Protein 4UTU (pdb70)

CATH classification: 3.20.20.70

Foldseek 3Di:
DDDDDDPDDLLVQQFVFEEEEQEADPVAPQPDLVSSLVLLVVCVVVGHQAYEYEDDSNLQSNCVNPVHAYAYWHFDDDPPWPFGTNQDVVRLVRCLVHPHQEYEGAQEPIAGPPRDDVLVSCVVCVVSPHAYEYAYAALVSLLVCVVSPHQEYENACHLVDPPHDPDLAFPLVSLLSNQVHDDHAYEGEDNPQDVVVLVVSVVSPHRHYYDYCNRHRVVVVVCVVVVVD/DDDDDDPDDVLVQQFVFEEEEQEADPPADQPDLVSSLVLLVVCVVVGHQEYEYEDQSNLQSNCVNPVHAYAYWYFDDDPPWPFGTNQDVVGLVSCLVHPHQEYEGAQEPTAGPVRDDVLVSCVVCVVSPHAYEYAYAALVSLLVCVVSPHQEYENACHLVDPPHDPDQAFDLVRLLSNQVRDDHAYEGEDHPQDPVSLVVSVVSPHRHYYHYCNRHRVVVVVCVVVVVD

Sequence (458 aa):
GSSHHHHHHMLDVVKGNLIVSCQALSDEPLHSSSFIMGRMMAIAAKQGGAAAIRAQGVNDINEIKEEVTKLPIIGIIARNYDDSEIYITPTMKEVDELLKTDCEMIALLDATKKRKRPNGENNVKDLVDAIHAKGRRLAMADISTLEEGIEAEKLGFDCVVSSTTLSGYTPYSKKQSNNSVDFELLEELVKTVKIPVICEGRINTPEELKKKALLDLGAYSAVVGGAITRPQQITKKRFTDILGSSHHHHHHHMLDVVKGNLIVSCQALSDEPLHSSFIMGRMMAIAAKQGGAAAIRAQGVNDINEIKEVTKLPIIGIIARNYDDDSEIYITPTMKEVDELLKTDCEMMIALLDATKRKRPNGENNVKDLVDAIHAKGRLAMADISTLEEGIEAEKLGFDCVVSSTTLSGYTPYSKQSNSVDFEELLEELVKTVKIPVICEGRINTPEELKKALDLGAYSAVVGGAITRPQQITKRFTDIL

Secondary structure (DSSP, 8-state):
---PPPS--HHHHHTTSEEEE----TTSTT-SHHHHHHHHHHHHHTT-SEEEEESHHHHHHHHHHH---EEEE-B---TT-S--BS-SHHHHHHHHTS--SEEEEE-SSSPPGGG--HHHHHHHHHHTT-EEEEE-SSHHHHHHHHHTT-SEEE-TTTTSSTTSPP-SS--HHHHHHHHHH-SS-EEEES---SHHHHHHHHHTT-SEEEE-HHHH-HHHHHHHHHTT-/---PPPS--HHHHHTTSEEEE----TTSTT--HHHHHHHHHHHHHTT-SEEEEESHHHHHHHHHHH---EEEE-B--BTTBS--BS-SHHHHHHHHTS--SEEEEE--SSPPGGG--HHHHHHHHHHTT-EEEEE-SSHHHHHHHHHTT-SEEE-TTTTSSTTSPP-SS--HHHHHHHHTT-SS-EEEES---SHHHHHHHHHTT-SEEEE-HHHH-HHHHHHHHHHT-

InterPro domains:
  IPR007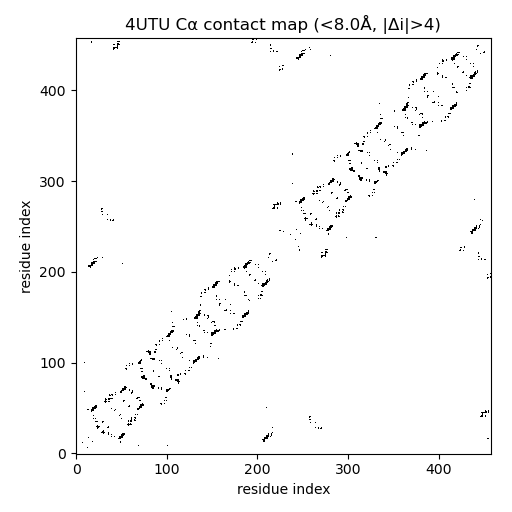260 Putative N-acetylmannosamine-6-phosphate epimerase [MF_01235] (3-221)
  IPR007260 Putative N-acetylmannosamine-6-phosphate epimerase [NF002231] (3-221)
  IPR007260 Putative N-acetylmannosamine-6-phosphate epimerase [PF04131] (27-219)
  IPR007260 Putative N-acetylmannosamine-6-phosphate epimerase [PTHR36204] (4-221)
  IPR007260 Putative N-acetylmannosamine-6-phosphate epimerase [cd04729] (2-216)
  IPR011060 Ribulose-phosphate binding barrel [SSF51366] (3-220)
  IPR013785 Aldolase-type TIM barrel [G3DSA:3.20.20.70] (1-220)

Structure (mmCIF, N/CA/C/O backbone):
data_4UTU
#
_entry.id   4UTU
#
_cell.length_a   36.714
_cell.length_b   82.147
_cell.length_c   75.195
_cell.angle_alpha   90.00
_cell.angle_beta   92.48
_cell.angle_gamma   90.00
#
_symmetry.space_group_name_H-M   'P 1 21 1'
#
loop_
_entity.id
_entity.type
_entity.pdbx_description
1 polymer 'N-ACETYLMANNOSAMINE-6-PHOSPHATE 2-EPIMERASE'
2 non-polymer N-acetylmannosamine-6-phosphate
3 non-polymer 'CHLORIDE ION'
4 water water
#
loop_
_atom_site.group_PDB
_atom_site.id
_atom_site.type_symbol
_atom_site.label_atom_id
_atom_site.label_alt_id
_atom_site.label_comp_id
_atom_site.label_asym_id
_atom_site.label_entity_id
_atom_site.label_seq_id
_atom_site.pdbx_PDB_ins_code
_atom_site.Cartn_x
_atom_site.Cartn_y
_atom_site.Cartn_z
_atom_site.occupancy
_atom_site.B_iso_or_equiv
_atom_site.auth_seq_id
_atom_site.auth_comp_id
_atom_site.auth_asym_id
_atom_site.auth_atom_id
_atom_site.pdbx_PDB_model_num
ATOM 1 N N . GLY A 1 1 ? -7.094 -9.444 19.500 1.00 29.69 -8 GLY A N 1
ATOM 2 C CA . GLY A 1 1 ? -7.267 -10.369 20.662 1.00 28.63 -8 GLY A CA 1
ATOM 3 C C . GLY A 1 1 ? -7.907 -9.668 21.850 1.00 26.54 -8 GLY A C 1
ATOM 4 O O . GLY A 1 1 ? -8.005 -8.432 21.882 1.00 24.65 -8 GLY A O 1
ATOM 5 N N . SER A 1 2 ? -8.355 -10.486 22.801 1.00 25.42 -7 SER A N 1
ATOM 6 C CA . SER A 1 2 ? -8.952 -10.025 24.044 1.00 24.40 -7 SER A CA 1
ATOM 7 C C . SER A 1 2 ? -8.404 -10.829 25.239 1.00 24.53 -7 SER A C 1
ATOM 8 O O . SER A 1 2 ? -7.768 -11.885 25.081 1.00 26.80 -7 SER A O 1
ATOM 11 N N . SER A 1 3 ? -8.648 -10.315 26.432 1.00 22.74 -6 SER A N 1
ATOM 12 C CA . SER A 1 3 ? -8.177 -10.949 27.655 1.00 23.90 -6 SER A CA 1
ATOM 13 C C . SER A 1 3 ? -9.041 -10.516 28.837 1.00 22.60 -6 SER A C 1
ATOM 14 O O . SER A 1 3 ? -9.798 -9.566 28.745 1.00 20.39 -6 SER A O 1
ATOM 17 N N . HIS A 1 4 ? -8.961 -11.276 29.923 1.00 22.63 -5 HIS A N 1
ATOM 18 C CA . HIS A 1 4 ? -9.607 -10.909 31.178 1.00 22.16 -5 HIS A CA 1
ATOM 19 C C . HIS A 1 4 ? -9.110 -9.561 31.657 1.00 19.59 -5 HIS A C 1
ATOM 20 O O . HIS A 1 4 ? -7.936 -9.246 31.571 1.00 20.78 -5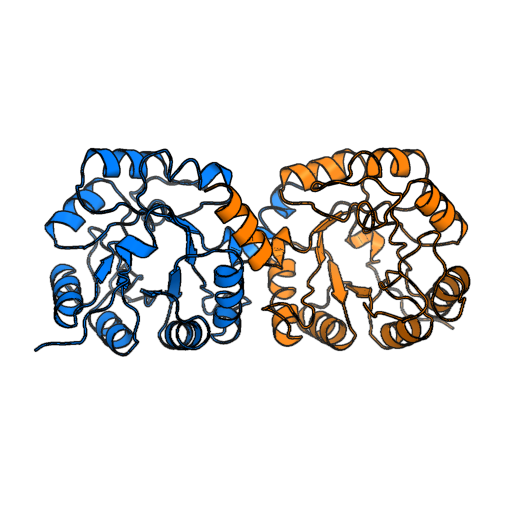 HIS A O 1
ATOM 27 N N . HIS A 1 5 ? -10.030 -8.802 32.228 1.00 15.92 -4 HIS A N 1
ATOM 28 C CA . HIS A 1 5 ? -9.698 -7.517 32.809 1.00 14.68 -4 HIS A CA 1
ATOM 29 C C . HIS A 1 5 ? -9.315 -7.692 34.269 1.00 12.80 -4 HIS A C 1
ATOM 30 O O . HIS A 1 5 ? -9.986 -8.415 35.004 1.00 12.53 -4 HIS A O 1
ATOM 37 N N . HIS A 1 6 ? -8.237 -7.034 34.676 1.00 12.93 -3 HIS A N 1
ATOM 38 C CA . HIS A 1 6 ? -7.809 -7.050 36.078 1.00 13.86 -3 HIS A CA 1
ATOM 39 C C . HIS A 1 6 ? -8.268 -5.785 36.771 1.00 12.60 -3 HIS A C 1
ATOM 40 O O . HIS A 1 6 ? -8.366 -4.715 36.162 1.00 12.99 -3 HIS A O 1
ATOM 47 N N . HIS A 1 7 ? -8.490 -5.898 38.075 1.00 11.85 -2 HIS A N 1
ATOM 48 C CA . HIS A 1 7 ? -8.808 -4.705 38.870 1.00 11.90 -2 HIS A CA 1
ATOM 49 C C . HIS A 1 7 ? -7.615 -3.819 39.153 1.00 12.89 -2 HIS A C 1
ATOM 50 O O . HIS A 1 7 ? -7.760 -2.595 39.201 1.00 13.62 -2 HIS A O 1
ATOM 57 N N . HIS A 1 8 ? -6.472 -4.419 39.380 1.00 12.67 -1 HIS A N 1
ATOM 58 C CA . HIS A 1 8 ? -5.276 -3.669 39.706 1.00 13.88 -1 HIS A CA 1
ATOM 59 C C . HIS A 1 8 ? -4.396 -3.545 38.512 1.00 17.17 -1 HIS A C 1
ATOM 60 O O . HIS A 1 8 ? -4.233 -4.499 37.790 1.00 21.14 -1 HIS A O 1
ATOM 67 N N . HIS A 1 9 ? -3.846 -2.358 38.328 1.00 16.97 0 HIS A N 1
ATOM 68 C CA . HIS A 1 9 ? -2.945 -2.074 37.230 1.00 17.86 0 HIS A CA 1
ATOM 69 C C . HIS A 1 9 ? -1.683 -1.482 37.802 1.00 16.22 0 HIS A C 1
ATOM 70 O O . HIS A 1 9 ? -1.743 -0.739 38.767 1.00 15.44 0 HIS A O 1
ATOM 77 N N . MET A 1 10 ? -0.572 -1.920 37.253 1.00 15.38 1 MET A N 1
ATOM 78 C CA . MET A 1 10 ? 0.711 -1.662 37.856 1.00 16.00 1 MET A CA 1
ATOM 79 C C . MET A 1 10 ? 0.956 -0.203 38.177 1.00 16.24 1 MET A C 1
ATOM 80 O O . MET A 1 10 ? 1.430 0.101 39.271 1.00 14.53 1 MET A O 1
ATOM 85 N N . LEU A 1 11 ? 0.642 0.726 37.264 1.00 16.29 2 LEU A N 1
ATOM 86 C CA . LEU A 1 11 ? 0.985 2.127 37.569 1.00 17.06 2 LEU A CA 1
ATOM 87 C C . LEU A 1 11 ? 0.125 2.644 38.713 1.00 17.18 2 LEU A C 1
ATOM 88 O O . LEU A 1 11 ? 0.642 3.334 39.606 1.00 20.74 2 LEU A O 1
ATOM 93 N N . ASP A 1 12 ? -1.121 2.199 38.808 1.00 16.19 3 ASP A N 1
ATOM 94 C CA . ASP A 1 12 ? -1.958 2.628 39.930 1.00 17.76 3 ASP A CA 1
ATOM 95 C C . ASP A 1 12 ? -1.435 2.056 41.215 1.00 17.05 3 ASP A C 1
ATOM 96 O O . ASP A 1 12 ? -1.400 2.746 42.232 1.00 18.00 3 ASP A O 1
ATOM 101 N N . VAL A 1 13 ? -0.983 0.789 41.165 1.00 15.52 4 VAL A N 1
ATOM 102 C CA . VAL A 1 13 ? -0.512 0.086 42.373 1.00 16.46 4 VAL A CA 1
ATOM 103 C C . VAL A 1 13 ? 0.744 0.726 42.936 1.00 15.19 4 VAL A C 1
ATOM 104 O O . VAL A 1 13 ? 0.906 0.847 44.160 1.00 15.02 4 VAL A O 1
ATOM 108 N N . VAL A 1 14 ? 1.647 1.225 42.081 1.00 12.95 5 VAL A N 1
ATOM 109 C CA . VAL A 1 14 ? 2.911 1.793 42.589 1.00 13.03 5 VAL A CA 1
ATOM 110 C C . VAL A 1 14 ? 2.803 3.272 42.910 1.00 13.40 5 VAL A C 1
ATOM 111 O O . VAL A 1 14 ? 3.704 3.825 43.527 1.00 12.70 5 VAL A O 1
ATOM 115 N N . LYS A 1 15 ? 1.740 3.933 42.533 1.00 14.34 6 LYS A N 1
ATOM 116 C CA . LYS A 1 15 ? 1.620 5.382 42.734 1.00 15.13 6 LYS A CA 1
ATOM 117 C C . LYS A 1 15 ? 1.711 5.713 44.191 1.00 15.24 6 LYS A C 1
ATOM 118 O O . LYS A 1 15 ? 0.930 5.233 45.008 1.00 14.74 6 LYS A O 1
ATOM 124 N N . GLY A 1 16 ? 2.653 6.575 44.538 1.00 14.36 7 GLY A N 1
ATOM 125 C CA . GLY A 1 16 ? 2.899 6.968 45.917 1.00 15.35 7 GLY A CA 1
ATOM 126 C C . GLY A 1 16 ? 3.572 5.958 46.794 1.00 14.97 7 GLY A C 1
ATOM 127 O O . GLY A 1 16 ? 3.756 6.205 47.980 1.00 17.19 7 GLY A O 1
ATOM 128 N N . ASN A 1 17 ? 3.962 4.818 46.208 1.00 13.65 8 ASN A N 1
ATOM 129 C CA . ASN A 1 17 ? 4.487 3.676 46.918 1.00 13.88 8 ASN A CA 1
ATOM 130 C C . ASN A 1 17 ? 5.915 3.360 46.498 1.00 12.97 8 ASN A C 1
ATOM 131 O O . ASN A 1 17 ? 6.469 3.991 45.590 1.00 12.47 8 ASN A O 1
ATOM 136 N N . LEU A 1 18 ? 6.516 2.422 47.211 1.00 12.00 9 LEU A N 1
ATOM 137 C CA . LEU A 1 18 ? 7.884 2.033 46.977 1.00 10.47 9 LEU A CA 1
ATOM 138 C C . LEU A 1 18 ? 7.975 0.771 46.120 1.00 11.38 9 LEU A C 1
ATOM 139 O O . LEU A 1 18 ? 7.294 -0.227 46.355 1.00 11.15 9 LEU A O 1
ATOM 144 N N . ILE A 1 19 ? 8.877 0.810 45.144 1.00 10.09 10 ILE A N 1
ATOM 145 C CA . ILE A 1 19 ? 9.279 -0.351 44.339 1.00 9.51 10 ILE A CA 1
ATOM 146 C C . ILE A 1 19 ? 10.651 -0.744 44.807 1.00 10.55 10 ILE A C 1
ATOM 147 O O . ILE A 1 19 ? 11.501 0.140 44.926 1.00 9.85 10 ILE A O 1
ATOM 152 N N . VAL A 1 20 ? 10.875 -2.018 45.087 1.00 9.19 11 VAL A N 1
ATOM 153 C CA . VAL A 1 20 ? 12.174 -2.464 45.521 1.00 8.11 11 VAL A CA 1
ATOM 154 C C . VAL A 1 20 ? 12.855 -3.276 44.437 1.00 8.67 11 VAL A C 1
ATOM 155 O O . VAL A 1 20 ? 12.313 -4.202 43.900 1.00 9.29 11 VAL A O 1
ATOM 159 N N . SER A 1 21 ? 14.075 -2.869 44.123 1.00 7.86 12 SER A N 1
ATOM 160 C CA . SER A 1 21 ? 14.888 -3.570 43.170 1.00 7.58 12 SER A CA 1
ATOM 161 C C . SER A 1 21 ? 15.704 -4.669 43.839 1.00 8.17 12 SER A C 1
ATOM 162 O O . SER A 1 21 ? 16.446 -4.395 44.795 1.00 8.09 12 SER A O 1
ATOM 165 N N . CYS A 1 22 ? 15.554 -5.889 43.374 1.00 8.16 13 CYS A N 1
ATOM 166 C CA . CYS A 1 22 ? 16.137 -7.104 43.940 1.00 7.82 13 CYS A CA 1
ATOM 167 C C . CYS A 1 22 ? 17.033 -7.696 42.880 1.00 7.89 13 CYS A C 1
ATOM 168 O O . CYS A 1 22 ? 16.629 -8.564 42.148 1.00 9.55 13 CYS A O 1
ATOM 171 N N . GLN A 1 23 ? 18.260 -7.208 42.807 1.00 8.19 14 GLN A N 1
ATOM 172 C CA . GLN A 1 23 ? 19.218 -7.623 41.800 1.00 7.93 14 GLN A CA 1
ATOM 173 C C . GLN A 1 23 ? 20.547 -8.048 42.449 1.00 7.08 14 GLN A C 1
ATOM 174 O O . GLN A 1 23 ? 21.018 -7.461 43.438 1.00 7.77 14 GLN A O 1
ATOM 180 N N . ALA A 1 24 ? 21.183 -9.005 41.802 1.00 7.74 15 ALA A N 1
ATOM 181 C CA . ALA A 1 24 ? 22.506 -9.448 42.204 1.00 8.59 15 ALA A CA 1
ATOM 182 C C . ALA A 1 24 ? 23.164 -10.061 41.002 1.00 9.61 15 ALA A C 1
ATOM 183 O O . ALA A 1 24 ? 22.788 -11.166 40.582 1.00 10.41 15 ALA A O 1
ATOM 185 N N . LEU A 1 25 ? 24.102 -9.332 40.395 1.00 8.40 16 LEU A N 1
ATOM 186 C CA . LEU A 1 25 ? 24.739 -9.790 39.163 1.00 9.27 16 LEU A CA 1
ATOM 187 C C . LEU A 1 25 ? 25.814 -10.809 39.477 1.00 10.17 16 LEU A C 1
ATOM 188 O O . LEU A 1 25 ? 26.062 -11.119 40.631 1.00 10.05 16 LEU A O 1
ATOM 193 N N . SER A 1 26 ? 26.475 -11.363 38.454 1.00 10.97 17 SER A N 1
ATOM 194 C CA . SER A 1 26 ? 27.278 -12.528 38.638 1.00 11.58 17 SER A CA 1
ATOM 195 C C . SER A 1 26 ? 28.523 -12.288 39.471 1.00 12.13 17 SER A C 1
ATOM 196 O O . SER A 1 26 ? 29.133 -13.257 39.921 1.00 13.99 17 SER A O 1
ATOM 199 N N . ASP A 1 27 ? 28.905 -11.038 39.625 1.00 11.35 18 ASP A N 1
ATOM 200 C CA . ASP A 1 27 ? 30.047 -10.683 40.462 1.00 12.06 18 ASP A CA 1
ATOM 201 C C . ASP A 1 27 ? 29.661 -10.290 41.893 1.00 12.48 18 ASP A C 1
ATOM 202 O O . ASP A 1 27 ? 30.517 -9.817 42.668 1.00 15.66 18 ASP A O 1
ATOM 207 N N . GLU A 1 28 ? 28.420 -10.523 42.279 1.00 10.92 19 GLU A N 1
ATOM 208 C CA . GLU A 1 28 ? 27.900 -10.087 43.567 1.00 11.32 19 GLU A CA 1
ATOM 209 C C . GLU A 1 28 ? 27.619 -11.294 44.457 1.00 12.52 19 GLU A C 1
ATOM 210 O O . GLU A 1 28 ? 27.308 -12.364 43.969 1.00 12.54 19 GLU A O 1
ATOM 216 N N . PRO A 1 29 ? 27.723 -11.119 45.769 1.00 12.93 20 PRO A N 1
ATOM 217 C CA . PRO A 1 29 ? 27.606 -12.256 46.676 1.00 14.09 20 PRO A CA 1
ATOM 218 C C . PRO A 1 29 ? 26.236 -12.924 46.709 1.00 13.60 20 PRO A C 1
ATOM 219 O O . PRO A 1 29 ? 26.158 -14.111 47.031 1.00 13.69 20 PRO A O 1
ATOM 223 N N . LEU A 1 30 ? 25.175 -12.197 46.410 1.00 11.74 21 LEU A N 1
ATOM 224 C CA . LEU A 1 30 ? 23.803 -12.760 46.477 1.00 10.64 21 LEU A CA 1
ATOM 225 C C . LEU A 1 30 ? 23.284 -13.272 45.142 1.00 10.89 21 LEU A C 1
ATOM 226 O O . LEU A 1 30 ? 22.075 -13.513 44.973 1.00 11.51 21 LEU A O 1
ATOM 231 N N . HIS A 1 31 ? 24.175 -13.454 44.154 1.00 11.67 22 HIS A N 1
ATOM 232 C CA . HIS A 1 31 ? 23.773 -13.896 42.800 1.00 11.13 22 HIS A CA 1
ATOM 233 C C . HIS A 1 31 ? 23.105 -15.275 42.828 1.00 12.10 22 HIS A C 1
ATOM 234 O O . HIS A 1 31 ? 23.797 -16.306 42.910 1.00 16.93 22 HIS A O 1
ATOM 241 N N . SER A 1 32 ? 21.790 -15.305 42.693 1.00 10.28 23 SER A N 1
ATOM 242 C CA . SER A 1 32 ? 20.983 -16.510 42.847 1.00 12.20 23 SER A CA 1
ATOM 243 C C . SER A 1 32 ? 19.539 -16.134 42.795 1.00 11.99 23 SER A C 1
ATOM 244 O O . SER A 1 32 ? 19.104 -15.250 43.546 1.00 10.66 23 SER A O 1
ATOM 247 N N . SER A 1 33 ? 18.757 -16.767 41.932 1.00 11.03 24 SER A N 1
ATOM 248 C CA A SER A 1 33 ? 17.335 -16.517 41.900 0.60 11.01 24 SER A CA 1
ATOM 249 C CA B SER A 1 33 ? 17.326 -16.486 41.911 0.40 11.06 24 SER A CA 1
ATOM 250 C C . SER A 1 33 ? 16.659 -16.880 43.237 1.00 11.13 24 SER A C 1
ATOM 251 O O . SER A 1 33 ? 15.705 -16.236 43.649 1.00 12.05 24 SER A O 1
ATOM 256 N N . PHE A 1 34 ? 17.147 -17.918 43.892 1.00 11.77 25 PHE A N 1
ATOM 257 C CA . PHE A 1 34 ? 16.652 -18.315 45.213 1.00 11.34 25 PHE A CA 1
ATOM 258 C C . PHE A 1 34 ? 16.743 -17.143 46.184 1.00 10.86 25 PHE A C 1
ATOM 259 O O . PHE A 1 34 ? 15.752 -16.767 46.838 1.00 10.72 25 PHE A O 1
ATOM 267 N N . ILE A 1 35 ? 17.918 -16.513 46.247 1.00 10.18 26 ILE A N 1
ATOM 268 C CA . ILE A 1 35 ? 18.127 -15.411 47.183 1.00 10.38 26 ILE A CA 1
ATOM 269 C C . ILE A 1 35 ? 17.308 -14.198 46.763 1.00 9.38 26 ILE A C 1
ATOM 270 O O . ILE A 1 35 ? 16.689 -13.546 47.594 1.00 9.59 26 ILE A O 1
ATOM 275 N N . MET A 1 36 ? 17.248 -13.856 45.474 1.00 8.51 27 MET A N 1
ATOM 276 C CA . MET A 1 36 ? 16.446 -12.717 45.067 1.00 8.58 27 MET A CA 1
ATOM 277 C C . MET A 1 36 ? 14.960 -12.930 45.348 1.00 8.08 27 MET A C 1
ATOM 278 O O . MET A 1 36 ? 14.242 -11.976 45.667 1.00 8.67 27 MET A O 1
ATOM 283 N N . GLY A 1 37 ? 14.462 -14.141 45.208 1.00 8.75 28 GLY A N 1
ATOM 284 C CA . GLY A 1 37 ? 13.080 -14.412 45.582 1.00 8.39 28 GLY A CA 1
ATOM 285 C C . GLY A 1 37 ? 12.841 -14.120 47.057 1.00 9.32 28 GLY A C 1
ATOM 286 O O . GLY A 1 37 ? 11.833 -13.553 47.455 1.00 9.51 28 GLY A O 1
ATOM 287 N N . ARG A 1 38 ? 13.764 -14.565 47.891 1.00 9.79 29 ARG A N 1
ATOM 288 C CA . ARG A 1 38 ? 13.664 -14.316 49.328 1.00 9.46 29 ARG A CA 1
ATOM 289 C C . ARG A 1 38 ? 13.773 -12.823 49.646 1.00 9.11 29 ARG A C 1
ATOM 290 O O . ARG A 1 38 ? 13.025 -12.315 50.480 1.00 8.16 29 ARG A O 1
ATOM 298 N N . MET A 1 39 ? 14.655 -12.086 48.969 1.00 8.76 30 MET A N 1
ATOM 299 C CA A MET A 1 39 ? 14.732 -10.615 49.108 0.60 7.80 30 MET A CA 1
ATOM 300 C CA B MET A 1 39 ? 14.730 -10.643 49.167 0.40 8.47 30 MET A CA 1
ATOM 301 C C . MET A 1 39 ? 13.393 -9.983 48.766 1.00 8.26 30 MET A C 1
ATOM 302 O O . MET A 1 39 ? 12.930 -9.052 49.434 1.00 9.88 30 MET A O 1
ATOM 311 N N . ALA A 1 40 ? 12.753 -10.473 47.693 1.00 8.61 31 ALA A N 1
ATOM 312 C CA . ALA A 1 40 ? 11.487 -9.916 47.238 1.00 8.93 31 ALA A CA 1
ATOM 313 C C . ALA A 1 40 ? 10.374 -10.218 48.235 1.00 9.30 31 ALA A C 1
ATOM 314 O O . ALA A 1 40 ? 9.464 -9.405 48.443 1.00 9.25 31 ALA A O 1
ATOM 316 N N . ILE A 1 41 ? 10.384 -11.388 48.855 1.00 8.66 32 ILE A N 1
ATOM 317 C CA . ILE A 1 41 ? 9.419 -11.712 49.909 1.00 9.58 32 ILE A CA 1
ATOM 318 C C . ILE A 1 41 ? 9.600 -10.733 51.041 1.00 8.45 32 ILE A C 1
ATOM 319 O O . ILE A 1 41 ? 8.641 -10.194 51.604 1.00 9.51 32 ILE A O 1
ATOM 324 N N . ALA A 1 42 ? 10.845 -10.505 51.422 1.00 9.50 33 ALA A N 1
ATOM 325 C CA . ALA A 1 42 ? 11.137 -9.563 52.518 1.00 9.11 33 ALA A CA 1
ATOM 326 C C . ALA A 1 42 ? 10.613 -8.177 52.160 1.00 8.30 33 ALA A C 1
ATOM 327 O O . ALA A 1 42 ? 9.987 -7.484 52.970 1.00 9.71 33 ALA A O 1
ATOM 329 N N . ALA A 1 43 ? 10.863 -7.743 50.932 1.00 9.01 34 ALA A N 1
ATOM 330 C CA . ALA A 1 43 ? 10.440 -6.430 50.473 1.00 9.41 34 ALA A CA 1
ATOM 331 C C . ALA A 1 43 ? 8.901 -6.357 50.512 1.00 10.31 34 ALA A C 1
ATOM 332 O O . ALA A 1 43 ? 8.329 -5.374 51.022 1.00 10.64 34 ALA A O 1
ATOM 334 N N . LYS A 1 44 ? 8.215 -7.381 50.028 1.00 10.33 35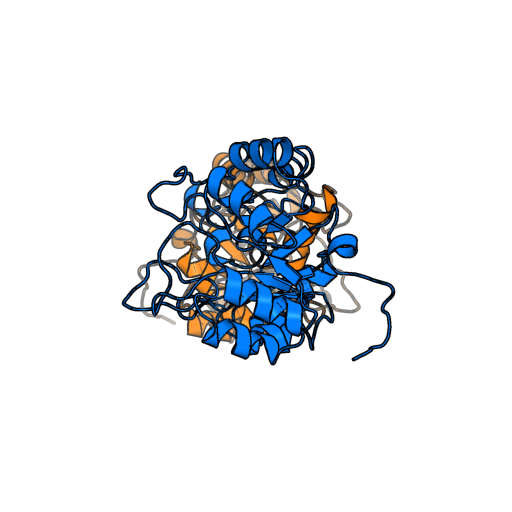 LYS A N 1
ATOM 335 C CA . LYS A 1 44 ? 6.732 -7.475 50.091 1.00 10.70 35 LYS A CA 1
ATOM 336 C C . LYS A 1 44 ? 6.233 -7.319 51.545 1.00 11.08 35 LYS A C 1
ATOM 337 O O . LYS A 1 44 ? 5.323 -6.550 51.862 1.00 12.34 35 LYS A O 1
ATOM 343 N N . GLN A 1 45 ? 6.835 -8.071 52.457 1.00 10.99 36 GLN A N 1
ATOM 344 C CA . GLN A 1 45 ? 6.425 -8.077 53.859 1.00 10.98 36 GLN A CA 1
ATOM 345 C C . GLN A 1 45 ? 6.717 -6.776 54.534 1.00 10.72 36 GLN A C 1
ATOM 346 O O . GLN A 1 45 ? 6.081 -6.436 55.549 1.00 12.21 36 GLN A O 1
ATOM 352 N N . GLY A 1 46 ? 7.664 -6.010 54.001 1.00 9.93 37 GLY A N 1
ATOM 353 C CA . GLY A 1 46 ? 7.982 -4.684 54.464 1.00 10.60 37 GLY A CA 1
ATOM 354 C C . GLY A 1 46 ? 7.183 -3.547 53.796 1.00 10.34 37 GLY A C 1
ATOM 355 O O . GLY A 1 46 ? 7.451 -2.375 54.104 1.00 11.96 37 GLY A O 1
ATOM 356 N N . GLY A 1 47 ? 6.258 -3.891 52.889 1.00 11.42 38 GLY A N 1
ATOM 357 C CA . GLY A 1 47 ? 5.347 -2.907 52.297 1.00 12.00 38 GLY A CA 1
ATOM 358 C C . GLY A 1 47 ? 5.653 -2.506 50.881 1.00 12.87 38 GLY A C 1
ATOM 359 O O . GLY A 1 47 ? 4.987 -1.602 50.354 1.00 13.86 38 GLY A O 1
ATOM 360 N N . ALA A 1 48 ? 6.583 -3.128 50.200 1.00 10.89 39 ALA A N 1
ATOM 361 C CA . ALA A 1 48 ? 6.858 -2.821 48.775 1.00 11.79 39 ALA A CA 1
ATOM 362 C C . ALA A 1 48 ? 5.643 -3.107 47.930 1.00 12.06 39 ALA A C 1
ATOM 363 O O . ALA A 1 48 ? 4.953 -4.129 48.161 1.00 12.29 39 ALA A O 1
ATOM 365 N N . ALA A 1 49 ? 5.361 -2.240 46.947 1.00 11.52 40 ALA A N 1
ATOM 366 C CA . ALA A 1 49 ? 4.245 -2.388 46.034 1.00 12.02 40 ALA A CA 1
ATOM 367 C C . ALA A 1 49 ? 4.557 -3.186 44.783 1.00 11.80 40 ALA A C 1
ATOM 368 O O . ALA A 1 49 ? 3.663 -3.710 44.133 1.00 13.76 40 ALA A O 1
ATOM 370 N N . ALA A 1 50 ? 5.831 -3.252 44.427 1.00 10.23 41 ALA A N 1
ATOM 371 C CA . ALA A 1 50 ? 6.282 -3.942 43.236 1.00 10.87 41 ALA A CA 1
ATOM 372 C C . ALA A 1 50 ? 7.779 -4.182 43.355 1.00 9.92 41 ALA A C 1
ATOM 373 O O . ALA A 1 50 ? 8.435 -3.680 44.275 1.00 9.45 41 ALA A O 1
ATOM 375 N N . ILE A 1 51 ? 8.315 -4.985 42.437 1.00 10.19 42 ILE A N 1
ATOM 376 C CA . ILE A 1 51 ? 9.726 -5.381 42.436 1.00 9.44 42 ILE A CA 1
ATOM 377 C C . ILE A 1 51 ? 10.321 -5.055 41.055 1.00 10.35 42 ILE A C 1
ATOM 378 O O . ILE A 1 51 ? 9.640 -5.213 40.053 1.00 11.58 42 ILE A O 1
ATOM 383 N N . ARG A 1 52 ? 11.565 -4.577 41.032 1.00 9.33 43 ARG A N 1
ATOM 384 C CA . ARG A 1 52 ? 12.371 -4.495 39.820 1.00 8.81 43 ARG A CA 1
ATOM 385 C C . ARG A 1 52 ? 13.415 -5.591 39.879 1.00 8.64 43 ARG A C 1
ATOM 386 O O . ARG A 1 52 ? 14.008 -5.816 40.939 1.00 8.96 43 ARG A O 1
ATOM 394 N N . ALA A 1 53 ? 13.556 -6.374 38.818 1.00 9.16 44 ALA A N 1
ATOM 395 C CA . ALA A 1 53 ? 14.437 -7.538 38.820 1.00 9.56 44 ALA A CA 1
ATOM 396 C C . ALA A 1 53 ? 15.101 -7.713 37.479 1.00 10.50 44 ALA A C 1
ATOM 397 O O . ALA A 1 53 ? 14.620 -7.191 36.456 1.00 10.33 44 ALA A O 1
ATOM 399 N N . GLN A 1 54 ? 16.237 -8.398 37.511 1.00 9.75 45 GLN A N 1
ATOM 400 C CA . GLN A 1 54 ? 17.088 -8.610 36.339 1.00 9.74 45 GLN A CA 1
ATOM 401 C C . GLN A 1 54 ? 17.216 -10.079 36.049 1.00 11.01 45 GLN A C 1
ATOM 402 O O . GLN A 1 54 ? 17.551 -10.861 36.928 1.00 10.54 45 GLN A O 1
ATOM 408 N N . GLY A 1 55 ? 17.012 -10.411 34.790 1.00 10.97 46 GLY A N 1
ATOM 409 C CA . GLY A 1 55 ? 17.153 -11.771 34.273 1.00 11.24 46 GLY A CA 1
ATOM 410 C C . GLY A 1 55 ? 15.905 -12.621 34.432 1.00 11.48 46 GLY A C 1
ATOM 411 O O . GLY A 1 55 ? 15.161 -12.491 35.400 1.00 11.30 46 GLY A O 1
ATOM 412 N N . VAL A 1 56 ? 15.700 -13.461 33.431 1.00 11.78 47 VAL A N 1
ATOM 413 C CA . VAL A 1 56 ? 14.518 -14.305 33.367 1.00 12.57 47 VAL A CA 1
ATOM 414 C C . VAL A 1 56 ? 14.390 -15.162 34.612 1.00 12.90 47 VAL A C 1
ATOM 415 O O . VAL A 1 56 ? 13.289 -15.295 35.147 1.00 13.52 47 VAL A O 1
ATOM 419 N N . ASN A 1 57 ? 15.464 -15.800 35.039 1.00 12.21 48 ASN A N 1
ATOM 420 C CA . ASN A 1 57 ? 15.371 -16.742 36.154 1.00 12.26 48 ASN A CA 1
ATOM 421 C C . ASN A 1 57 ? 14.953 -16.022 37.443 1.00 12.62 48 ASN A C 1
ATOM 422 O O . ASN A 1 57 ? 14.053 -16.509 38.148 1.00 12.37 48 ASN A O 1
ATOM 427 N N . ASP A 1 58 ? 15.500 -14.839 37.716 1.00 11.18 49 ASP A N 1
ATOM 428 C CA . ASP A 1 58 ? 15.124 -14.115 38.928 1.00 11.38 49 ASP A CA 1
ATOM 429 C C . ASP A 1 58 ? 13.696 -13.598 38.830 1.00 11.57 49 ASP A C 1
ATOM 430 O O . ASP A 1 58 ? 12.886 -13.653 39.801 1.00 11.62 49 ASP A O 1
ATOM 435 N N . ILE A 1 59 ? 13.338 -13.095 37.659 1.00 10.92 50 ILE A N 1
ATOM 436 C CA . ILE A 1 59 ? 11.992 -12.597 37.475 1.00 11.75 50 ILE A CA 1
ATOM 437 C C . ILE A 1 59 ? 10.956 -13.712 37.703 1.00 13.61 50 ILE A C 1
ATOM 438 O O . ILE A 1 59 ? 9.971 -13.522 38.417 1.00 13.48 50 ILE A O 1
ATOM 443 N N . ASN A 1 60 ? 11.210 -14.886 37.140 1.00 13.60 51 ASN A N 1
ATOM 444 C CA . ASN A 1 60 ? 10.257 -15.988 37.258 1.00 14.03 51 ASN A CA 1
ATOM 445 C C . ASN A 1 60 ? 10.131 -16.433 38.721 1.00 14.06 51 ASN A C 1
ATOM 446 O O . ASN A 1 60 ? 9.028 -16.695 39.236 1.00 15.53 51 ASN A O 1
ATOM 451 N N . GLU A 1 61 ? 11.259 -16.475 39.408 1.00 13.62 52 GLU A N 1
ATOM 452 C CA . GLU A 1 61 ? 11.252 -16.872 40.824 1.00 13.72 52 GLU A CA 1
ATOM 453 C C . GLU A 1 61 ? 10.507 -15.865 41.678 1.00 13.22 52 GLU A C 1
ATOM 454 O O . GLU A 1 61 ? 9.645 -16.243 42.495 1.00 14.46 52 GLU A O 1
ATOM 460 N N . ILE A 1 62 ? 10.802 -14.588 41.474 1.00 12.07 53 ILE A N 1
ATOM 461 C CA . ILE A 1 62 ? 10.122 -13.535 42.233 1.00 12.77 53 ILE A CA 1
ATOM 462 C C . ILE A 1 62 ? 8.628 -13.529 41.992 1.00 14.09 53 ILE A C 1
ATOM 463 O O . ILE A 1 62 ? 7.833 -13.370 42.914 1.00 14.32 53 ILE A O 1
ATOM 468 N N . LYS A 1 63 ? 8.218 -13.685 40.738 1.00 14.57 54 LYS A N 1
ATOM 469 C CA . LYS A 1 63 ? 6.806 -13.748 40.438 1.00 16.28 54 LYS A CA 1
ATOM 470 C C . LYS A 1 63 ? 6.130 -14.913 41.176 1.00 17.49 54 LYS A C 1
ATOM 471 O O . LYS A 1 63 ? 5.032 -14.744 41.743 1.00 18.47 54 LYS A O 1
ATOM 477 N N A GLU A 1 64 ? 6.776 -16.092 41.162 0.60 17.68 55 GLU A N 1
ATOM 478 N N B GLU A 1 64 ? 6.762 -16.074 41.193 0.40 17.18 55 GLU A N 1
ATOM 479 C CA A GLU A 1 64 ? 6.276 -17.327 41.818 0.60 18.01 55 GLU A CA 1
ATOM 480 C CA B GLU A 1 64 ? 6.145 -17.205 41.853 0.40 17.39 55 GLU A CA 1
ATOM 481 C C A GLU A 1 64 ? 6.121 -17.185 43.337 0.60 16.81 55 GLU A C 1
ATOM 482 C C B GLU A 1 64 ? 6.005 -16.988 43.342 0.40 16.37 55 GLU A C 1
ATOM 483 O O A GLU A 1 64 ? 5.183 -17.736 43.927 0.60 17.81 55 GLU A O 1
ATOM 484 O O B GLU A 1 64 ? 4.922 -17.207 43.888 0.40 16.96 55 GLU A O 1
ATOM 495 N N . VAL A 1 65 ? 7.069 -16.528 43.995 1.00 15.26 56 VAL A N 1
ATOM 496 C CA . VAL A 1 65 ? 7.073 -16.498 45.439 1.00 14.98 56 VAL A CA 1
ATOM 497 C C . VAL A 1 65 ? 6.461 -15.220 46.061 1.00 14.43 56 VAL A C 1
ATOM 498 O O . VAL A 1 65 ? 6.205 -15.197 47.263 1.00 16.25 56 VAL A O 1
ATOM 502 N N . THR A 1 66 ? 6.207 -14.184 45.262 1.00 13.02 57 THR A N 1
ATOM 503 C CA . THR A 1 66 ? 5.594 -12.938 45.783 1.00 14.03 57 THR A CA 1
ATOM 504 C C . THR A 1 66 ? 4.271 -12.538 45.133 1.00 14.23 57 THR A C 1
ATOM 505 O O . THR A 1 66 ? 3.479 -11.825 45.731 1.00 15.89 57 THR A O 1
ATOM 509 N N . LYS A 1 67 ? 4.100 -12.872 43.862 1.00 15.23 58 LYS A N 1
ATOM 510 C CA . LYS A 1 67 ? 2.932 -12.413 43.086 1.00 16.31 58 LYS A CA 1
ATOM 511 C C . LYS A 1 67 ? 2.817 -10.913 42.985 1.00 15.94 58 LYS A C 1
ATOM 512 O O . LYS A 1 67 ? 1.760 -10.380 42.629 1.00 17.85 58 LYS A O 1
ATOM 518 N N . LEU A 1 68 ? 3.907 -10.182 43.175 1.00 14.00 59 LEU A N 1
ATOM 519 C CA . LEU A 1 68 ? 3.906 -8.743 42.989 1.00 14.63 59 LEU A CA 1
ATOM 520 C C . LEU A 1 68 ? 4.124 -8.382 41.545 1.00 13.76 59 LEU A C 1
ATOM 521 O O . LEU A 1 68 ? 4.680 -9.157 40.766 1.00 14.13 59 LEU A O 1
ATOM 526 N N . PRO A 1 69 ? 3.695 -7.197 41.155 1.00 12.19 60 PRO A N 1
ATOM 527 C CA . PRO A 1 69 ? 4.066 -6.659 39.844 1.00 13.98 60 PRO A CA 1
ATOM 528 C C . PRO A 1 69 ? 5.572 -6.511 39.721 1.00 12.60 60 PRO A C 1
ATOM 529 O O . PRO A 1 69 ? 6.241 -6.184 40.715 1.00 11.68 60 PRO A O 1
ATOM 533 N N . ILE A 1 70 ? 6.091 -6.737 38.526 1.00 12.16 61 ILE A N 1
ATOM 534 C CA . ILE A 1 70 ? 7.530 -6.734 38.281 1.00 12.50 61 ILE A CA 1
ATOM 535 C C . ILE A 1 70 ? 7.914 -5.846 37.119 1.00 12.00 61 ILE A C 1
ATOM 536 O O . ILE A 1 70 ? 7.302 -5.909 36.045 1.00 12.45 61 ILE A O 1
ATOM 541 N N . ILE A 1 71 ? 8.884 -5.002 37.342 1.00 10.44 62 ILE A N 1
ATOM 542 C CA . ILE A 1 71 ? 9.620 -4.295 36.284 1.00 11.03 62 ILE A CA 1
ATOM 543 C C . ILE A 1 71 ? 10.825 -5.181 35.957 1.00 10.76 62 ILE A C 1
ATOM 544 O O . ILE A 1 71 ? 11.721 -5.368 36.790 1.00 11.33 62 ILE A O 1
ATOM 549 N N . GLY A 1 72 ? 10.810 -5.771 34.779 1.00 10.89 63 GLY A N 1
ATOM 550 C CA . GLY A 1 72 ? 11.915 -6.655 34.392 1.00 10.56 63 GLY A CA 1
ATOM 551 C C . GLY A 1 72 ? 12.867 -5.974 33.453 1.00 9.45 63 GLY A C 1
ATOM 552 O O . GLY A 1 72 ? 12.490 -5.193 32.556 1.00 10.28 63 GLY A O 1
ATOM 553 N N . ILE A 1 73 ? 14.130 -6.330 33.608 1.00 10.03 64 ILE A N 1
ATOM 554 C CA . ILE A 1 73 ? 15.218 -5.978 32.694 1.00 10.93 64 ILE A CA 1
ATOM 555 C C . ILE A 1 73 ? 16.114 -7.180 32.459 1.00 10.83 64 ILE A C 1
ATOM 556 O O . ILE A 1 73 ? 16.099 -8.140 33.228 1.00 10.68 64 ILE A O 1
ATOM 561 N N . ILE A 1 74 ? 16.892 -7.113 31.388 1.00 10.43 65 ILE A N 1
ATOM 562 C CA . ILE A 1 74 ? 18.056 -7.965 31.221 1.00 11.33 65 ILE A CA 1
ATOM 563 C C . ILE A 1 74 ? 19.237 -7.044 31.037 1.00 11.21 65 ILE A C 1
ATOM 564 O O . ILE A 1 74 ? 19.264 -6.209 30.110 1.00 12.35 65 ILE A O 1
ATOM 569 N N . ALA A 1 75 ? 20.232 -7.200 31.883 1.00 11.30 66 ALA A N 1
ATOM 570 C CA . ALA A 1 75 ? 21.494 -6.452 31.802 1.00 11.41 66 ALA A CA 1
ATOM 571 C C . ALA A 1 75 ? 22.462 -7.294 30.987 1.00 13.27 66 ALA A C 1
ATOM 572 O O . ALA A 1 75 ? 22.778 -8.419 31.387 1.00 15.56 66 ALA A O 1
ATOM 574 N N . ARG A 1 76 ? 22.935 -6.790 29.853 1.00 12.91 67 ARG A N 1
ATOM 575 C CA . ARG A 1 76 ? 23.785 -7.567 28.961 1.00 13.23 67 ARG A CA 1
ATOM 576 C C . ARG A 1 76 ? 24.700 -6.627 28.200 1.00 13.51 67 ARG A C 1
ATOM 577 O O . ARG A 1 76 ? 24.213 -5.639 27.659 1.00 14.11 67 ARG A O 1
ATOM 585 N N . ASN A 1 77 ? 26.013 -6.909 28.207 1.00 14.83 68 ASN A N 1
ATOM 586 C CA . ASN A 1 77 ? 26.989 -6.100 27.485 1.00 15.76 68 ASN A CA 1
ATOM 587 C C . ASN A 1 77 ? 27.029 -6.582 26.063 1.00 15.34 68 ASN A C 1
ATOM 588 O O . ASN A 1 77 ? 26.921 -7.770 25.780 1.00 16.88 68 ASN A O 1
ATOM 593 N N . TYR A 1 78 ? 27.176 -5.633 25.157 1.00 1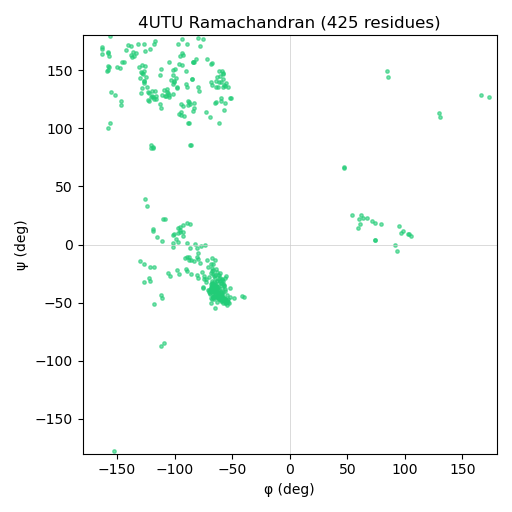5.52 69 TYR A N 1
ATOM 594 C CA . TYR A 1 78 ? 27.441 -5.884 23.760 1.00 16.94 69 TYR A CA 1
ATOM 595 C C . TYR A 1 78 ? 28.695 -5.142 23.372 1.00 18.16 69 TYR A C 1
ATOM 596 O O . TYR A 1 78 ? 28.919 -4.012 23.778 1.00 19.08 69 TYR A O 1
ATOM 605 N N . ASP A 1 79 ? 29.480 -5.752 22.493 1.00 20.26 70 ASP A N 1
ATOM 606 C CA . ASP A 1 79 ? 30.741 -5.143 22.064 1.00 20.98 70 ASP A CA 1
ATOM 607 C C . ASP A 1 79 ? 30.616 -3.825 21.319 1.00 22.63 70 ASP A C 1
ATOM 608 O O . ASP A 1 79 ? 31.554 -3.027 21.334 1.00 26.51 70 ASP A O 1
ATOM 613 N N . ASP A 1 80 ? 29.467 -3.583 20.701 1.00 21.74 71 ASP A N 1
ATOM 614 C CA . ASP A 1 80 ? 29.251 -2.420 19.845 1.00 22.66 71 ASP A CA 1
ATOM 615 C C . ASP A 1 80 ? 28.336 -1.343 20.430 1.00 22.02 71 ASP A C 1
ATOM 616 O O . ASP A 1 80 ? 27.779 -0.514 19.704 1.00 23.33 71 ASP A O 1
ATOM 621 N N . SER A 1 81 ? 28.203 -1.315 21.748 1.00 19.22 72 SER A N 1
ATOM 622 C CA . SER A 1 81 ? 27.296 -0.360 22.381 1.00 18.75 72 SER A CA 1
ATOM 623 C C . SER A 1 81 ? 27.691 -0.163 23.836 1.00 16.93 72 SER A C 1
ATOM 624 O O . SER A 1 81 ? 28.225 -1.092 24.460 1.00 17.68 72 SER A O 1
ATOM 627 N N . GLU A 1 82 ? 27.427 1.047 24.347 1.00 16.66 73 GLU A N 1
ATOM 628 C CA . GLU A 1 82 ? 27.619 1.361 25.762 1.00 16.41 73 GLU A CA 1
ATOM 629 C C . GLU A 1 82 ? 26.374 0.966 26.555 1.00 14.88 73 GLU A C 1
ATOM 630 O O . GLU A 1 82 ? 26.400 0.903 27.777 1.00 16.02 73 GLU A O 1
ATOM 636 N N . ILE A 1 83 ? 25.273 0.688 25.858 1.00 14.36 74 ILE A N 1
ATOM 637 C CA . ILE A 1 83 ? 23.992 0.372 26.493 1.00 13.97 74 ILE A CA 1
ATOM 638 C C . ILE A 1 83 ? 23.981 -1.088 26.988 1.00 13.68 74 ILE A C 1
ATOM 639 O O . ILE A 1 83 ? 24.386 -2.015 26.252 1.00 14.08 74 ILE A O 1
ATOM 644 N N . TYR A 1 84 ? 23.553 -1.289 28.236 1.00 12.96 75 TYR A N 1
ATOM 645 C CA . TYR A 1 84 ? 23.449 -2.637 28.814 1.00 12.97 75 TYR A CA 1
ATOM 646 C C . TYR A 1 84 ? 22.072 -2.974 29.394 1.00 12.19 75 TYR A C 1
ATOM 647 O O . TYR A 1 84 ? 21.788 -4.134 29.602 1.00 11.08 75 TYR A O 1
ATOM 656 N N . ILE A 1 85 ? 21.209 -1.981 29.651 1.00 11.62 76 ILE A N 1
ATOM 657 C CA . ILE A 1 85 ? 19.876 -2.275 30.208 1.00 11.30 76 ILE A CA 1
ATOM 658 C C . ILE A 1 85 ? 18.923 -2.535 29.058 1.00 11.43 76 ILE A C 1
ATOM 659 O O . ILE A 1 85 ? 18.519 -1.583 28.372 1.00 11.52 76 ILE A O 1
ATOM 664 N N . THR A 1 86 ? 18.599 -3.826 28.850 1.00 11.43 77 THR A N 1
ATOM 665 C CA . THR A 1 86 ? 17.700 -4.345 27.825 1.00 11.81 77 THR A CA 1
ATOM 666 C C . THR A 1 86 ? 18.036 -3.711 26.447 1.00 12.59 77 THR A C 1
ATOM 667 O O . THR A 1 86 ? 17.286 -2.900 25.885 1.00 12.32 77 THR A O 1
ATOM 671 N N . PRO A 1 87 ? 19.226 -4.043 25.929 1.00 12.19 78 PRO A N 1
ATOM 672 C CA . PRO A 1 87 ? 19.721 -3.280 24.794 1.00 13.04 78 PRO A CA 1
ATOM 673 C C . PRO A 1 87 ? 19.048 -3.562 23.454 1.00 14.13 78 PRO A C 1
ATOM 674 O O . PRO A 1 87 ? 19.052 -2.698 22.599 1.00 14.23 78 PRO A O 1
ATOM 678 N N . THR A 1 88 ? 18.554 -4.779 23.239 1.00 14.41 79 THR A N 1
ATOM 679 C CA . THR A 1 88 ? 18.093 -5.198 21.922 1.00 15.64 79 THR A CA 1
ATOM 680 C C . THR A 1 88 ? 16.801 -5.976 22.002 1.00 15.51 79 THR A C 1
ATOM 681 O O . THR A 1 88 ? 16.369 -6.386 23.088 1.00 15.00 79 THR A O 1
ATOM 685 N N . MET A 1 89 ? 16.223 -6.226 20.833 1.00 16.89 80 MET A N 1
ATOM 686 C CA . MET A 1 89 ? 15.018 -7.021 20.721 1.00 17.01 80 MET A CA 1
ATOM 687 C C . MET A 1 89 ? 15.224 -8.427 21.298 1.00 17.13 80 MET A C 1
ATOM 688 O O . MET A 1 89 ? 14.266 -9.036 21.795 1.00 17.27 80 MET A O 1
ATOM 693 N N . LYS A 1 90 ? 16.444 -8.958 21.251 1.00 17.24 81 LYS A N 1
ATOM 694 C CA . LYS A 1 90 ? 16.701 -10.273 21.824 1.00 17.15 81 LYS A CA 1
ATOM 695 C C . LYS A 1 90 ? 16.373 -10.296 23.324 1.00 16.17 81 LYS A C 1
ATOM 696 O O . LYS A 1 90 ? 15.742 -11.235 23.802 1.00 15.91 81 LYS A O 1
ATOM 702 N N . GLU A 1 91 ? 16.785 -9.274 24.070 1.00 15.43 82 GLU A N 1
ATOM 703 C CA . GLU A 1 91 ? 16.417 -9.201 25.488 1.00 14.25 82 GLU A CA 1
ATOM 704 C C . GLU A 1 91 ? 14.929 -8.929 25.688 1.00 14.47 82 GLU A C 1
ATOM 705 O O . GLU A 1 91 ? 14.300 -9.500 26.584 1.00 14.83 82 GLU A O 1
ATOM 711 N N . VAL A 1 92 ? 14.341 -8.037 24.898 1.00 15.15 83 VAL A N 1
ATOM 712 C CA . VAL A 1 92 ? 12.895 -7.844 24.991 1.00 15.34 83 VAL A CA 1
ATOM 713 C C . VAL A 1 92 ? 12.132 -9.177 24.833 1.00 15.91 83 VAL A C 1
ATOM 714 O O . VAL A 1 92 ? 11.271 -9.499 25.628 1.00 16.23 83 VAL A O 1
ATOM 718 N N . ASP A 1 93 ? 12.486 -9.981 23.837 1.00 16.73 84 ASP A N 1
ATOM 719 C CA . ASP A 1 93 ? 11.826 -11.249 23.583 1.00 18.51 84 ASP A CA 1
ATOM 720 C C . ASP A 1 93 ? 12.030 -12.232 24.723 1.00 18.52 84 ASP A C 1
ATOM 721 O O . ASP A 1 93 ? 11.103 -12.965 25.116 1.00 20.29 84 ASP A O 1
ATOM 726 N N . GLU A 1 94 ? 13.231 -12.264 25.273 1.00 17.44 85 GLU A N 1
ATOM 727 C CA . GLU A 1 94 ? 13.479 -13.101 26.460 1.00 17.36 85 GLU A CA 1
ATOM 728 C C . GLU A 1 94 ? 12.575 -12.665 27.619 1.00 16.42 85 GLU A C 1
ATOM 729 O O . GLU A 1 94 ? 12.012 -13.516 28.294 1.00 16.18 85 GLU A O 1
ATOM 735 N N . LEU A 1 95 ? 12.437 -11.363 27.856 1.00 16.19 86 LEU A N 1
ATOM 736 C CA . LEU A 1 95 ? 11.556 -10.865 28.927 1.00 15.28 86 LEU A CA 1
ATOM 737 C C . LEU A 1 95 ? 10.071 -11.103 28.689 1.00 16.55 86 LEU A C 1
ATOM 738 O O . LEU A 1 95 ? 9.306 -11.290 29.636 1.00 15.70 86 LEU A O 1
ATOM 743 N N . LEU A 1 96 ? 9.683 -11.104 27.438 1.00 16.50 87 LEU A N 1
ATOM 744 C CA . LEU A 1 96 ? 8.282 -11.348 27.105 1.00 17.51 87 LEU A CA 1
ATOM 745 C C . LEU A 1 96 ? 7.882 -12.791 27.325 1.00 18.66 87 LEU A C 1
ATOM 746 O O . LEU A 1 96 ? 6.703 -13.101 27.300 1.00 22.77 87 LEU A O 1
ATOM 751 N N . LYS A 1 97 ? 8.845 -13.681 27.516 1.00 19.44 88 LYS A N 1
ATOM 752 C CA . LYS A 1 97 ? 8.547 -15.057 27.901 1.00 20.93 88 LYS A CA 1
ATOM 753 C C . LYS A 1 97 ? 8.272 -15.182 29.414 1.00 20.52 88 LYS A C 1
ATOM 754 O O . LYS A 1 97 ? 7.911 -16.251 29.915 1.00 22.24 88 LYS A O 1
ATOM 760 N N . THR A 1 98 ? 8.554 -14.124 30.180 1.00 17.64 89 THR A N 1
ATOM 761 C CA . THR A 1 98 ? 8.124 -14.044 31.564 1.00 18.14 89 THR A CA 1
ATOM 762 C C . THR A 1 98 ? 6.782 -13.324 31.724 1.00 17.61 89 THR A C 1
ATOM 763 O O . THR A 1 98 ? 6.261 -12.789 30.792 1.00 17.99 89 THR A O 1
ATOM 767 N N . ASP A 1 99 ? 6.270 -13.260 32.944 1.00 18.81 90 ASP A N 1
ATOM 768 C CA . ASP A 1 99 ? 5.007 -12.558 33.154 1.00 20.25 90 ASP A CA 1
ATOM 769 C C . ASP A 1 99 ? 5.194 -11.138 33.641 1.00 19.44 90 ASP A C 1
ATOM 770 O O . ASP A 1 99 ? 4.252 -10.505 34.086 1.00 21.73 90 ASP A O 1
ATOM 775 N N . CYS A 1 100 ? 6.401 -10.594 33.547 1.00 16.05 91 CYS A N 1
ATOM 776 C CA . CYS A 1 100 ? 6.586 -9.246 34.084 1.00 16.28 91 CYS A CA 1
ATOM 777 C C . CYS A 1 100 ? 5.716 -8.255 33.344 1.00 16.94 91 CYS A C 1
ATOM 778 O O . CYS A 1 100 ? 5.623 -8.267 32.125 1.00 17.72 91 CYS A O 1
ATOM 781 N N . GLU A 1 101 ? 5.070 -7.395 34.103 1.00 15.42 92 GLU A N 1
ATOM 782 C CA . GLU A 1 101 ? 4.062 -6.478 33.578 1.00 15.83 92 GLU A CA 1
ATOM 783 C C . GLU A 1 101 ? 4.686 -5.245 32.907 1.00 15.59 92 GLU A C 1
ATOM 784 O O . GLU A 1 101 ? 4.075 -4.621 32.043 1.00 16.80 92 GLU A O 1
ATOM 790 N N . MET A 1 102 ? 5.896 -4.880 33.317 1.00 13.60 93 MET A N 1
ATOM 791 C CA . MET A 1 102 ? 6.619 -3.731 32.793 1.00 14.24 93 MET A CA 1
ATOM 792 C C . MET A 1 102 ? 8.017 -4.214 32.429 1.00 13.64 93 MET A C 1
ATOM 793 O O . MET A 1 102 ? 8.619 -5.054 33.128 1.00 13.53 93 MET A O 1
ATOM 798 N N . ILE A 1 103 ? 8.543 -3.671 31.337 1.00 13.78 94 ILE A N 1
ATOM 799 C CA . ILE A 1 103 ? 9.915 -3.875 30.893 1.00 13.61 94 ILE A CA 1
ATOM 800 C C . ILE A 1 103 ? 10.573 -2.522 30.855 1.00 13.16 94 ILE A C 1
ATOM 801 O O . ILE A 1 103 ? 10.094 -1.588 30.243 1.00 13.10 94 ILE A O 1
ATOM 806 N N . ALA A 1 104 ? 11.703 -2.412 31.524 1.00 11.66 95 ALA A N 1
ATOM 807 C CA . ALA A 1 104 ? 12.526 -1.182 31.475 1.00 11.36 95 ALA A CA 1
ATOM 808 C C . ALA A 1 104 ? 13.666 -1.358 30.498 1.00 12.11 95 ALA A C 1
ATOM 809 O O . ALA A 1 104 ? 14.263 -2.446 30.386 1.00 11.56 95 ALA A O 1
ATOM 811 N N . LEU A 1 105 ? 13.977 -0.276 29.791 1.00 12.21 96 LEU A N 1
ATOM 812 C CA A LEU A 1 105 ? 15.117 -0.316 28.881 0.50 12.01 96 LEU A CA 1
ATOM 813 C CA B LEU A 1 105 ? 14.972 -0.201 28.679 0.50 12.03 96 LEU A CA 1
ATOM 814 C C . LEU A 1 105 ? 15.829 1.033 28.904 1.00 12.15 96 LEU A C 1
ATOM 815 O O . LEU A 1 105 ? 15.251 2.101 29.162 1.00 12.26 96 LEU A O 1
ATOM 824 N N . ASP A 1 106 ? 17.142 0.962 28.723 1.00 11.30 97 ASP A N 1
ATOM 825 C CA . ASP A 1 106 ? 17.934 2.162 28.498 1.00 11.08 97 ASP A CA 1
ATOM 826 C C . ASP A 1 106 ? 17.269 2.946 27.367 1.00 11.67 97 ASP A C 1
ATOM 827 O O . ASP A 1 106 ? 17.019 2.376 26.301 1.00 13.12 97 ASP A O 1
ATOM 832 N N . ALA A 1 107 ? 16.967 4.220 27.594 1.00 12.35 98 ALA A N 1
ATOM 833 C CA . ALA A 1 107 ? 16.412 5.102 26.586 1.00 13.62 98 ALA A CA 1
ATOM 834 C C . ALA A 1 107 ? 17.275 6.344 26.402 1.00 14.26 98 ALA A C 1
ATOM 835 O O . ALA A 1 107 ? 16.812 7.438 26.146 1.00 16.01 98 ALA A O 1
ATOM 837 N N . THR A 1 108 ? 18.570 6.137 26.571 1.00 14.46 99 THR A N 1
ATOM 838 C CA . THR A 1 108 ? 19.553 7.156 26.336 1.00 16.14 99 THR A CA 1
ATOM 839 C C . THR A 1 108 ? 19.705 7.425 24.854 1.00 17.50 99 THR A C 1
ATOM 840 O O . THR A 1 108 ? 19.261 6.638 23.999 1.00 17.05 99 THR A O 1
ATOM 844 N N A LYS A 1 109 ? 20.390 8.519 24.517 0.50 18.91 100 LYS A N 1
ATOM 845 N N B LYS A 1 109 ? 20.324 8.571 24.598 0.50 18.03 100 LYS A N 1
ATOM 846 C CA A LYS A 1 109 ? 20.528 8.938 23.127 0.50 19.87 100 LYS A CA 1
ATOM 847 C CA B LYS A 1 109 ? 20.671 9.023 23.286 0.50 19.29 100 LYS A CA 1
ATOM 848 C C A LYS A 1 109 ? 21.526 8.117 22.285 0.50 20.35 100 LYS A C 1
ATOM 849 C C B LYS A 1 109 ? 21.980 8.395 22.834 0.50 19.26 100 LYS A C 1
ATOM 850 O O A LYS A 1 109 ? 21.732 8.367 21.094 0.50 21.54 100 LYS A O 1
ATOM 851 O O B LYS A 1 109 ? 22.955 9.118 22.541 0.50 19.29 100 LYS A O 1
ATOM 862 N N . ARG A 1 110 ? 22.049 7.061 22.871 1.00 19.05 101 ARG A N 1
ATOM 863 C CA . ARG A 1 110 ? 23.225 6.377 22.415 1.00 18.78 101 ARG A CA 1
ATOM 864 C C . ARG A 1 110 ? 22.858 5.256 21.451 1.00 19.34 101 ARG A C 1
ATOM 865 O O . ARG A 1 110 ? 21.745 4.708 21.503 1.00 19.38 101 ARG A O 1
ATOM 873 N N . LYS A 1 111 ? 23.806 4.878 20.604 1.00 19.52 102 LYS A N 1
ATOM 874 C CA . LYS A 1 111 ? 23.577 3.800 19.660 1.00 20.88 102 LYS A CA 1
ATOM 875 C C . LYS A 1 111 ? 23.429 2.455 20.362 1.00 18.71 102 LYS A C 1
ATOM 876 O O . LYS A 1 111 ? 24.147 2.130 21.293 1.00 17.94 102 LYS A O 1
ATOM 882 N N . ARG A 1 112 ? 22.462 1.689 19.898 1.00 17.99 103 ARG A N 1
ATOM 883 C CA . ARG A 1 112 ? 22.216 0.364 20.417 1.00 16.58 103 ARG A CA 1
ATOM 884 C C . ARG A 1 112 ? 22.975 -0.682 19.605 1.00 17.83 103 ARG A C 1
ATOM 885 O O . ARG A 1 112 ? 23.396 -0.392 18.472 1.00 19.08 103 ARG A O 1
ATOM 893 N N . PRO A 1 113 ? 23.118 -1.900 20.177 1.00 17.67 104 PRO A N 1
ATOM 894 C CA . PRO A 1 113 ? 23.727 -2.963 19.384 1.00 18.26 104 PRO A CA 1
ATOM 895 C C . PRO A 1 113 ? 22.951 -3.224 18.103 1.00 20.04 104 PRO A C 1
ATOM 896 O O . PRO A 1 113 ? 21.725 -2.982 18.025 1.00 19.21 104 PRO A O 1
ATOM 900 N N . ASN A 1 114 ? 23.698 -3.609 17.068 1.00 21.72 105 ASN A N 1
ATOM 901 C CA . ASN A 1 114 ? 23.150 -3.931 15.767 1.00 23.40 105 ASN A CA 1
ATOM 902 C C . ASN A 1 114 ? 22.427 -2.729 15.135 1.00 23.35 105 ASN A C 1
ATOM 903 O O . ASN A 1 114 ? 21.619 -2.901 14.208 1.00 27.68 105 ASN A O 1
ATOM 908 N N . GLY A 1 115 ? 22.682 -1.507 15.619 1.00 22.40 106 GLY A N 1
ATOM 909 C CA . GLY A 1 115 ? 21.981 -0.324 15.109 1.00 22.89 106 GLY A CA 1
ATOM 910 C C . GLY A 1 115 ? 20.474 -0.365 15.328 1.00 21.90 106 GLY A C 1
ATOM 911 O O . GLY A 1 115 ? 19.721 0.302 14.623 1.00 23.64 106 GLY A O 1
ATOM 912 N N . GLU A 1 116 ? 20.033 -1.114 16.334 1.00 20.81 107 GLU A N 1
ATOM 913 C CA . GLU A 1 116 ? 18.609 -1.191 16.644 1.00 21.07 107 GLU A CA 1
ATOM 914 C C . GLU A 1 116 ? 18.055 0.111 17.178 1.00 21.24 107 GLU A C 1
ATOM 915 O O . GLU A 1 116 ? 18.795 0.944 17.685 1.00 21.05 107 GLU A O 1
ATOM 921 N N . ASN A 1 117 ? 16.757 0.278 17.001 1.00 21.97 108 ASN A N 1
ATOM 922 C CA A ASN A 1 117 ? 16.061 1.501 17.367 0.60 23.31 108 ASN A CA 1
ATOM 923 C CA B ASN A 1 117 ? 16.095 1.502 17.402 0.40 22.75 108 ASN A CA 1
ATOM 924 C C . ASN A 1 117 ? 15.136 1.246 18.555 1.00 22.85 108 ASN A C 1
ATOM 925 O O . ASN A 1 117 ? 14.271 0.348 18.498 1.00 22.13 108 ASN A O 1
ATOM 934 N N . VAL A 1 118 ? 15.283 2.059 19.585 1.00 21.87 109 VAL A N 1
ATOM 935 C CA . VAL A 1 118 ? 14.504 1.875 20.790 1.00 21.53 109 VAL A CA 1
ATOM 936 C C . VAL A 1 118 ? 12.998 1.925 20.524 1.00 22.31 109 VAL A C 1
ATOM 937 O O . VAL A 1 118 ? 12.240 1.226 21.177 1.00 20.58 109 VAL A O 1
ATOM 941 N N . LYS A 1 119 ? 12.555 2.696 19.545 1.00 22.82 110 LYS A N 1
ATOM 942 C CA . LYS A 1 119 ? 11.119 2.702 19.209 1.00 23.60 110 LYS A CA 1
ATOM 943 C C . LYS A 1 119 ? 10.587 1.312 18.866 1.00 22.58 110 LYS A C 1
ATOM 944 O O . LYS A 1 119 ? 9.467 0.952 19.223 1.00 22.14 110 LYS A O 1
ATOM 950 N N . ASP A 1 120 ? 11.393 0.522 18.173 1.00 22.64 111 ASP A N 1
ATOM 951 C CA . ASP A 1 120 ? 10.970 -0.819 17.809 1.00 22.30 111 ASP A CA 1
ATOM 952 C C . ASP A 1 120 ? 10.814 -1.711 19.020 1.00 21.59 111 ASP A C 1
ATOM 953 O O . ASP A 1 120 ? 9.926 -2.554 19.054 1.00 22.00 111 ASP A O 1
ATOM 958 N N . LEU A 1 121 ? 11.670 -1.500 20.010 1.00 19.83 112 LEU A N 1
ATOM 959 C CA . LEU A 1 121 ? 11.596 -2.250 21.251 1.00 18.68 112 LEU A CA 1
ATOM 960 C C . LEU A 1 121 ? 10.331 -1.869 22.029 1.00 18.34 112 LEU A C 1
ATOM 961 O O . LEU A 1 121 ? 9.622 -2.742 22.491 1.00 18.11 112 LEU A O 1
ATOM 966 N N . VAL A 1 122 ? 10.051 -0.573 22.137 1.00 17.56 113 VAL A N 1
ATOM 967 C CA . VAL A 1 122 ? 8.827 -0.075 22.783 1.00 18.70 113 VAL A CA 1
ATOM 968 C C . VAL A 1 122 ? 7.595 -0.658 22.100 1.00 19.59 113 VAL A C 1
ATOM 969 O O . VAL A 1 122 ? 6.698 -1.188 22.765 1.00 20.06 113 VAL A O 1
ATOM 973 N N . ASP A 1 123 ? 7.591 -0.635 20.774 1.00 20.93 114 ASP A N 1
ATOM 974 C CA . ASP A 1 123 ? 6.436 -1.164 20.045 1.00 22.33 114 ASP A CA 1
ATOM 975 C C . ASP A 1 123 ? 6.237 -2.673 20.297 1.00 22.27 114 ASP A C 1
ATOM 976 O O . ASP A 1 123 ? 5.103 -3.153 20.410 1.00 23.90 114 ASP A O 1
ATOM 981 N N . ALA A 1 124 ? 7.319 -3.427 20.362 1.00 21.63 115 ALA A N 1
ATOM 982 C CA . ALA A 1 124 ? 7.227 -4.865 20.585 1.00 21.78 115 ALA A CA 1
ATOM 983 C C . ALA A 1 124 ? 6.707 -5.187 21.990 1.00 21.30 115 ALA A C 1
ATOM 984 O O . ALA A 1 124 ? 5.983 -6.153 22.193 1.00 23.04 115 ALA A O 1
ATOM 986 N N . ILE A 1 125 ? 7.110 -4.383 22.969 1.00 20.36 116 ILE A N 1
ATOM 987 C CA . ILE A 1 125 ? 6.607 -4.496 24.328 1.00 20.17 116 ILE A CA 1
ATOM 988 C C . ILE A 1 125 ? 5.098 -4.229 24.353 1.00 20.57 116 ILE A C 1
ATOM 989 O O . ILE A 1 125 ? 4.336 -4.975 24.975 1.00 21.39 116 ILE A O 1
ATOM 994 N N . HIS A 1 126 ? 4.656 -3.168 23.672 1.00 21.31 117 HIS A N 1
ATOM 995 C CA . HIS A 1 126 ? 3.252 -2.779 23.630 1.00 22.09 117 HIS A CA 1
ATOM 996 C C . HIS A 1 126 ? 2.418 -3.808 22.902 1.00 23.63 117 HIS A C 1
ATOM 997 O O . HIS A 1 126 ? 1.280 -4.046 23.289 1.00 25.61 117 HIS A O 1
ATOM 1004 N N . ALA A 1 127 ? 3.001 -4.434 21.881 1.00 24.47 118 ALA A N 1
ATOM 1005 C CA . ALA A 1 127 ? 2.289 -5.448 21.095 1.00 25.20 118 ALA A CA 1
ATOM 1006 C C . ALA A 1 127 ? 1.851 -6.661 21.899 1.00 26.02 118 ALA A C 1
ATOM 1007 O O . ALA A 1 127 ? 0.877 -7.315 21.520 1.00 26.98 118 ALA A O 1
ATOM 1009 N N . LYS A 1 128 ? 2.557 -6.961 22.989 1.00 26.00 119 LYS A N 1
ATOM 1010 C CA . LYS A 1 128 ? 2.223 -8.060 23.885 1.00 26.35 119 LYS A CA 1
ATOM 1011 C C . LYS A 1 128 ? 1.500 -7.558 25.127 1.00 26.25 119 LYS A C 1
ATOM 1012 O O . LYS A 1 128 ? 1.307 -8.295 26.081 1.00 27.68 119 LYS A O 1
ATOM 1018 N N . GLY A 1 129 ? 1.130 -6.288 25.131 1.00 26.74 120 GLY A N 1
ATOM 1019 C CA . GLY A 1 129 ? 0.292 -5.730 26.195 1.00 26.89 120 GLY A CA 1
ATOM 1020 C C . GLY A 1 129 ? 1.018 -5.394 27.473 1.00 26.84 120 GLY A C 1
ATOM 1021 O O . GLY A 1 129 ? 0.372 -5.229 28.521 1.00 28.40 120 GLY A O 1
ATOM 1022 N N . ARG A 1 130 ? 2.352 -5.283 27.380 1.00 24.47 121 ARG A N 1
ATOM 1023 C CA A ARG A 1 130 ? 3.193 -4.916 28.512 0.50 22.37 121 ARG A CA 1
ATOM 1024 C CA B ARG A 1 130 ? 3.194 -4.909 28.529 0.50 22.32 121 ARG A CA 1
ATOM 1025 C C . ARG A 1 130 ? 3.422 -3.397 28.524 1.00 21.00 121 ARG A C 1
ATOM 1026 O O . ARG A 1 130 ? 3.166 -2.693 27.523 1.00 21.61 121 ARG A O 1
ATOM 1041 N N . LEU A 1 131 ? 3.894 -2.890 29.655 1.00 18.68 122 LEU A N 1
ATOM 1042 C CA . LEU A 1 131 ? 4.234 -1.478 29.793 1.00 17.53 122 LEU A CA 1
ATOM 1043 C C . LEU A 1 131 ? 5.728 -1.320 29.563 1.00 16.15 122 LEU A C 1
ATOM 1044 O O . LEU A 1 131 ? 6.492 -2.252 29.797 1.00 14.90 122 LEU A O 1
ATOM 1049 N N . ALA A 1 132 ? 6.145 -0.130 29.148 1.00 14.74 123 ALA A N 1
ATOM 1050 C CA . ALA A 1 132 ? 7.557 0.148 28.875 1.00 15.15 123 ALA A CA 1
ATOM 1051 C C . ALA A 1 132 ? 7.984 1.317 29.756 1.00 15.34 123 ALA A C 1
ATOM 1052 O O . ALA A 1 132 ? 7.354 2.366 29.737 1.00 14.60 123 ALA A O 1
ATOM 1054 N N . MET A 1 133 ? 9.086 1.135 30.447 1.00 13.32 124 MET A N 1
ATOM 1055 C CA . MET A 1 133 ? 9.741 2.167 31.245 1.00 13.13 124 MET A CA 1
ATOM 1056 C C . MET A 1 133 ? 11.046 2.584 30.562 1.00 11.78 124 MET A C 1
ATOM 1057 O O . MET A 1 133 ? 11.900 1.741 30.255 1.00 12.75 124 MET A O 1
ATOM 1062 N N . ALA A 1 134 ? 11.261 3.881 30.460 1.00 12.42 125 ALA A N 1
ATOM 1063 C CA . ALA A 1 134 ? 12.476 4.459 29.896 1.00 12.40 125 ALA A CA 1
ATOM 1064 C C . ALA A 1 134 ? 13.434 4.813 31.005 1.00 11.74 125 ALA A C 1
ATOM 1065 O O . ALA A 1 134 ? 13.150 5.685 31.830 1.00 11.99 125 ALA A O 1
ATOM 1067 N N . ASP A 1 135 ? 14.554 4.107 31.085 1.00 10.49 126 ASP A N 1
ATOM 1068 C CA . ASP A 1 135 ? 15.654 4.451 31.994 1.00 10.49 126 ASP A CA 1
ATOM 1069 C C . ASP A 1 135 ? 16.499 5.518 31.305 1.00 11.20 126 ASP A C 1
ATOM 1070 O O . ASP A 1 135 ? 17.099 5.271 30.251 1.00 11.80 126 ASP A O 1
ATOM 1075 N N . ILE A 1 136 ? 16.566 6.703 31.896 1.00 10.59 127 ILE A N 1
ATOM 1076 C CA . ILE A 1 136 ? 17.237 7.839 31.260 1.00 10.91 127 ILE A CA 1
ATOM 1077 C C . ILE A 1 136 ? 18.289 8.435 32.168 1.00 11.41 127 ILE A C 1
ATOM 1078 O O . ILE A 1 136 ? 18.387 8.101 33.343 1.00 11.55 127 ILE A O 1
ATOM 1083 N N . SER A 1 137 ? 19.128 9.267 31.587 1.00 11.51 128 SER A N 1
ATOM 1084 C CA . SER A 1 137 ? 20.194 9.960 32.339 1.00 11.93 128 SER A CA 1
ATOM 1085 C C . SER A 1 137 ? 20.102 11.487 32.347 1.00 13.61 128 SER A C 1
ATOM 1086 O O . SER A 1 137 ? 20.693 12.092 33.196 1.00 15.13 128 SER A O 1
ATOM 1089 N N . THR A 1 138 ? 19.369 12.088 31.413 1.00 13.07 129 THR A N 1
ATOM 1090 C CA . THR A 1 138 ? 19.306 13.551 31.303 1.00 14.72 129 THR A CA 1
ATOM 1091 C C . THR A 1 138 ? 17.867 13.965 31.035 1.00 16.30 129 THR A C 1
ATOM 1092 O O . THR A 1 138 ? 17.018 13.174 30.640 1.00 16.16 129 THR A O 1
ATOM 1096 N N . LEU A 1 139 ? 17.593 15.252 31.254 1.00 19.00 130 LEU A N 1
ATOM 1097 C CA . LEU A 1 139 ? 16.265 15.808 31.012 1.00 19.88 130 LEU A CA 1
ATOM 1098 C C . LEU A 1 139 ? 15.811 15.625 29.590 1.00 19.79 130 LEU A C 1
ATOM 1099 O O . LEU A 1 139 ? 14.697 15.153 29.319 1.00 19.68 130 LEU A O 1
ATOM 1104 N N . GLU A 1 140 ? 16.695 15.935 28.641 1.00 19.35 131 GLU A N 1
ATOM 1105 C CA . GLU A 1 140 ? 16.295 15.806 27.274 1.00 20.00 131 GLU A CA 1
ATOM 1106 C C . GLU A 1 140 ? 15.949 14.388 26.906 1.00 18.68 131 GLU A C 1
ATOM 1107 O O . GLU A 1 140 ? 15.039 14.164 26.143 1.00 18.69 131 GLU A O 1
ATOM 1113 N N . GLU A 1 141 ? 16.682 13.409 27.452 1.00 17.58 132 GLU A N 1
ATOM 1114 C CA . GLU A 1 141 ? 16.363 11.996 27.223 1.00 16.99 132 GLU A CA 1
ATOM 1115 C C . GLU A 1 141 ? 14.968 11.666 27.768 1.00 17.17 132 GLU A C 1
ATOM 1116 O O . GLU A 1 141 ? 14.195 10.914 27.169 1.00 17.41 132 GLU A O 1
ATOM 1122 N N . GLY A 1 142 ? 14.647 12.254 28.921 1.00 18.39 133 GLY A N 1
ATOM 1123 C CA . GLY A 1 142 ? 13.318 12.009 29.512 1.00 18.90 133 GLY A CA 1
ATOM 1124 C C . GLY A 1 142 ? 12.190 12.581 28.658 1.00 21.07 133 GLY A C 1
ATOM 1125 O O . GLY A 1 142 ? 11.170 11.956 28.371 1.00 23.02 133 GLY A O 1
ATOM 1126 N N . ILE A 1 143 ? 12.431 13.781 28.138 1.00 22.65 134 ILE A N 1
ATOM 1127 C CA . ILE A 1 143 ? 11.462 14.432 27.254 1.00 24.09 134 ILE A CA 1
ATOM 1128 C C . ILE A 1 143 ? 11.250 13.595 25.966 1.00 24.70 134 ILE A C 1
ATOM 1129 O O . ILE A 1 143 ? 10.119 13.349 25.501 1.00 25.73 134 ILE A O 1
ATOM 1134 N N . GLU A 1 144 ? 12.337 13.104 25.375 1.00 23.62 135 GLU A N 1
ATOM 1135 C CA . GLU A 1 144 ? 12.221 12.267 24.188 1.00 23.78 135 GLU A CA 1
ATOM 1136 C C . GLU A 1 144 ? 11.538 10.924 24.422 1.00 23.59 135 GLU A C 1
ATOM 1137 O O . GLU A 1 144 ? 10.883 10.383 23.551 1.00 24.03 135 GLU A O 1
ATOM 1143 N N . ALA A 1 145 ? 11.743 10.331 25.606 1.00 22.14 136 ALA A N 1
ATOM 1144 C CA . ALA A 1 145 ? 11.109 9.064 25.915 1.00 21.05 136 ALA A CA 1
ATOM 1145 C C . ALA A 1 145 ? 9.587 9.109 25.829 1.00 20.87 136 ALA A C 1
ATOM 1146 O O . ALA A 1 145 ? 8.929 8.203 25.334 1.00 19.98 136 ALA A O 1
ATOM 1148 N N . GLU A 1 146 ? 9.015 10.186 26.307 1.00 21.76 137 GLU A N 1
ATOM 1149 C CA . GLU A 1 146 ? 7.602 10.376 26.178 1.00 22.59 137 GLU A CA 1
ATOM 1150 C C . GLU A 1 146 ? 7.166 10.387 24.709 1.00 24.11 137 GLU A C 1
ATOM 1151 O O . GLU A 1 146 ? 6.231 9.714 24.332 1.00 23.03 137 GLU A O 1
ATOM 1157 N N . LYS A 1 147 ? 7.901 11.116 23.880 1.00 25.16 138 LYS A N 1
ATOM 1158 C CA . LYS A 1 147 ? 7.600 11.192 22.447 1.00 26.40 138 LYS A CA 1
ATOM 1159 C C . LYS A 1 147 ? 7.646 9.820 21.777 1.00 26.98 138 LYS A C 1
ATOM 1160 O O . LYS A 1 147 ? 6.903 9.553 20.841 1.00 28.41 138 LYS A O 1
ATOM 1166 N N . LEU A 1 148 ? 8.528 8.947 22.266 1.00 25.30 139 LEU A N 1
ATOM 1167 C CA . LEU A 1 148 ? 8.707 7.610 21.708 1.00 25.49 139 LEU A CA 1
ATOM 1168 C C . LEU A 1 148 ? 7.651 6.598 22.187 1.00 25.73 139 LEU A C 1
ATOM 1169 O O . LEU A 1 148 ? 7.702 5.416 21.797 1.00 28.95 139 LEU A O 1
ATOM 1174 N N . GLY A 1 149 ? 6.753 7.016 23.076 1.00 23.57 140 GLY A N 1
ATOM 1175 C CA . GLY A 1 149 ? 5.647 6.167 23.494 1.00 22.76 140 GLY A CA 1
ATOM 1176 C C . GLY A 1 149 ? 5.828 5.384 24.787 1.00 21.77 140 GLY A C 1
ATOM 1177 O O . GLY A 1 149 ? 5.006 4.535 25.115 1.00 20.45 140 GLY A O 1
ATOM 1178 N N . PHE A 1 150 ? 6.885 5.672 25.537 1.00 18.84 141 PHE A N 1
ATOM 1179 C CA . PHE A 1 150 ? 7.077 5.029 26.840 1.00 17.29 141 PHE A CA 1
ATOM 1180 C C . PHE A 1 150 ? 5.924 5.366 27.779 1.00 17.61 141 PHE A C 1
ATOM 1181 O O . PHE A 1 150 ? 5.324 6.434 27.708 1.00 18.58 141 PHE A O 1
ATOM 1189 N N . ASP A 1 151 ? 5.631 4.436 28.677 1.00 15.96 142 ASP A N 1
ATOM 1190 C CA . ASP A 1 151 ? 4.542 4.609 29.629 1.00 16.26 142 ASP A CA 1
ATOM 1191 C C . ASP A 1 151 ? 4.991 5.377 30.871 1.00 15.45 142 ASP A C 1
ATOM 1192 O O . ASP A 1 151 ? 4.156 6.025 31.544 1.00 16.90 142 ASP A O 1
ATOM 1197 N N . CYS A 1 152 ? 6.278 5.318 31.168 1.00 14.60 143 CYS A N 1
ATOM 1198 C CA . CYS A 1 152 ? 6.819 6.049 32.285 1.00 14.14 143 CYS A CA 1
ATOM 1199 C C . CYS A 1 152 ? 8.294 6.206 32.022 1.00 13.47 143 CYS A C 1
ATOM 1200 O O . CYS A 1 152 ? 8.848 5.550 31.175 1.00 14.14 143 CYS A O 1
ATOM 1203 N N . VAL A 1 153 ? 8.922 7.097 32.784 1.00 12.85 144 VAL A N 1
ATOM 1204 C CA A VAL A 1 153 ? 10.344 7.366 32.660 0.60 12.45 144 VAL A CA 1
ATOM 1205 C CA B VAL A 1 153 ? 10.357 7.370 32.667 0.40 12.66 144 VAL A CA 1
ATOM 1206 C C . VAL A 1 153 ? 10.943 7.264 34.054 1.00 13.29 144 VAL A C 1
ATOM 1207 O O . VAL A 1 153 ? 10.294 7.600 35.062 1.00 15.42 144 VAL A O 1
ATOM 1214 N N . SER A 1 154 ? 12.166 6.776 34.126 1.00 11.79 145 SER A N 1
ATOM 1215 C CA A SER A 1 154 ? 12.861 6.646 35.404 0.50 11.02 145 SER A CA 1
ATOM 1216 C CA B SER A 1 154 ? 12.870 6.658 35.422 0.50 11.42 145 SER A CA 1
ATOM 1217 C C . SER A 1 154 ? 14.229 7.306 35.330 1.00 11.15 145 SER A C 1
ATOM 1218 O O . SER A 1 154 ? 14.848 7.326 34.269 1.00 11.95 145 SER A O 1
ATOM 1223 N N . THR A 1 155 ? 14.716 7.810 36.470 1.00 10.97 146 THR A N 1
ATOM 1224 C CA . THR A 1 155 ? 15.995 8.504 36.472 1.00 10.18 146 THR A CA 1
ATOM 1225 C C . THR A 1 155 ? 17.213 7.583 36.718 1.00 9.54 146 THR A C 1
ATOM 1226 O O . THR A 1 155 ? 18.355 8.051 37.012 1.00 10.43 146 THR A O 1
ATOM 1230 N N . THR A 1 156 ? 16.988 6.295 36.512 1.00 9.18 147 THR A N 1
ATOM 1231 C CA . THR A 1 156 ? 17.923 5.217 36.702 1.00 9.45 147 THR A CA 1
ATOM 1232 C C . THR A 1 156 ? 19.358 5.449 36.277 1.00 10.10 147 THR A C 1
ATOM 1233 O O . THR A 1 156 ? 20.305 5.046 36.991 1.00 9.54 147 THR A O 1
ATOM 1237 N N . LEU A 1 157 ? 19.526 6.017 35.097 1.00 10.32 148 LEU A N 1
ATOM 1238 C CA . LEU A 1 157 ? 20.870 6.098 34.489 1.00 10.41 148 LEU A CA 1
ATOM 1239 C C . LEU A 1 157 ? 21.580 7.439 34.711 1.00 10.43 148 LEU A C 1
ATOM 1240 O O . LEU A 1 157 ? 22.692 7.649 34.280 1.00 11.48 148 LEU A O 1
ATOM 1245 N N . SER A 1 158 ? 20.956 8.356 35.452 1.00 10.55 149 SER A N 1
ATOM 1246 C CA . SER A 1 158 ? 21.619 9.625 35.798 1.00 11.40 149 SER A CA 1
ATOM 1247 C C . SER A 1 158 ? 22.818 9.378 36.694 1.00 11.53 149 SER A C 1
ATOM 1248 O O . SER A 1 158 ? 22.704 8.729 37.752 1.00 12.22 149 SER A O 1
ATOM 1251 N N . GLY A 1 159 ? 23.979 9.818 36.210 1.00 12.81 150 GLY A N 1
ATOM 1252 C CA . GLY A 1 159 ? 25.229 9.490 36.876 1.00 12.41 150 GLY A CA 1
ATOM 1253 C C . GLY A 1 159 ? 25.924 8.264 36.364 1.00 13.36 150 GLY A C 1
ATOM 1254 O O . GLY A 1 159 ? 27.037 7.991 36.822 1.00 15.71 150 GLY A O 1
ATOM 1255 N N . TYR A 1 160 ? 25.281 7.541 35.450 1.00 12.10 151 TYR A N 1
ATOM 1256 C CA . TYR A 1 160 ? 25.784 6.273 34.897 1.00 12.12 151 TYR A CA 1
ATOM 1257 C C . TYR A 1 160 ? 26.003 6.395 33.380 1.00 13.85 151 TYR A C 1
ATOM 1258 O O . TYR A 1 160 ? 26.163 5.386 32.674 1.00 16.12 151 TYR A O 1
ATOM 1267 N N . THR A 1 161 ? 25.982 7.622 32.866 1.00 13.74 152 THR A N 1
ATOM 1268 C CA . THR A 1 161 ? 26.482 7.942 31.528 1.00 14.51 152 THR A CA 1
ATOM 1269 C C . THR A 1 161 ? 27.498 9.067 31.675 1.00 15.58 152 THR A C 1
ATOM 1270 O O . THR A 1 161 ? 27.396 9.862 32.598 1.00 16.24 152 THR A O 1
ATOM 1274 N N . PRO A 1 162 ? 28.463 9.175 30.743 1.00 16.82 153 PRO A N 1
ATOM 1275 C CA . PRO A 1 162 ? 29.564 10.121 30.929 1.00 18.20 153 PRO A CA 1
ATOM 1276 C C . PRO A 1 162 ? 29.145 11.567 30.935 1.00 18.52 153 PRO A C 1
ATOM 1277 O O . PRO A 1 162 ? 29.827 12.406 31.546 1.00 20.17 153 PRO A O 1
ATOM 1281 N N . TYR A 1 163 ? 28.040 11.848 30.267 1.00 17.97 154 TYR A N 1
ATOM 1282 C CA . TYR A 1 163 ? 27.589 13.210 29.978 1.00 18.17 154 TYR A CA 1
ATOM 1283 C C . TYR A 1 163 ? 26.458 13.678 30.929 1.00 17.87 154 TYR A C 1
ATOM 1284 O O . TYR A 1 163 ? 25.964 14.811 30.800 1.00 19.00 154 TYR A O 1
ATOM 1293 N N . SER A 1 164 ? 26.014 12.807 31.840 1.00 16.31 155 SER A N 1
ATOM 1294 C CA . SER A 1 164 ? 24.968 13.153 32.792 1.00 16.64 155 SER A CA 1
ATOM 1295 C C . SER A 1 164 ? 25.651 13.629 34.061 1.00 18.34 155 SER A C 1
ATOM 1296 O O . SER A 1 164 ? 26.888 13.535 34.189 1.00 20.30 155 SER A O 1
ATOM 1299 N N A LYS A 1 165 ? 24.869 14.173 34.981 0.60 18.57 156 LYS A N 1
ATOM 1300 N N B LYS A 1 165 ? 24.854 14.164 34.977 0.40 18.02 156 LYS A N 1
ATOM 1301 C CA A LYS A 1 165 ? 25.456 14.713 36.178 0.60 19.46 156 LYS A CA 1
ATOM 1302 C CA B LYS A 1 165 ? 25.331 14.659 36.261 0.40 18.50 156 LYS A CA 1
ATOM 1303 C C A LYS A 1 165 ? 26.147 13.612 36.952 0.60 17.98 156 LYS A C 1
ATOM 1304 C C B LYS A 1 165 ? 26.128 13.586 36.995 0.40 17.61 156 LYS A C 1
ATOM 1305 O O A LYS A 1 165 ? 25.565 12.586 37.261 0.60 16.60 156 LYS A O 1
ATOM 1306 O O B LYS A 1 165 ? 25.597 12.530 37.303 0.40 16.30 156 LYS A O 1
ATOM 1317 N N . GLN A 1 166 ? 27.395 13.837 37.312 1.00 18.27 157 GLN A N 1
ATOM 1318 C CA . GLN A 1 166 ? 28.143 12.867 38.118 1.00 18.25 157 GLN A CA 1
ATOM 1319 C C . GLN A 1 166 ? 27.929 13.159 39.598 1.00 18.96 157 GLN A C 1
ATOM 1320 O O . GLN A 1 166 ? 28.188 14.258 40.074 1.00 22.01 157 GLN A O 1
ATOM 1326 N N . SER A 1 167 ? 27.406 12.192 40.323 1.00 17.77 158 SER A N 1
ATOM 1327 C CA . SER A 1 167 ? 27.059 12.375 41.720 1.00 17.56 158 SER A CA 1
ATOM 1328 C C . SER A 1 167 ? 26.991 11.052 42.462 1.00 16.55 158 SER A C 1
ATOM 1329 O O . SER A 1 167 ? 26.708 10.022 41.869 1.00 17.61 158 SER A O 1
ATOM 1332 N N . ASN A 1 168 ? 27.225 11.087 43.766 1.00 17.60 159 ASN A N 1
ATOM 1333 C CA A ASN A 1 168 ? 27.064 9.913 44.613 0.60 17.06 159 ASN A CA 1
ATOM 1334 C CA B ASN A 1 168 ? 27.062 9.895 44.598 0.40 16.95 159 ASN A CA 1
ATOM 1335 C C . ASN A 1 168 ? 25.759 9.958 45.382 1.00 16.76 159 ASN A C 1
ATOM 1336 O O . ASN A 1 168 ? 25.491 9.100 46.233 1.00 17.02 159 ASN A O 1
ATOM 1345 N N . SER A 1 169 ? 24.922 10.946 45.070 1.00 15.32 160 SER A N 1
ATOM 1346 C CA . SER A 1 169 ? 23.619 11.085 45.757 1.00 15.15 160 SER A CA 1
ATOM 1347 C C . SER A 1 169 ? 22.453 11.161 44.762 1.00 14.21 160 SER A C 1
ATOM 1348 O O . SER A 1 169 ? 22.671 11.248 43.572 1.00 13.88 160 SER A O 1
ATOM 1351 N N . VAL A 1 170 ? 21.227 11.133 45.260 1.00 13.82 161 VAL A N 1
ATOM 1352 C CA . VAL A 1 170 ? 20.066 11.109 44.382 1.00 12.60 161 VAL A CA 1
ATOM 1353 C C . VAL A 1 170 ? 20.087 12.351 43.516 1.00 12.96 161 VAL A C 1
ATOM 1354 O O . VAL A 1 170 ? 20.401 13.453 43.972 1.00 13.95 161 VAL A O 1
ATOM 1358 N N . ASP A 1 171 ? 19.736 12.201 42.257 1.00 12.05 162 ASP A N 1
ATOM 1359 C CA . ASP A 1 171 ? 19.586 13.334 41.363 1.00 11.59 162 ASP A CA 1
ATOM 1360 C C . ASP A 1 171 ? 18.177 13.897 41.481 1.00 13.20 162 ASP A C 1
ATOM 1361 O O . ASP A 1 171 ? 17.260 13.549 40.726 1.00 13.91 162 ASP A O 1
ATOM 1366 N N . PHE A 1 172 ? 17.973 14.778 42.454 1.00 12.65 163 PHE A N 1
ATOM 1367 C CA . PHE A 1 172 ? 16.683 15.420 42.659 1.00 12.84 163 PHE A CA 1
ATOM 1368 C C . PHE A 1 172 ? 16.380 16.458 41.610 1.00 15.21 163 PHE A C 1
ATOM 1369 O O . PHE A 1 172 ? 15.213 16.716 41.331 1.00 16.11 163 PHE A O 1
ATOM 1377 N N . GLU A 1 173 ? 17.400 17.126 41.094 1.00 14.85 164 GLU A N 1
ATOM 1378 C CA . GLU A 1 173 ? 17.179 18.177 40.104 1.00 16.72 164 GLU A CA 1
ATOM 1379 C C . GLU A 1 173 ? 16.576 17.566 38.855 1.00 15.51 164 GLU A C 1
ATOM 1380 O O . GLU A 1 173 ? 15.635 18.120 38.335 1.00 15.79 164 GLU A O 1
ATOM 1386 N N . LEU A 1 174 ? 17.080 16.451 38.378 1.00 14.43 165 LEU A N 1
ATOM 1387 C CA . LEU A 1 174 ? 16.518 15.810 37.195 1.00 14.07 165 LEU A CA 1
ATOM 1388 C C . LEU A 1 174 ? 15.066 15.430 37.459 1.00 14.96 165 LEU A C 1
ATOM 1389 O O . LEU A 1 174 ? 14.193 15.624 36.602 1.00 13.90 165 LEU A O 1
ATOM 1394 N N . LEU A 1 175 ? 14.793 14.859 38.618 1.00 14.83 166 LEU A N 1
ATOM 1395 C CA . LEU A 1 175 ? 13.437 14.538 38.983 1.00 15.31 166 LEU A CA 1
ATOM 1396 C C . LEU A 1 175 ? 12.535 15.753 38.888 1.00 15.99 166 LEU A C 1
ATOM 1397 O O . LEU A 1 175 ? 11.482 15.720 38.256 1.00 15.51 166 LEU A O 1
ATOM 1402 N N . GLU A 1 176 ? 12.932 16.859 39.522 1.00 15.73 167 GLU A N 1
ATOM 1403 C CA . GLU A 1 176 ? 12.103 18.067 39.512 1.00 18.08 167 GLU A CA 1
ATOM 1404 C C . GLU A 1 176 ? 11.890 18.587 38.112 1.00 18.15 167 GLU A C 1
ATOM 1405 O O . GLU A 1 176 ? 10.808 19.031 37.757 1.00 19.36 167 GLU A O 1
ATOM 1411 N N . GLU A 1 177 ? 12.947 18.580 37.316 1.00 16.67 168 GLU A N 1
ATOM 1412 C CA . GLU A 1 177 ? 12.875 19.073 35.962 1.00 17.56 168 GLU A CA 1
ATOM 1413 C C . GLU A 1 177 ? 12.005 18.215 35.056 1.00 16.57 168 GLU A C 1
ATOM 1414 O O . GLU A 1 177 ? 11.261 18.756 34.202 1.00 19.08 168 GLU A O 1
ATOM 1420 N N . LEU A 1 178 ? 12.036 16.895 35.242 1.00 16.56 169 LEU A N 1
ATOM 1421 C CA . LEU A 1 178 ? 11.128 15.998 34.491 1.00 16.30 169 LEU A CA 1
ATOM 1422 C C . LEU A 1 178 ? 9.685 16.251 34.882 1.00 17.73 169 LEU A C 1
ATOM 1423 O O . LEU A 1 178 ? 8.798 16.329 34.015 1.00 18.75 169 LEU A O 1
ATOM 1428 N N . VAL A 1 179 ? 9.437 16.386 36.174 1.00 18.90 170 VAL A N 1
ATOM 1429 C CA . VAL A 1 179 ? 8.091 16.684 36.664 1.00 21.37 170 VAL A CA 1
ATOM 1430 C C . VAL A 1 179 ? 7.589 18.000 36.083 1.00 23.17 170 VAL A C 1
ATOM 1431 O O . VAL A 1 179 ? 6.390 18.137 35.843 1.00 27.54 170 VAL A O 1
ATOM 1435 N N . LYS A 1 180 ? 8.465 18.981 35.836 1.00 23.55 171 LYS A N 1
ATOM 1436 C CA . LYS A 1 180 ? 8.042 20.227 35.177 1.00 23.89 171 LYS A CA 1
ATOM 1437 C C . LYS A 1 180 ? 7.608 20.043 33.719 1.00 24.33 171 LYS A C 1
ATOM 1438 O O . LYS A 1 180 ? 6.949 20.949 33.150 1.00 26.48 171 LYS A O 1
ATOM 1444 N N . THR A 1 181 ? 8.054 18.968 33.063 1.00 22.04 172 THR A N 1
ATOM 1445 C CA . THR A 1 181 ? 8.088 18.941 31.601 1.00 23.60 172 THR A CA 1
ATOM 1446 C C . THR A 1 181 ? 7.388 17.764 30.924 1.00 23.94 172 THR A C 1
ATOM 1447 O O . THR A 1 181 ? 6.820 17.940 29.851 1.00 26.57 172 THR A O 1
ATOM 1451 N N . VAL A 1 182 ? 7.365 16.600 31.533 1.00 22.35 173 VAL A N 1
ATOM 1452 C CA . VAL A 1 182 ? 6.694 15.462 30.898 1.00 22.62 173 VAL A CA 1
ATOM 1453 C C . VAL A 1 182 ? 5.354 15.180 31.582 1.00 24.01 173 VAL A C 1
ATOM 1454 O O . VAL A 1 182 ? 5.163 15.538 32.729 1.00 24.92 173 VAL A O 1
ATOM 1458 N N . LYS A 1 183 ? 4.447 14.533 30.864 1.00 23.70 174 LYS A N 1
ATOM 1459 C CA . LYS A 1 183 ? 3.112 14.252 31.358 1.00 24.73 174 LYS A CA 1
ATOM 1460 C C . LYS A 1 183 ? 3.007 12.823 31.918 1.00 24.49 174 LYS A C 1
ATOM 1461 O O . LYS A 1 183 ? 2.182 12.549 32.833 1.00 27.64 174 LYS A O 1
ATOM 1467 N N . ILE A 1 184 ? 3.917 11.940 31.483 1.00 20.79 175 ILE A N 1
ATOM 1468 C CA . ILE A 1 184 ? 3.873 10.559 31.893 1.00 19.44 175 ILE A CA 1
ATOM 1469 C C . ILE A 1 184 ? 4.510 10.441 33.275 1.00 17.59 175 ILE A C 1
ATOM 1470 O O . ILE A 1 184 ? 5.236 11.318 33.710 1.00 17.98 175 ILE A O 1
ATOM 1475 N N . PRO A 1 185 ? 4.222 9.375 34.021 1.00 16.82 176 PRO A N 1
ATOM 1476 C CA . PRO A 1 185 ? 4.810 9.210 35.318 1.00 16.16 176 PRO A CA 1
ATOM 1477 C C . PRO A 1 185 ? 6.338 9.251 35.320 1.00 15.24 176 PRO A C 1
ATOM 1478 O O . PRO A 1 185 ? 6.973 8.623 34.478 1.00 15.73 176 PRO A O 1
ATOM 1482 N N . VAL A 1 186 ? 6.888 9.925 36.326 1.00 13.90 177 VAL A N 1
ATOM 1483 C CA . VAL A 1 186 ? 8.342 10.051 36.532 1.00 13.77 177 VAL A CA 1
ATOM 1484 C C . VAL A 1 186 ? 8.680 9.295 37.806 1.00 13.21 177 VAL A C 1
ATOM 1485 O O . VAL A 1 186 ? 8.173 9.626 38.894 1.00 13.48 177 VAL A O 1
ATOM 1489 N N . ILE A 1 187 ? 9.554 8.293 37.657 1.00 13.09 178 ILE A N 1
ATOM 1490 C CA . ILE A 1 187 ? 9.956 7.443 38.764 1.00 11.99 178 ILE A CA 1
ATOM 1491 C C . ILE A 1 187 ? 11.380 7.807 39.155 1.00 12.88 178 ILE A C 1
ATOM 1492 O O . ILE A 1 187 ? 12.246 7.869 38.304 1.00 13.70 178 ILE A O 1
ATOM 1497 N N . CYS A 1 188 ? 11.582 8.081 40.433 1.00 10.69 179 CYS A N 1
ATOM 1498 C CA . CYS A 1 188 ? 12.915 8.364 40.947 1.00 9.93 179 CYS A CA 1
ATOM 1499 C C . CYS A 1 188 ? 13.617 7.078 41.226 1.00 10.08 179 CYS A C 1
ATOM 1500 O O . CYS A 1 188 ? 13.163 6.275 42.017 1.00 9.85 179 CYS A O 1
ATOM 1503 N N . GLU A 1 189 ? 14.753 6.893 40.591 1.00 8.81 180 GLU A N 1
ATOM 1504 C CA . GLU A 1 189 ? 15.517 5.657 40.735 1.00 9.00 180 GLU A CA 1
ATOM 1505 C C . GLU A 1 189 ? 17.028 5.943 40.648 1.00 10.42 180 GLU A C 1
ATOM 1506 O O . GLU A 1 189 ? 17.500 6.496 39.651 1.00 10.93 180 GLU A O 1
ATOM 1512 N N . GLY A 1 190 ? 17.760 5.613 41.693 1.00 9.96 181 GLY A N 1
ATOM 1513 C CA . GLY A 1 190 ? 19.193 5.769 41.732 1.00 9.31 181 GLY A CA 1
ATOM 1514 C C . GLY A 1 190 ? 19.700 6.470 42.977 1.00 10.08 181 GLY A C 1
ATOM 1515 O O . GLY A 1 190 ? 19.464 7.639 43.183 1.00 10.68 181 GLY A O 1
ATOM 1516 N N . ARG A 1 191 ? 20.366 5.698 43.828 1.00 9.57 182 ARG A N 1
ATOM 1517 C CA . ARG A 1 191 ? 21.125 6.207 44.962 1.00 10.34 182 ARG A CA 1
ATOM 1518 C C . ARG A 1 191 ? 20.272 6.733 46.079 1.00 10.15 182 ARG A C 1
ATOM 1519 O O . ARG A 1 191 ? 20.763 7.425 46.933 1.00 11.79 182 ARG A O 1
ATOM 1527 N N . ILE A 1 192 ? 18.990 6.325 46.138 1.00 10.76 183 ILE A N 1
ATOM 1528 C CA . ILE A 1 192 ? 18.140 6.591 47.321 1.00 11.10 183 ILE A CA 1
ATOM 1529 C C . ILE A 1 192 ? 18.647 5.749 48.476 1.00 11.16 183 ILE A C 1
ATOM 1530 O O . ILE A 1 192 ? 18.503 4.515 48.432 1.00 11.69 183 ILE A O 1
ATOM 1535 N N . ASN A 1 193 ? 19.255 6.375 49.484 1.00 11.19 184 ASN A N 1
ATOM 1536 C CA . ASN A 1 193 ? 19.859 5.669 50.623 1.00 11.40 184 ASN A CA 1
ATOM 1537 C C . ASN A 1 193 ? 19.042 5.727 51.883 1.00 11.75 184 ASN A C 1
ATOM 1538 O O . ASN A 1 193 ? 19.212 4.866 52.767 1.00 13.75 184 ASN A O 1
ATOM 1543 N N . THR A 1 194 ? 18.217 6.779 52.052 1.00 11.50 185 THR A N 1
ATOM 1544 C CA . THR A 1 194 ? 17.546 6.994 53.341 1.00 12.58 185 THR A CA 1
ATOM 1545 C C . THR A 1 194 ? 16.062 7.181 53.157 1.00 12.15 185 THR A C 1
ATOM 1546 O O . THR A 1 194 ? 15.620 7.635 52.110 1.00 11.95 185 THR A O 1
ATOM 1550 N N . PRO A 1 195 ? 15.275 6.869 54.203 1.00 12.29 186 PRO A N 1
ATOM 1551 C CA . PRO A 1 195 ? 13.855 7.174 54.100 1.00 12.46 186 PRO A CA 1
ATOM 1552 C C . PRO A 1 195 ? 13.579 8.659 53.819 1.00 13.58 186 PRO A C 1
ATOM 1553 O O . PRO A 1 195 ? 12.645 8.999 53.084 1.00 13.20 186 PRO A O 1
ATOM 1557 N N . GLU A 1 196 ? 14.402 9.545 54.365 1.00 14.24 187 GLU A N 1
ATOM 1558 C CA . GLU A 1 196 ? 14.217 10.971 54.142 1.00 14.85 187 GLU A CA 1
ATOM 1559 C C . GLU A 1 196 ? 14.399 11.373 52.683 1.00 13.14 187 GLU A C 1
ATOM 1560 O O . GLU A 1 196 ? 13.630 12.171 52.149 1.00 14.13 187 GLU A O 1
ATOM 1566 N N . GLU A 1 197 ? 15.314 10.709 51.984 1.00 12.81 188 GLU A N 1
ATOM 1567 C CA . GLU A 1 197 ? 15.481 10.955 50.561 1.00 12.46 188 GLU A CA 1
ATOM 1568 C C . GLU A 1 197 ? 14.312 10.408 49.775 1.00 12.26 188 GLU A C 1
ATOM 1569 O O . GLU A 1 197 ? 13.840 11.025 48.813 1.00 12.32 188 GLU A O 1
ATOM 1575 N N . LEU A 1 198 ? 13.809 9.237 50.169 1.00 11.42 189 LEU A N 1
ATOM 1576 C CA . LEU A 1 198 ? 12.616 8.687 49.530 1.00 11.68 189 LEU A CA 1
ATOM 1577 C C . LEU A 1 198 ? 11.424 9.640 49.665 1.00 13.06 189 LEU A C 1
ATOM 1578 O O . LEU A 1 198 ? 10.739 9.914 48.689 1.00 13.12 189 LEU A O 1
ATOM 1583 N N . LYS A 1 199 ? 11.172 10.124 50.874 1.00 13.60 190 LYS A N 1
ATOM 1584 C CA A LYS A 1 199 ? 10.086 11.067 51.116 0.60 14.12 190 LYS A CA 1
ATOM 1585 C CA B LYS A 1 199 ? 10.045 11.030 51.048 0.40 13.90 190 LYS A CA 1
ATOM 1586 C C . LYS A 1 199 ? 10.258 12.305 50.240 1.00 13.99 190 LYS A C 1
ATOM 1587 O O . LYS A 1 199 ? 9.304 12.820 49.634 1.00 15.36 190 LYS A O 1
ATOM 1598 N N . LYS A 1 200 ? 11.480 12.838 50.235 1.00 14.38 191 LYS A N 1
ATOM 1599 C CA . LYS A 1 200 ? 11.803 13.986 49.405 1.00 15.02 191 LYS A CA 1
ATOM 1600 C C . LYS A 1 200 ? 11.465 13.757 47.934 1.00 14.04 191 LYS A C 1
ATOM 1601 O O . LYS A 1 200 ? 10.877 14.620 47.282 1.00 14.89 191 LYS A O 1
ATOM 1607 N N . ALA A 1 201 ? 11.786 12.590 47.400 1.00 13.25 192 ALA A N 1
ATOM 1608 C CA . ALA A 1 201 ? 11.474 12.327 45.998 1.00 13.01 192 ALA A CA 1
ATOM 1609 C C . ALA A 1 201 ? 9.985 12.410 45.730 1.00 14.19 192 ALA A C 1
ATOM 1610 O O . ALA A 1 201 ? 9.542 12.999 44.754 1.00 14.55 192 ALA A O 1
ATOM 1612 N N . LEU A 1 202 ? 9.192 11.776 46.585 1.00 14.68 193 LEU A N 1
ATOM 1613 C CA A LEU A 1 202 ? 7.731 11.837 46.456 0.60 15.13 193 LEU A CA 1
ATOM 1614 C CA B LEU A 1 202 ? 7.746 11.851 46.402 0.40 15.23 193 LEU A CA 1
ATOM 1615 C C . LEU A 1 202 ? 7.236 13.266 46.620 1.00 16.69 193 LEU A C 1
ATOM 1616 O O . LEU A 1 202 ? 6.352 13.714 45.914 1.00 17.03 193 LEU A O 1
ATOM 1625 N N . ASP A 1 203 ? 7.795 13.977 47.580 1.00 16.69 194 ASP A N 1
ATOM 1626 C CA . ASP A 1 203 ? 7.356 15.365 47.815 1.00 18.47 194 ASP A CA 1
ATOM 1627 C C . ASP A 1 203 ? 7.633 16.284 46.620 1.00 19.48 194 ASP A C 1
ATOM 1628 O O . ASP A 1 203 ? 6.891 17.246 46.344 1.00 21.39 194 ASP A O 1
ATOM 1633 N N . LEU A 1 204 ? 8.704 15.978 45.896 1.00 17.95 195 LEU A N 1
ATOM 1634 C CA . LEU A 1 204 ? 9.054 16.673 44.658 1.00 18.50 195 LEU A CA 1
ATOM 1635 C C . LEU A 1 204 ? 8.213 16.262 43.451 1.00 18.36 195 LEU A C 1
ATOM 1636 O O . LEU A 1 204 ? 8.410 16.799 42.377 1.00 20.31 195 LEU A O 1
ATOM 1641 N N . GLY A 1 205 ? 7.286 15.328 43.617 1.00 16.84 196 GLY A N 1
ATOM 1642 C CA . GLY A 1 205 ? 6.373 14.909 42.567 1.00 17.39 196 GLY A CA 1
ATOM 1643 C C . GLY A 1 205 ? 6.715 13.652 41.810 1.00 16.94 196 GLY A C 1
ATOM 1644 O O . GLY A 1 205 ? 6.099 13.352 40.799 1.00 18.00 196 GLY A O 1
ATOM 1645 N N . ALA A 1 206 ? 7.672 12.893 42.297 1.00 15.49 197 ALA A N 1
ATOM 1646 C CA . ALA A 1 206 ? 7.877 11.572 41.756 1.00 14.86 197 ALA A CA 1
ATOM 1647 C C . ALA A 1 206 ? 6.584 10.769 41.859 1.00 14.77 197 ALA A C 1
ATOM 1648 O O . ALA A 1 206 ? 5.926 10.763 42.883 1.00 15.83 197 ALA A O 1
ATOM 1650 N N . TYR A 1 207 ? 6.234 10.049 40.808 1.00 14.75 198 TYR A N 1
ATOM 1651 C CA . TYR A 1 207 ? 5.024 9.232 40.826 1.00 14.66 198 TYR A CA 1
ATOM 1652 C C . TYR A 1 207 ? 5.193 8.037 41.755 1.00 13.78 198 TYR A C 1
ATOM 1653 O O . TYR A 1 207 ? 4.275 7.646 42.466 1.00 13.53 198 TYR A O 1
ATOM 1662 N N . SER A 1 208 ? 6.385 7.480 41.710 1.00 12.66 199 SER A N 1
ATOM 1663 C CA . SER A 1 208 ? 6.820 6.390 42.555 1.00 12.41 199 SER A CA 1
ATOM 1664 C C . SER A 1 208 ? 8.333 6.477 42.601 1.00 11.14 199 SER A C 1
ATOM 1665 O O . SER A 1 208 ? 8.943 7.357 42.014 1.00 11.14 199 SER A O 1
ATOM 1668 N N . ALA A 1 209 ? 8.946 5.562 43.336 1.00 10.64 200 ALA A N 1
ATOM 1669 C CA . ALA A 1 209 ? 10.405 5.486 43.446 1.00 10.79 200 ALA A CA 1
ATOM 1670 C C . ALA A 1 209 ? 10.894 4.079 43.611 1.00 10.74 200 ALA A C 1
ATOM 1671 O O . ALA A 1 209 ? 10.163 3.221 44.109 1.00 10.45 200 ALA A O 1
ATOM 1673 N N . VAL A 1 210 ? 12.117 3.845 43.159 1.00 9.20 201 VAL A N 1
ATOM 1674 C CA . VAL A 1 210 ? 12.765 2.546 43.242 1.00 8.75 201 VAL A CA 1
ATOM 1675 C C . VAL A 1 210 ? 13.976 2.637 44.129 1.00 9.18 201 VAL A C 1
ATOM 1676 O O . VAL A 1 210 ? 14.803 3.515 43.926 1.00 9.78 201 VAL A O 1
ATOM 1680 N N . VAL A 1 211 ? 14.053 1.740 45.109 1.00 8.46 202 VAL A N 1
ATOM 1681 C CA . VAL A 1 211 ? 15.213 1.570 45.976 1.00 8.13 202 VAL A CA 1
ATOM 1682 C C . VAL A 1 211 ? 15.737 0.170 45.765 1.00 8.57 202 VAL A C 1
ATOM 1683 O O . VAL A 1 211 ? 14.988 -0.778 45.967 1.00 8.38 202 VAL A O 1
ATOM 1687 N N . GLY A 1 212 ? 17.030 0.077 45.430 1.00 8.38 203 GLY A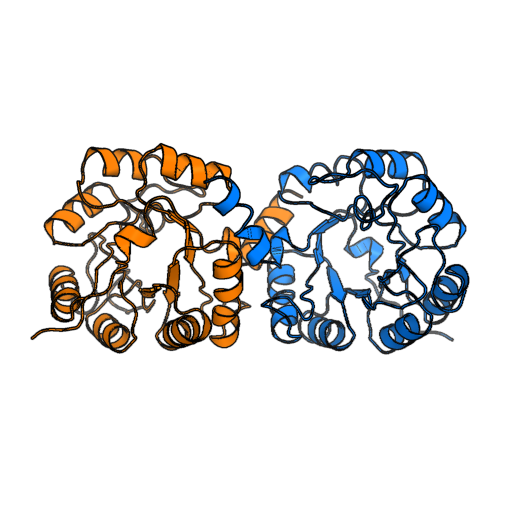 N 1
ATOM 1688 C CA . GLY A 1 212 ? 17.684 -1.183 45.267 1.00 7.94 203 GLY A CA 1
ATOM 1689 C C . GLY A 1 212 ? 18.708 -1.467 46.306 1.00 8.47 203 GLY A C 1
ATOM 1690 O O . GLY A 1 212 ? 18.397 -2.093 47.364 1.00 8.95 203 GLY A O 1
ATOM 1691 N N . GLY A 1 213 ? 19.935 -1.013 46.086 1.00 7.85 204 GLY A N 1
ATOM 1692 C CA . GLY A 1 213 ? 21.028 -1.425 46.932 1.00 8.38 204 GLY A CA 1
ATOM 1693 C C . GLY A 1 213 ? 20.898 -1.138 48.415 1.00 8.72 204 GLY A C 1
ATOM 1694 O O . GLY A 1 213 ? 21.431 -1.891 49.214 1.00 9.58 204 GLY A O 1
ATOM 1695 N N . ALA A 1 214 ? 20.258 -0.026 48.776 1.00 8.64 205 ALA A N 1
ATOM 1696 C CA . ALA A 1 214 ? 20.079 0.342 50.163 1.00 9.00 205 ALA A CA 1
ATOM 1697 C C . ALA A 1 214 ? 19.198 -0.650 50.897 1.00 9.52 205 ALA A C 1
ATOM 1698 O O . ALA A 1 214 ? 19.163 -0.598 52.133 1.00 10.56 205 ALA A O 1
ATOM 1700 N N . ILE A 1 215 ? 18.500 -1.532 50.173 1.00 8.39 206 ILE A N 1
ATOM 1701 C CA . ILE A 1 215 ? 17.708 -2.628 50.802 1.00 8.65 206 ILE A CA 1
ATOM 1702 C C . ILE A 1 215 ? 18.322 -3.990 50.523 1.00 8.69 206 ILE A C 1
ATOM 1703 O O . ILE A 1 215 ? 18.450 -4.832 51.429 1.00 8.86 206 ILE A O 1
ATOM 1708 N N . THR A 1 216 ? 18.716 -4.265 49.266 1.00 8.32 207 THR A N 1
ATOM 1709 C CA . THR A 1 216 ? 19.029 -5.591 48.819 1.00 7.95 207 THR A CA 1
ATOM 1710 C C . THR A 1 216 ? 20.515 -5.887 48.491 1.00 7.57 207 THR A C 1
ATOM 1711 O O . THR A 1 216 ? 20.828 -6.956 48.038 1.00 8.30 207 THR A O 1
ATOM 1715 N N . ARG A 1 217 ? 21.398 -4.914 48.713 1.00 7.96 208 ARG A N 1
ATOM 1716 C CA . ARG A 1 217 ? 22.828 -5.136 48.546 1.00 8.04 208 ARG A CA 1
ATOM 1717 C C . ARG A 1 217 ? 23.556 -4.917 49.875 1.00 8.15 208 ARG A C 1
ATOM 1718 O O . ARG A 1 217 ? 24.107 -3.828 50.135 1.00 8.31 208 ARG A O 1
ATOM 1726 N N . PRO A 1 218 ? 23.557 -5.965 50.727 1.00 8.21 209 PRO A N 1
ATOM 1727 C CA . PRO A 1 218 ? 24.206 -5.797 52.010 1.00 8.21 209 PRO A CA 1
ATOM 1728 C C . PRO A 1 218 ? 25.664 -5.358 51.948 1.00 9.03 209 PRO A C 1
ATOM 1729 O O . PRO A 1 218 ? 26.156 -4.729 52.880 1.00 9.81 209 PRO A O 1
ATOM 1733 N N . GLN A 1 219 ? 26.376 -5.721 50.876 1.00 8.86 210 GLN A N 1
ATOM 1734 C CA . GLN A 1 219 ? 27.732 -5.228 50.779 1.00 9.08 210 GLN A CA 1
ATOM 1735 C C . GLN A 1 219 ? 27.787 -3.708 50.722 1.00 8.42 210 GLN A C 1
ATOM 1736 O O . GLN A 1 219 ? 28.632 -3.061 51.352 1.00 10.38 210 GLN A O 1
ATOM 1742 N N . GLN A 1 220 ? 26.914 -3.122 49.923 1.00 9.14 211 GLN A N 1
ATOM 1743 C CA . GLN A 1 220 ? 26.835 -1.681 49.789 1.00 9.52 211 GLN A CA 1
ATOM 1744 C C . GLN A 1 220 ? 26.385 -1.006 51.083 1.00 9.79 211 GLN A C 1
ATOM 1745 O O . GLN A 1 220 ? 26.925 0.011 51.486 1.00 10.92 211 GLN A O 1
ATOM 1751 N N . ILE A 1 221 ? 25.431 -1.626 51.769 1.00 8.97 212 ILE A N 1
ATOM 1752 C CA . ILE A 1 221 ? 24.900 -1.052 53.010 1.00 9.42 212 ILE A CA 1
ATOM 1753 C C . ILE A 1 221 ? 25.998 -1.082 54.035 1.00 10.40 212 ILE A C 1
ATOM 1754 O O . ILE A 1 221 ? 26.243 -0.104 54.754 1.00 10.41 212 ILE A O 1
ATOM 1759 N N . THR A 1 222 ? 26.692 -2.230 54.119 1.00 9.98 213 THR A N 1
ATOM 1760 C CA . THR A 1 222 ? 27.811 -2.377 55.055 1.00 9.90 213 THR A CA 1
ATOM 1761 C C . THR A 1 222 ? 28.888 -1.333 54.758 1.00 10.79 213 THR A C 1
ATOM 1762 O O . THR A 1 222 ? 29.444 -0.725 55.677 1.00 11.39 213 THR A O 1
ATOM 1766 N N . LYS A 1 223 ? 29.228 -1.128 53.489 1.00 11.86 214 LYS A N 1
ATOM 1767 C CA A LYS A 1 223 ? 30.279 -0.156 53.139 0.60 12.45 214 LYS A CA 1
ATOM 1768 C CA B LYS A 1 223 ? 30.289 -0.152 53.138 0.40 12.63 214 LYS A CA 1
ATOM 1769 C C . LYS A 1 223 ? 29.902 1.273 53.543 1.00 13.03 214 LYS A C 1
ATOM 1770 O O . LYS A 1 223 ? 30.731 2.054 53.924 1.00 13.92 214 LYS A O 1
ATOM 1781 N N . ARG A 1 224 ? 28.634 1.599 53.459 1.00 12.98 215 ARG A N 1
ATOM 1782 C CA . ARG A 1 224 ? 28.213 2.919 53.843 1.00 14.65 215 ARG A CA 1
ATOM 1783 C C . ARG A 1 224 ? 28.397 3.106 55.350 1.00 13.94 215 ARG A C 1
ATOM 1784 O O . ARG A 1 224 ? 28.764 4.191 55.802 1.00 15.63 215 ARG A O 1
ATOM 1792 N N . PHE A 1 225 ? 28.158 2.038 56.148 1.00 13.05 216 PHE A N 1
ATOM 1793 C CA . PHE A 1 225 ? 28.510 2.039 57.557 1.00 13.03 216 PHE A CA 1
ATOM 1794 C C . PHE A 1 225 ? 30.003 2.127 57.792 1.00 15.25 216 PHE A C 1
ATOM 1795 O O . PHE A 1 225 ? 30.425 3.010 58.523 1.00 16.25 216 PHE A O 1
ATOM 1803 N N . THR A 1 226 ? 30.804 1.230 57.207 1.00 13.15 217 THR A N 1
ATOM 1804 C CA . THR A 1 226 ? 32.233 1.205 57.504 1.00 14.59 217 THR A CA 1
ATOM 1805 C C . THR A 1 226 ? 32.957 2.420 56.959 1.00 15.57 217 THR A C 1
ATOM 1806 O O . THR A 1 226 ? 33.954 2.839 57.550 1.00 17.66 217 THR A O 1
ATOM 1810 N N . ASP A 1 227 ? 32.426 3.063 55.915 1.00 15.50 218 ASP A N 1
ATOM 1811 C CA . ASP A 1 227 ? 33.047 4.294 55.357 1.00 17.32 218 ASP A CA 1
ATOM 1812 C C . ASP A 1 227 ? 33.083 5.443 56.383 1.00 18.43 218 ASP A C 1
ATOM 1813 O O . ASP A 1 227 ? 33.950 6.302 56.286 1.00 20.15 218 ASP A O 1
ATOM 1818 N N . ILE A 1 228 ? 32.171 5.463 57.358 1.00 18.95 219 ILE A N 1
ATOM 1819 C CA . ILE A 1 228 ? 32.126 6.580 58.299 1.00 20.69 219 ILE A CA 1
ATOM 1820 C C . ILE A 1 228 ? 33.137 6.398 59.415 1.00 22.00 219 ILE A C 1
ATOM 1821 O O . ILE A 1 228 ? 33.412 7.350 60.151 1.00 22.80 219 ILE A O 1
ATOM 1826 N N . LEU A 1 229 ? 33.683 5.203 59.574 1.00 22.37 220 LEU A N 1
ATOM 1827 C CA . LEU A 1 229 ? 34.639 4.909 60.652 1.00 24.31 220 LEU A CA 1
ATOM 1828 C C . LEU A 1 229 ? 36.051 5.419 60.330 1.00 26.74 220 LEU A C 1
ATOM 1829 O O . LEU A 1 229 ? 36.432 5.422 59.173 1.00 28.77 220 LEU A O 1
ATOM 1834 N N . GLY B 1 1 ? 46.871 -27.906 78.804 1.00 36.80 -8 GLY B N 1
ATOM 1835 C CA . GLY B 1 1 ? 47.226 -28.056 77.354 1.00 34.60 -8 GLY B CA 1
ATOM 1836 C C . GLY B 1 1 ? 47.805 -26.809 76.713 1.00 32.32 -8 GLY B C 1
ATOM 1837 O O . GLY B 1 1 ? 47.897 -25.764 77.348 1.00 32.24 -8 GLY B O 1
ATOM 1838 N N . SER B 1 2 ? 48.195 -26.955 75.446 1.00 30.58 -7 SER B N 1
ATOM 1839 C CA . SER B 1 2 ? 48.795 -25.858 74.676 1.00 28.99 -7 SER B CA 1
ATOM 1840 C C . SER B 1 2 ? 48.347 -25.871 73.223 1.00 28.53 -7 SER B C 1
ATOM 1841 O O . SER B 1 2 ? 47.728 -26.837 72.761 1.00 30.46 -7 SER B O 1
ATOM 1844 N N . SER B 1 3 ? 48.633 -24.772 72.517 1.00 26.63 -6 SER B N 1
ATOM 1845 C CA . SER B 1 3 ? 48.201 -24.600 71.135 1.00 27.25 -6 SER B CA 1
ATOM 1846 C C . SER B 1 3 ? 49.070 -23.577 70.416 1.00 25.57 -6 SER B C 1
ATOM 1847 O O . SER B 1 3 ? 49.826 -22.832 71.052 1.00 23.01 -6 SER B O 1
ATOM 1850 N N . HIS B 1 4 ? 48.997 -23.556 69.079 1.00 24.87 -5 HIS B N 1
ATOM 1851 C CA A HIS B 1 4 ? 49.745 -22.549 68.338 0.50 23.76 -5 HIS B CA 1
ATOM 1852 C CA B HIS B 1 4 ? 49.680 -22.553 68.268 0.50 23.21 -5 HIS B CA 1
ATOM 1853 C C . HIS B 1 4 ? 49.162 -21.172 68.625 1.00 21.94 -5 HIS B C 1
ATOM 1854 O O . HIS B 1 4 ? 47.982 -21.014 68.919 1.00 23.56 -5 HIS B O 1
ATOM 1867 N N . HIS B 1 5 ? 50.044 -20.184 68.598 1.00 19.39 -4 HIS B N 1
ATOM 1868 C CA . HIS B 1 5 ? 49.658 -18.832 68.842 1.00 17.53 -4 HIS B CA 1
ATOM 1869 C C . HIS B 1 5 ? 49.293 -18.185 67.529 1.00 16.31 -4 HIS B C 1
ATOM 1870 O O . HIS B 1 5 ? 49.948 -18.392 66.522 1.00 17.68 -4 HIS B O 1
ATOM 1877 N N . HIS B 1 6 ? 48.226 -17.414 67.573 1.00 15.06 -3 HIS B N 1
ATOM 1878 C CA . HIS B 1 6 ? 47.756 -16.659 66.421 1.00 15.51 -3 HIS B CA 1
ATOM 1879 C C . HIS B 1 6 ? 48.161 -15.221 66.555 1.00 14.60 -3 HIS B C 1
ATOM 1880 O O . HIS B 1 6 ? 48.220 -14.659 67.655 1.00 14.42 -3 HIS B O 1
ATOM 1887 N N . HIS B 1 7 ? 48.370 -14.561 65.421 1.00 13.04 -2 HIS B N 1
ATOM 1888 C CA . HIS B 1 7 ? 48.721 -13.168 65.475 1.00 12.92 -2 HIS B CA 1
ATOM 1889 C C . HIS B 1 7 ? 47.521 -12.277 65.797 1.00 13.63 -2 HIS B C 1
ATOM 1890 O O . HIS B 1 7 ? 47.668 -11.246 66.507 1.00 15.28 -2 HIS B O 1
ATOM 1897 N N . HIS B 1 8 ? 46.358 -12.646 65.274 1.00 14.09 -1 HIS B N 1
ATOM 1898 C CA . HIS B 1 8 ? 45.153 -11.837 65.405 1.00 15.92 -1 HIS B CA 1
ATOM 1899 C C . HIS B 1 8 ? 44.293 -12.414 66.496 1.00 18.69 -1 HIS B C 1
ATOM 1900 O O . HIS B 1 8 ? 44.103 -13.641 66.578 1.00 22.41 -1 HIS B O 1
ATOM 1907 N N . HIS B 1 9 ? 43.719 -11.516 67.279 1.00 18.65 0 HIS B N 1
ATOM 1908 C CA . HIS B 1 9 ? 42.887 -11.901 68.379 1.00 19.80 0 HIS B CA 1
ATOM 1909 C C . HIS B 1 9 ? 41.611 -11.137 68.229 1.00 18.68 0 HIS B C 1
ATOM 1910 O O . HIS B 1 9 ? 41.669 -9.954 67.943 1.00 18.83 0 HIS B O 1
ATOM 1917 N N . MET B 1 10 ? 40.488 -11.825 68.396 1.00 18.57 1 MET B N 1
ATOM 1918 C CA . MET B 1 10 ? 39.209 -11.226 68.077 1.00 19.05 1 MET B CA 1
ATOM 1919 C C . MET B 1 10 ? 38.946 -9.819 68.641 1.00 17.75 1 MET B C 1
ATOM 1920 O O . MET B 1 10 ? 38.464 -8.955 67.930 1.00 15.85 1 MET B O 1
ATOM 1925 N N . LEU B 1 11 ? 39.243 -9.579 69.924 1.00 18.17 2 LEU B N 1
ATOM 1926 C CA . LEU B 1 11 ? 38.925 -8.261 70.462 1.00 19.62 2 LEU B CA 1
ATOM 1927 C C . LEU B 1 11 ? 39.813 -7.194 69.817 1.00 20.04 2 LEU B C 1
ATOM 1928 O O . LEU B 1 11 ? 39.347 -6.104 69.482 1.00 23.04 2 LEU B O 1
ATOM 1933 N N . ASP B 1 12 ? 41.034 -7.541 69.483 1.00 19.81 3 ASP B N 1
ATOM 1934 C CA . ASP B 1 12 ? 41.848 -6.582 68.750 1.00 20.44 3 ASP B CA 1
ATOM 1935 C C . ASP B 1 12 ? 41.340 -6.317 67.357 1.00 19.39 3 ASP B C 1
ATOM 1936 O O . ASP B 1 12 ? 41.346 -5.168 66.914 1.00 19.74 3 ASP B O 1
ATOM 1941 N N . VAL B 1 13 ? 40.881 -7.369 66.675 1.00 18.63 4 VAL B N 1
ATOM 1942 C CA . VAL B 1 13 ? 40.363 -7.253 65.315 1.00 18.54 4 VAL B CA 1
ATOM 1943 C C . VAL B 1 13 ? 39.130 -6.353 65.234 1.00 17.83 4 VAL B C 1
ATOM 1944 O O . VAL B 1 13 ? 38.954 -5.608 64.243 1.00 18.39 4 VAL B O 1
ATOM 1948 N N . VAL B 1 14 ? 38.250 -6.448 66.220 1.00 16.11 5 VAL B N 1
ATOM 1949 C CA . VAL B 1 14 ? 37.000 -5.704 66.146 1.00 16.02 5 VAL B CA 1
ATOM 1950 C C . VAL B 1 14 ? 37.136 -4.291 66.708 1.00 15.09 5 VAL B C 1
ATOM 1951 O O . VAL B 1 14 ? 36.256 -3.475 66.450 1.00 14.92 5 VAL B O 1
ATOM 1955 N N . LYS B 1 15 ? 38.215 -3.972 67.415 1.00 16.07 6 LYS B N 1
ATOM 1956 C CA . LYS B 1 15 ? 38.366 -2.645 68.033 1.00 17.51 6 LYS B CA 1
ATOM 1957 C C . LYS B 1 15 ? 38.246 -1.542 67.009 1.00 17.50 6 LYS B C 1
ATOM 1958 O O . LYS B 1 15 ? 38.996 -1.519 66.047 1.00 18.35 6 LYS B O 1
ATOM 1964 N N . GLY B 1 16 ? 37.287 -0.635 67.210 1.00 16.26 7 GLY B N 1
ATOM 1965 C CA . GLY B 1 16 ? 37.050 0.479 66.304 1.00 17.27 7 GLY B CA 1
ATOM 1966 C C . GLY B 1 16 ? 36.392 0.143 64.994 1.00 17.03 7 GLY B C 1
ATOM 1967 O O . GLY B 1 16 ? 36.260 0.991 64.119 1.00 18.55 7 GLY B O 1
ATOM 1968 N N . ASN B 1 17 ? 36.022 -1.119 64.838 1.00 16.09 8 ASN B N 1
ATOM 1969 C CA . ASN B 1 17 ? 35.470 -1.627 63.585 1.00 15.05 8 ASN B CA 1
ATOM 1970 C C . ASN B 1 17 ? 34.048 -2.117 63.778 1.00 14.46 8 ASN B C 1
ATOM 1971 O O . ASN B 1 17 ? 33.537 -2.172 64.894 1.00 14.80 8 ASN B O 1
ATOM 1976 N N . LEU B 1 18 ? 33.427 -2.495 62.675 1.00 14.02 9 LEU B N 1
ATOM 1977 C CA . LEU B 1 18 ? 32.042 -2.948 62.665 1.00 13.36 9 LEU B CA 1
ATOM 1978 C C . LEU B 1 18 ? 31.964 -4.482 62.675 1.00 13.29 9 LEU B C 1
ATOM 1979 O O . LEU B 1 18 ? 32.642 -5.173 61.896 1.00 12.95 9 LEU B O 1
ATOM 1984 N N . ILE B 1 19 ? 31.089 -5.010 63.520 1.00 12.25 10 ILE B N 1
ATOM 1985 C CA . ILE B 1 19 ? 30.673 -6.397 63.532 1.00 11.77 10 ILE B CA 1
ATOM 1986 C C . ILE B 1 19 ? 29.282 -6.448 62.933 1.00 10.31 10 ILE B C 1
ATOM 1987 O O . ILE B 1 19 ? 28.415 -5.657 63.321 1.00 10.19 10 ILE B O 1
ATOM 1992 N N . VAL B 1 20 ? 29.088 -7.328 61.946 1.00 10.04 11 VAL B N 1
ATOM 1993 C CA . VAL B 1 20 ? 27.754 -7.444 61.321 1.00 10.13 11 VAL B CA 1
ATOM 19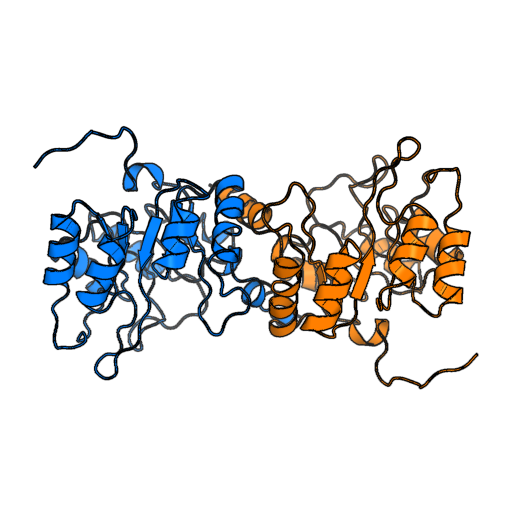94 C C . VAL B 1 20 ? 27.064 -8.716 61.801 1.00 10.40 11 VAL B C 1
ATOM 1995 O O . VAL B 1 20 ? 27.615 -9.801 61.707 1.00 10.59 11 VAL B O 1
ATOM 1999 N N . SER B 1 21 ? 25.851 -8.587 62.306 1.00 9.49 12 SER B N 1
ATOM 2000 C CA . SER B 1 21 ? 25.012 -9.713 62.690 1.00 10.31 12 SER B CA 1
ATOM 2001 C C . SER B 1 21 ? 24.185 -10.196 61.483 1.00 9.70 12 SER B C 1
ATOM 2002 O O . SER B 1 21 ? 23.432 -9.409 60.883 1.00 9.46 12 SER B O 1
ATOM 2005 N N . CYS B 1 22 ? 24.336 -11.482 61.142 1.00 9.99 13 CYS B N 1
ATOM 2006 C CA . CYS B 1 22 ? 23.756 -12.130 59.997 1.00 9.44 13 CYS B CA 1
ATOM 2007 C C . CYS B 1 22 ? 22.900 -13.251 60.558 1.00 9.61 13 CYS B C 1
ATOM 2008 O O . CYS B 1 22 ? 23.305 -14.385 60.684 1.00 10.49 13 CYS B O 1
ATOM 2011 N N . GLN B 1 23 ? 21.663 -12.908 60.901 1.00 8.97 14 GLN B N 1
ATOM 2012 C CA . GLN B 1 23 ? 20.692 -13.843 61.436 1.00 10.22 14 GLN B CA 1
ATOM 2013 C C . GLN B 1 23 ? 19.380 -13.793 60.702 1.00 9.31 14 GLN B C 1
ATOM 2014 O O . GLN B 1 23 ? 18.911 -12.760 60.230 1.00 9.42 14 GLN B O 1
ATOM 2020 N N . ALA B 1 24 ? 18.733 -14.957 60.661 1.00 10.05 15 ALA B N 1
ATOM 2021 C CA . ALA B 1 24 ? 17.415 -15.080 60.046 1.00 10.05 15 ALA B CA 1
ATOM 2022 C C . ALA B 1 24 ? 16.758 -16.302 60.638 1.00 11.47 15 ALA B C 1
ATOM 2023 O O . ALA B 1 24 ? 17.070 -17.428 60.306 1.00 11.73 15 ALA B O 1
ATOM 2025 N N . LEU B 1 25 ? 15.890 -16.073 61.583 1.00 10.18 16 LEU B N 1
ATOM 2026 C CA . LEU B 1 25 ? 15.228 -17.136 62.303 1.00 10.68 16 LEU B CA 1
ATOM 2027 C C . LEU B 1 25 ? 14.146 -17.764 61.439 1.00 10.64 16 LEU B C 1
ATOM 2028 O O . LEU B 1 25 ? 13.878 -17.344 60.316 1.00 10.42 16 LEU B O 1
ATOM 2033 N N . SER B 1 26 ? 13.499 -18.799 61.941 1.00 12.00 17 SER B N 1
ATOM 2034 C CA . SER B 1 26 ? 12.642 -19.626 61.115 1.00 13.10 17 SER B CA 1
ATOM 2035 C C . SER B 1 26 ? 11.422 -18.945 60.519 1.00 13.27 17 SER B C 1
ATOM 2036 O O . SER B 1 26 ? 10.873 -19.388 59.492 1.00 14.74 17 SER B O 1
ATOM 2039 N N . ASP B 1 27 ? 11.014 -17.832 61.123 1.00 12.09 18 ASP B N 1
ATOM 2040 C CA . ASP B 1 27 ? 9.915 -17.030 60.633 1.00 12.86 18 ASP B CA 1
ATOM 2041 C C . ASP B 1 27 ? 10.346 -15.864 59.751 1.00 13.65 18 ASP B C 1
ATOM 2042 O O . ASP B 1 27 ? 9.515 -14.974 59.463 1.00 15.50 18 ASP B O 1
ATOM 2047 N N . GLU B 1 28 ? 11.602 -15.832 59.317 1.00 11.36 19 GLU B N 1
ATOM 2048 C CA . GLU B 1 28 ? 12.132 -14.710 58.539 1.00 11.38 19 GLU B CA 1
ATOM 2049 C C . GLU B 1 28 ? 12.465 -15.101 57.111 1.00 11.25 19 GLU B C 1
ATOM 2050 O O . GLU B 1 28 ? 12.814 -16.267 56.861 1.00 12.17 19 GLU B O 1
ATOM 2056 N N . PRO B 1 29 ? 12.277 -14.163 56.153 1.00 12.19 20 PRO B N 1
ATOM 2057 C CA . PRO B 1 29 ? 12.416 -14.536 54.772 1.00 12.07 20 PRO B CA 1
ATOM 2058 C C . PRO B 1 29 ? 13.732 -15.100 54.325 1.00 13.53 20 PRO B C 1
ATOM 2059 O O . PRO B 1 29 ? 13.746 -15.941 53.423 1.00 12.69 20 PRO B O 1
ATOM 2063 N N . LEU B 1 30 ? 14.809 -14.695 54.953 1.00 12.12 21 LEU B N 1
ATOM 2064 C CA . LEU B 1 30 ? 16.163 -15.145 54.533 1.00 10.94 21 LEU B CA 1
ATOM 2065 C C . LEU B 1 30 ? 16.651 -16.368 55.269 1.00 11.28 21 LEU B C 1
ATOM 2066 O O . LEU B 1 30 ? 17.821 -16.712 55.157 1.00 12.34 21 LEU B O 1
ATOM 2071 N N . HIS B 1 31 ? 15.780 -17.024 56.024 1.00 11.08 22 HIS B N 1
ATOM 2072 C CA . HIS B 1 31 ? 16.158 -18.198 56.804 1.00 11.11 22 HIS B CA 1
ATOM 2073 C C . HIS B 1 31 ? 16.754 -19.284 55.915 1.00 11.98 22 HIS B C 1
ATOM 2074 O O . HIS B 1 31 ? 16.060 -19.824 55.065 1.00 14.65 22 HIS B O 1
ATOM 2081 N N . SER B 1 32 ? 18.036 -19.576 56.146 1.00 11.05 23 SER B N 1
ATOM 2082 C CA . SER B 1 32 ? 18.848 -20.475 55.292 1.00 10.75 23 SER B CA 1
ATOM 2083 C C . SER B 1 32 ? 20.286 -20.267 55.678 1.00 10.64 23 SER B C 1
ATOM 2084 O O . SER B 1 32 ? 20.767 -19.153 55.669 1.00 11.32 23 SER B O 1
ATOM 2087 N N . SER B 1 33 ? 20.992 -21.339 55.967 1.00 11.38 24 SER B N 1
ATOM 2088 C CA . SER B 1 33 ? 22.409 -21.183 56.247 1.00 11.47 24 SER B CA 1
ATOM 2089 C C . SER B 1 33 ? 23.154 -20.709 55.017 1.00 12.43 24 SER B C 1
ATOM 2090 O O . SER B 1 33 ? 24.077 -19.905 55.141 1.00 11.76 24 SER B O 1
ATOM 2093 N N . PHE B 1 34 ? 22.794 -21.248 53.864 1.00 12.21 25 PHE B N 1
ATOM 2094 C CA . PHE B 1 34 ? 23.375 -20.775 52.608 1.00 11.67 25 PHE B CA 1
ATOM 2095 C C . PHE B 1 34 ? 23.233 -19.278 52.478 1.00 11.38 25 PHE B C 1
ATOM 2096 O O . PHE B 1 34 ? 24.200 -18.545 52.181 1.00 10.99 25 PHE B O 1
ATOM 2104 N N . ILE B 1 35 ? 22.020 -18.765 52.681 1.00 10.20 26 ILE B N 1
ATOM 2105 C CA . ILE B 1 35 ? 21.824 -17.331 52.511 1.00 10.28 26 ILE B CA 1
ATOM 2106 C C . ILE B 1 35 ? 22.610 -16.547 53.540 1.00 10.56 26 ILE B C 1
ATOM 2107 O O . ILE B 1 35 ? 23.271 -15.536 53.212 1.00 10.83 26 ILE B O 1
ATOM 2112 N N . MET B 1 36 ? 22.622 -16.977 54.804 1.00 10.80 27 MET B N 1
ATOM 2113 C CA . MET B 1 36 ? 23.395 -16.252 55.805 1.00 9.76 27 MET B CA 1
ATOM 2114 C C . MET B 1 36 ? 24.874 -16.236 55.469 1.00 9.38 27 MET B C 1
ATOM 2115 O O . MET B 1 36 ? 25.543 -15.219 55.677 1.00 10.81 27 MET B O 1
ATOM 2120 N N . GLY B 1 37 ? 25.382 -17.310 54.909 1.00 10.22 28 GLY B N 1
ATOM 2121 C CA . GLY B 1 37 ? 26.731 -17.328 54.428 1.00 10.56 28 GLY B CA 1
ATOM 2122 C C . GLY B 1 37 ? 27.021 -16.252 53.406 1.00 10.76 28 GLY B C 1
ATOM 2123 O O . GLY B 1 37 ? 28.058 -15.567 53.474 1.00 11.77 28 GLY B O 1
ATOM 2124 N N . ARG B 1 38 ? 26.137 -16.132 52.419 1.00 10.43 29 ARG B N 1
ATOM 2125 C CA . ARG B 1 38 ? 26.283 -15.144 51.356 1.00 10.03 29 ARG B CA 1
ATOM 2126 C C . ARG B 1 38 ? 26.152 -13.743 51.938 1.00 9.66 29 ARG B C 1
ATOM 2127 O O . ARG B 1 38 ? 26.876 -12.816 51.520 1.00 10.20 29 ARG B O 1
ATOM 2135 N N . MET B 1 39 ? 25.244 -13.542 52.898 1.00 9.79 30 MET B N 1
ATOM 2136 C CA A MET B 1 39 ? 25.135 -12.231 53.547 0.70 10.35 30 MET B CA 1
ATOM 2137 C CA B MET B 1 39 ? 25.119 -12.256 53.619 0.30 10.22 30 MET B CA 1
ATOM 2138 C C . MET B 1 39 ? 26.427 -11.887 54.277 1.00 10.32 30 MET B C 1
ATOM 2139 O O . MET B 1 39 ? 26.883 -10.732 54.261 1.00 10.93 30 MET B O 1
ATOM 2148 N N . ALA B 1 40 ? 27.070 -12.869 54.911 1.00 9.63 31 ALA B N 1
ATOM 2149 C CA . ALA B 1 40 ? 28.334 -12.658 55.630 1.00 10.28 31 ALA B CA 1
ATOM 2150 C C . ALA B 1 40 ? 29.470 -12.341 54.660 1.00 10.32 31 ALA B C 1
ATOM 2151 O O . ALA B 1 40 ? 30.336 -11.520 54.955 1.00 11.14 31 ALA B O 1
ATOM 2153 N N . ILE B 1 41 ? 29.486 -12.984 53.491 1.00 10.22 32 ILE B N 1
ATOM 2154 C CA . ILE B 1 41 ? 30.446 -12.634 52.449 1.00 10.27 32 ILE B CA 1
ATOM 2155 C C . ILE B 1 41 ? 30.297 -11.157 52.065 1.00 10.68 32 ILE B C 1
ATOM 2156 O O . ILE B 1 41 ? 31.298 -10.414 51.923 1.00 10.35 32 ILE B O 1
ATOM 2161 N N . ALA B 1 42 ? 29.061 -10.751 51.787 1.00 11.04 33 ALA B N 1
ATOM 2162 C CA . ALA B 1 42 ? 28.741 -9.354 51.434 1.00 9.79 33 ALA B CA 1
ATOM 2163 C C . ALA B 1 42 ? 29.260 -8.416 52.527 1.00 9.55 33 ALA B C 1
ATOM 2164 O O . ALA B 1 42 ? 29.948 -7.430 52.245 1.00 10.80 33 ALA B O 1
ATOM 2166 N N . ALA B 1 43 ? 28.970 -8.731 53.769 1.00 10.50 34 ALA B N 1
ATOM 2167 C CA . ALA B 1 43 ? 29.452 -7.961 54.903 1.00 10.44 34 ALA B CA 1
ATOM 2168 C C . ALA B 1 43 ? 30.985 -7.882 54.947 1.00 11.19 34 ALA B C 1
ATOM 2169 O O . ALA B 1 43 ? 31.559 -6.796 55.100 1.00 11.92 34 ALA B O 1
ATOM 2171 N N . LYS B 1 44 ? 31.660 -9.017 54.782 1.00 11.83 35 LYS B N 1
ATOM 2172 C CA . LYS B 1 44 ? 33.113 -9.025 54.721 1.00 12.29 35 LYS B CA 1
ATOM 2173 C C . LYS B 1 44 ? 33.621 -8.087 53.616 1.00 13.22 35 LYS B C 1
ATOM 2174 O O . LYS B 1 44 ? 34.532 -7.308 53.795 1.00 14.02 35 LYS B O 1
ATOM 2180 N N . GLN B 1 45 ? 33.024 -8.174 52.438 1.00 11.73 36 GLN B N 1
ATOM 2181 C CA . GLN B 1 45 ? 33.472 -7.393 51.304 1.00 12.16 36 GLN B CA 1
ATOM 2182 C C . GLN B 1 45 ? 33.153 -5.928 51.440 1.00 12.87 36 GLN B C 1
ATOM 2183 O O . GLN B 1 45 ? 33.828 -5.100 50.821 1.00 14.48 36 GLN B O 1
ATOM 2189 N N . GLY B 1 46 ? 32.208 -5.569 52.305 1.00 11.98 37 GLY B N 1
ATOM 2190 C CA . GLY B 1 46 ? 31.939 -4.187 52.666 1.00 12.25 37 GLY B CA 1
ATOM 2191 C C . GLY B 1 46 ? 32.685 -3.691 53.892 1.00 12.28 37 GLY B C 1
ATOM 2192 O O . GLY B 1 46 ? 32.453 -2.565 54.317 1.00 12.28 37 GLY B O 1
ATOM 2193 N N . GLY B 1 47 ? 33.599 -4.498 54.411 1.00 12.67 38 GLY B N 1
ATOM 2194 C CA . GLY B 1 47 ? 34.504 -4.071 55.462 1.00 13.80 38 GLY B CA 1
ATOM 2195 C C . GLY B 1 47 ? 34.220 -4.533 56.868 1.00 12.97 38 GLY B C 1
ATOM 2196 O O . GLY B 1 47 ? 34.904 -4.089 57.809 1.00 14.77 38 GLY B O 1
ATOM 2197 N N . ALA B 1 48 ? 33.289 -5.447 57.069 1.00 12.96 39 ALA B N 1
ATOM 2198 C CA . ALA B 1 48 ? 32.978 -5.964 58.407 1.00 12.18 39 ALA B CA 1
ATOM 2199 C C . ALA B 1 48 ? 34.213 -6.690 58.932 1.00 13.45 39 ALA B C 1
ATOM 2200 O O . ALA B 1 48 ? 34.892 -7.424 58.209 1.00 15.08 39 ALA B O 1
ATOM 2202 N N . ALA B 1 49 ? 34.492 -6.523 60.212 1.00 13.15 40 ALA B N 1
ATOM 2203 C CA . ALA B 1 49 ? 35.623 -7.167 60.863 1.00 13.35 40 ALA B CA 1
ATOM 2204 C C . ALA B 1 49 ? 35.299 -8.525 61.465 1.00 12.92 40 ALA B C 1
ATOM 2205 O O . ALA B 1 49 ? 36.211 -9.350 61.730 1.00 14.91 40 ALA B O 1
ATOM 2207 N N . ALA B 1 50 ? 34.023 -8.754 61.716 1.00 12.52 41 ALA B N 1
ATOM 2208 C CA . ALA B 1 50 ? 33.570 -10.001 62.351 1.00 12.87 41 ALA B CA 1
ATOM 2209 C C . ALA B 1 50 ? 32.067 -10.111 62.113 1.00 11.98 41 ALA B C 1
ATOM 2210 O O . ALA B 1 50 ? 31.445 -9.172 61.657 1.00 12.33 41 ALA B O 1
ATOM 2212 N N . ILE B 1 51 ? 31.552 -11.295 62.403 1.00 11.43 42 ILE B N 1
ATOM 2213 C CA . ILE B 1 51 ? 30.152 -11.624 62.183 1.00 11.60 42 ILE B CA 1
ATOM 2214 C C . ILE B 1 51 ? 29.564 -12.145 63.480 1.00 12.11 42 ILE B C 1
ATOM 2215 O O . ILE B 1 51 ? 30.213 -12.898 64.181 1.00 13.74 42 ILE B O 1
ATOM 2220 N N . ARG B 1 52 ? 28.332 -11.760 63.774 1.00 11.20 43 ARG B N 1
ATOM 2221 C CA . ARG B 1 52 ? 27.548 -12.395 64.834 1.00 10.87 43 ARG B CA 1
ATOM 2222 C C . ARG B 1 52 ? 26.488 -13.247 64.147 1.00 10.20 43 ARG B C 1
ATOM 2223 O O . ARG B 1 52 ? 25.810 -12.825 63.197 1.00 10.99 43 ARG B O 1
ATOM 2231 N N . ALA B 1 53 ? 26.338 -14.476 64.624 1.00 10.29 44 ALA B N 1
ATOM 2232 C CA . ALA B 1 53 ? 25.510 -15.447 63.955 1.00 10.97 44 ALA B CA 1
ATOM 2233 C C . ALA B 1 53 ? 24.832 -16.364 64.954 1.00 12.04 44 ALA B C 1
ATOM 2234 O O . ALA B 1 53 ? 25.270 -16.500 66.075 1.00 12.34 44 ALA B O 1
ATOM 2236 N N . GLN B 1 54 ? 23.725 -16.961 64.539 1.00 10.49 45 GLN B N 1
ATOM 2237 C CA . GLN B 1 54 ? 22.829 -17.749 65.405 1.00 10.99 45 GLN B CA 1
ATOM 2238 C C . GLN B 1 54 ? 22.690 -19.138 64.848 1.00 11.63 45 GLN B C 1
ATOM 2239 O O . GLN B 1 54 ? 22.337 -19.320 63.646 1.00 11.57 45 GLN B O 1
ATOM 2245 N N . GLY B 1 55 ? 22.872 -20.106 65.735 1.00 12.21 46 GLY B N 1
ATOM 2246 C CA . GLY B 1 55 ? 22.689 -21.510 65.416 1.00 12.61 46 GLY B CA 1
ATOM 2247 C C . GLY B 1 55 ? 23.945 -22.108 64.785 1.00 14.09 46 GLY B C 1
ATOM 2248 O O . GLY B 1 55 ? 24.687 -21.476 64.033 1.00 13.65 46 GLY B O 1
ATOM 2249 N N . VAL B 1 56 ? 24.121 -23.387 65.036 1.00 15.30 47 VAL B N 1
ATOM 2250 C CA . VAL B 1 56 ? 25.342 -24.134 64.646 1.00 15.50 47 VAL B CA 1
ATOM 2251 C C . VAL B 1 56 ? 25.441 -24.202 63.138 1.00 15.07 47 VAL B C 1
ATOM 2252 O O . VAL B 1 56 ? 26.497 -24.026 62.587 1.00 15.89 47 VAL B O 1
ATOM 2256 N N . ASN B 1 57 ? 24.337 -24.385 62.460 1.00 14.71 48 ASN B N 1
ATOM 2257 C CA . ASN B 1 57 ? 24.418 -24.507 61.005 1.00 15.21 48 ASN B CA 1
ATOM 2258 C C . ASN B 1 57 ? 24.856 -23.213 60.311 1.00 14.27 48 ASN B C 1
ATOM 2259 O O . ASN B 1 57 ? 25.719 -23.235 59.440 1.00 16.05 48 ASN B O 1
ATOM 2264 N N . ASP B 1 58 ? 24.279 -22.088 60.719 1.00 13.04 49 ASP B N 1
ATOM 2265 C CA . ASP B 1 58 ? 24.694 -20.823 60.163 1.00 13.28 49 ASP B CA 1
ATOM 2266 C C . ASP B 1 58 ? 26.115 -20.487 60.545 1.00 13.36 49 ASP B C 1
ATOM 2267 O O . ASP B 1 58 ? 26.864 -19.969 59.729 1.00 12.30 49 ASP B O 1
ATOM 2272 N N . ILE B 1 59 ? 26.469 -20.684 61.818 1.00 13.89 50 ILE B N 1
ATOM 2273 C CA . ILE B 1 59 ? 27.848 -20.422 62.248 1.00 14.01 50 ILE B CA 1
ATOM 2274 C C . ILE B 1 59 ? 28.834 -21.224 61.407 1.00 14.89 50 ILE B C 1
ATOM 2275 O O . ILE B 1 59 ? 29.825 -20.669 60.882 1.00 14.27 50 ILE B O 1
ATOM 2280 N N . ASN B 1 60 ? 28.603 -22.518 61.267 1.00 14.24 51 ASN B N 1
ATOM 2281 C CA . ASN B 1 60 ? 29.541 -23.352 60.514 1.00 15.40 51 ASN B CA 1
ATOM 2282 C C . ASN B 1 60 ? 29.633 -22.897 59.048 1.00 16.45 51 ASN B C 1
ATOM 2283 O O . ASN B 1 60 ? 30.719 -22.853 58.482 1.00 17.23 51 ASN B O 1
ATOM 2288 N N . GLU B 1 61 ? 28.507 -22.561 58.416 1.00 14.60 52 GLU B N 1
ATOM 2289 C CA . GLU B 1 61 ? 28.529 -22.089 57.040 1.00 15.24 52 GLU B CA 1
ATOM 2290 C C . GLU B 1 61 ? 29.305 -20.790 56.931 1.00 14.97 52 GLU B C 1
ATOM 2291 O O . GLU B 1 61 ? 30.160 -20.659 56.072 1.00 15.33 52 GLU B O 1
ATOM 2297 N N . ILE B 1 62 ? 29.005 -19.825 57.780 1.00 13.52 53 ILE B N 1
ATOM 2298 C CA . ILE B 1 62 ? 29.718 -18.538 57.739 1.00 13.89 53 ILE B CA 1
ATOM 2299 C C . ILE B 1 62 ? 31.216 -18.650 57.955 1.00 15.85 53 ILE B C 1
ATOM 2300 O O . ILE B 1 62 ? 32.011 -17.989 57.273 1.00 15.43 53 ILE B O 1
ATOM 2305 N N . LYS B 1 63 ? 31.592 -19.503 58.884 1.00 17.60 54 LYS B N 1
ATOM 2306 C CA . LYS B 1 63 ? 33.003 -19.712 59.157 1.00 18.64 54 LYS B CA 1
ATOM 2307 C C . LYS B 1 63 ? 33.660 -20.240 57.889 1.00 19.92 54 LYS B C 1
ATOM 2308 O O . LYS B 1 63 ? 34.727 -19.721 57.451 1.00 19.27 54 LYS B O 1
ATOM 2314 N N . GLU B 1 64 ? 33.035 -21.237 57.253 1.00 20.12 55 GLU B N 1
ATOM 2315 C CA . GLU B 1 64 ? 33.611 -21.854 56.060 1.00 20.73 55 GLU B CA 1
ATOM 2316 C C . GLU B 1 64 ? 33.783 -20.859 54.912 1.00 19.14 55 GLU B C 1
ATOM 2317 O O . GLU B 1 64 ? 34.816 -20.831 54.246 1.00 21.15 55 GLU B O 1
ATOM 2323 N N . VAL B 1 65 ? 32.766 -20.053 54.654 1.00 17.28 56 VAL B N 1
ATOM 2324 C CA . VAL B 1 65 ? 32.745 -19.225 53.455 1.00 16.68 56 VAL B CA 1
ATOM 2325 C C . VAL B 1 65 ? 33.347 -17.840 53.639 1.00 16.10 56 VAL B C 1
ATOM 2326 O O . VAL B 1 65 ? 33.591 -17.150 52.661 1.00 16.99 56 VAL B O 1
ATOM 2330 N N . THR B 1 66 ? 33.614 -17.428 54.888 1.00 15.96 57 THR B N 1
ATOM 2331 C CA . THR B 1 66 ? 34.229 -16.099 55.135 1.00 15.89 57 THR B CA 1
ATOM 2332 C C . THR B 1 66 ? 35.537 -16.133 55.896 1.00 17.46 57 THR B C 1
ATOM 2333 O O . THR B 1 66 ? 36.292 -15.179 55.805 1.00 19.82 57 THR B O 1
ATOM 2337 N N . LYS B 1 67 ? 35.729 -17.132 56.747 1.00 18.40 58 LYS B N 1
ATOM 2338 C CA . LYS B 1 67 ? 36.871 -17.199 57.659 1.00 19.54 58 LYS B CA 1
ATOM 2339 C C . LYS B 1 67 ? 37.051 -15.976 58.539 1.00 19.71 58 LYS B C 1
ATOM 2340 O O . LYS B 1 67 ? 38.119 -15.713 59.060 1.00 21.84 58 LYS B O 1
ATOM 2346 N N . LEU B 1 68 ? 35.970 -15.255 58.787 1.00 16.97 59 LEU B N 1
ATOM 2347 C CA . LEU B 1 68 ? 35.977 -14.147 59.764 1.00 16.15 59 LEU B CA 1
ATOM 2348 C C . LEU B 1 68 ? 35.777 -14.661 61.180 1.00 16.49 59 LEU B C 1
ATOM 2349 O O . LEU B 1 68 ? 35.183 -15.713 61.393 1.00 17.22 59 LEU B O 1
ATOM 2354 N N . PRO B 1 69 ? 36.220 -13.885 62.160 1.00 15.47 60 PRO B N 1
ATOM 2355 C CA . PRO B 1 69 ? 35.862 -14.217 63.512 1.00 15.54 60 PRO B CA 1
ATOM 2356 C C . PRO B 1 69 ? 34.370 -14.139 63.705 1.00 13.39 60 PRO B C 1
ATOM 2357 O O . PRO B 1 69 ? 33.711 -13.246 63.144 1.00 14.09 60 PRO B O 1
ATOM 2361 N N . ILE B 1 70 ? 33.833 -15.039 64.529 1.00 13.97 61 ILE B N 1
ATOM 2362 C CA . ILE B 1 70 ? 32.407 -15.116 64.811 1.00 14.64 61 ILE B CA 1
ATOM 2363 C C . ILE B 1 70 ? 32.045 -15.022 66.278 1.00 14.96 61 ILE B C 1
ATOM 2364 O O . ILE B 1 70 ? 32.685 -15.662 67.089 1.00 15.30 61 ILE B O 1
ATOM 2369 N N . ILE B 1 71 ? 31.016 -14.219 66.575 1.00 12.95 62 ILE B N 1
ATOM 2370 C CA . ILE B 1 71 ? 30.306 -14.266 67.845 1.00 13.16 62 ILE B CA 1
ATOM 2371 C C . ILE B 1 71 ? 29.098 -15.176 67.639 1.00 11.95 62 ILE B C 1
ATOM 2372 O O . ILE B 1 71 ? 28.231 -14.869 66.847 1.00 13.20 62 ILE B O 1
ATOM 2377 N N . GLY B 1 72 ? 29.086 -16.317 68.309 1.00 11.85 63 GLY B N 1
ATOM 2378 C CA . GLY B 1 72 ? 28.033 -17.301 68.128 1.00 13.34 63 GLY B CA 1
ATOM 2379 C C . GLY B 1 72 ? 27.054 -17.247 69.278 1.00 12.85 63 GLY B C 1
ATOM 2380 O O . GLY B 1 72 ? 27.442 -17.086 70.462 1.00 12.94 63 GLY B O 1
ATOM 2381 N N . ILE B 1 73 ? 25.776 -17.411 68.945 1.00 12.39 64 ILE B N 1
ATOM 2382 C CA . ILE B 1 73 ? 24.710 -17.607 69.918 1.00 12.53 64 ILE B CA 1
ATOM 2383 C C . ILE B 1 73 ? 23.833 -18.737 69.427 1.00 12.56 64 ILE B C 1
ATOM 2384 O O . ILE B 1 73 ? 23.833 -19.098 68.238 1.00 13.24 64 ILE B O 1
ATOM 2389 N N . ILE B 1 74 ? 23.045 -19.285 70.337 1.00 13.34 65 ILE B N 1
ATOM 2390 C CA . ILE B 1 74 ? 21.864 -20.082 69.986 1.00 13.65 65 ILE B CA 1
ATOM 2391 C C . ILE B 1 74 ? 20.660 -19.433 70.659 1.00 12.69 65 ILE B C 1
ATOM 2392 O O . ILE B 1 74 ? 20.636 -19.318 71.884 1.00 14.67 65 ILE B O 1
ATOM 2397 N N . ALA B 1 75 ? 19.657 -19.102 69.865 1.00 13.81 66 ALA B N 1
ATOM 2398 C CA . ALA B 1 75 ? 18.424 -18.517 70.364 1.00 13.92 66 ALA B CA 1
ATOM 2399 C C . ALA B 1 75 ? 17.433 -19.649 70.578 1.00 15.55 66 ALA B C 1
ATOM 2400 O O . ALA B 1 75 ? 17.132 -20.411 69.641 1.00 17.75 66 ALA B O 1
ATOM 2402 N N . ARG B 1 76 ? 16.954 -19.830 71.798 1.00 14.33 67 ARG B N 1
ATOM 2403 C CA . ARG B 1 76 ? 16.101 -20.986 72.071 1.00 16.42 67 ARG B CA 1
ATOM 2404 C C . ARG B 1 76 ? 15.219 -20.650 73.257 1.00 15.63 67 ARG B C 1
ATOM 2405 O O . ARG B 1 76 ? 15.716 -20.123 74.248 1.00 15.22 67 ARG B O 1
ATOM 2413 N N . ASN B 1 77 ? 13.909 -20.903 73.100 1.00 16.88 68 ASN B N 1
ATOM 2414 C CA . ASN B 1 77 ? 12.941 -20.659 74.149 1.00 16.66 68 ASN B CA 1
ATOM 2415 C C . ASN B 1 77 ? 12.885 -21.837 75.091 1.00 17.67 68 ASN B C 1
ATOM 2416 O O . ASN B 1 77 ? 12.994 -22.981 74.637 1.00 18.84 68 ASN B O 1
ATOM 2421 N N . TYR B 1 78 ? 12.721 -21.548 76.376 1.00 17.59 69 TYR B N 1
ATOM 2422 C CA . TYR B 1 78 ? 12.532 -22.587 77.393 1.00 18.74 69 TYR B CA 1
ATOM 2423 C C . TYR B 1 78 ? 11.279 -22.192 78.145 1.00 20.15 69 TYR B C 1
ATOM 2424 O O . TYR B 1 78 ? 11.000 -21.004 78.319 1.00 19.54 69 TYR B O 1
ATOM 2433 N N . ASP B 1 79 ? 10.512 -23.174 78.599 1.00 21.46 70 ASP B N 1
ATOM 2434 C CA A ASP B 1 79 ? 9.213 -22.905 79.215 0.60 22.76 70 ASP B CA 1
ATOM 2435 C CA B ASP B 1 79 ? 9.219 -22.846 79.194 0.40 22.49 70 ASP B CA 1
ATOM 2436 C C . ASP B 1 79 ? 9.354 -22.255 80.590 1.00 23.05 70 ASP B C 1
ATOM 2437 O O . ASP B 1 79 ? 8.399 -21.688 81.093 1.00 26.06 70 ASP B O 1
ATOM 2446 N N . ASP B 1 80 ? 10.529 -22.377 81.214 1.00 22.75 71 ASP B N 1
ATOM 2447 C CA . ASP B 1 80 ? 10.714 -21.868 82.566 1.00 23.34 71 ASP B CA 1
ATOM 2448 C C . ASP B 1 80 ? 11.616 -20.658 82.668 1.00 22.90 71 ASP B C 1
ATOM 2449 O O . ASP B 1 80 ? 12.151 -20.387 83.723 1.00 24.11 71 ASP B O 1
ATOM 2454 N N . SER B 1 81 ? 11.781 -19.919 81.583 1.00 21.40 72 SER B N 1
ATOM 2455 C CA . SER B 1 81 ? 12.642 -18.742 81.618 1.00 20.98 72 SER B CA 1
ATOM 2456 C C . SER B 1 81 ? 12.259 -17.781 80.537 1.00 19.92 72 SER B C 1
ATOM 2457 O O . SER B 1 81 ? 11.759 -18.185 79.480 1.00 18.80 72 SER B O 1
ATOM 2460 N N . GLU B 1 82 ? 12.533 -16.495 80.781 1.00 18.97 73 GLU B N 1
ATOM 2461 C CA . GLU B 1 82 ? 12.336 -15.462 79.746 1.00 19.17 73 GLU B CA 1
ATOM 2462 C C . GLU B 1 82 ? 13.567 -15.301 78.846 1.00 18.10 73 GLU B C 1
ATOM 2463 O O . GLU B 1 82 ? 13.501 -14.641 77.807 1.00 18.30 73 GLU B O 1
ATOM 2469 N N . ILE B 1 83 ? 14.666 -15.929 79.251 1.00 18.24 74 ILE B N 1
ATOM 2470 C CA . ILE B 1 83 ? 15.951 -15.816 78.541 1.00 17.00 74 ILE B CA 1
ATOM 2471 C C . ILE B 1 83 ? 15.934 -16.734 77.320 1.00 16.90 74 ILE B C 1
ATOM 2472 O O . ILE B 1 83 ? 15.511 -17.885 77.403 1.00 17.68 74 ILE B O 1
ATOM 2477 N N . TYR B 1 84 ? 16.401 -16.222 76.190 1.00 14.89 75 TYR B N 1
ATOM 2478 C CA . TYR B 1 84 ? 16.510 -17.045 74.979 1.00 13.69 75 TYR B CA 1
ATOM 2479 C C . TYR B 1 84 ? 17.862 -16.972 74.291 1.00 12.57 75 TYR B C 1
ATOM 2480 O O . TYR B 1 84 ? 18.140 -17.804 73.432 1.00 13.63 75 TYR B O 1
ATOM 2489 N N . ILE B 1 85 ? 18.697 -16.002 74.647 1.00 11.74 76 ILE B N 1
ATOM 2490 C CA . ILE B 1 85 ? 20.018 -15.933 74.017 1.00 12.74 76 ILE B CA 1
ATOM 2491 C C . ILE B 1 85 ? 21.012 -16.798 74.805 1.00 12.90 76 ILE B C 1
ATOM 2492 O O . ILE B 1 85 ? 21.427 -16.437 75.920 1.00 14.62 76 ILE B O 1
ATOM 2497 N N . THR B 1 86 ? 21.317 -17.954 74.217 1.00 12.93 77 THR B N 1
ATOM 2498 C CA . THR B 1 86 ? 22.225 -18.950 74.808 1.00 13.68 77 THR B CA 1
ATOM 2499 C C . THR B 1 86 ? 21.884 -19.214 76.282 1.00 13.39 77 THR B C 1
ATOM 2500 O O . THR B 1 86 ? 22.659 -18.882 77.192 1.00 15.15 77 THR B O 1
ATOM 2504 N N . PRO B 1 87 ? 20.693 -19.803 76.533 1.00 14.25 78 PRO B N 1
ATOM 2505 C CA . PRO B 1 87 ? 20.217 -19.845 77.917 1.00 15.74 78 PRO B CA 1
ATOM 2506 C C . PRO B 1 87 ? 20.874 -20.821 78.866 1.00 16.54 78 PRO B C 1
ATOM 2507 O O . PRO B 1 87 ? 20.895 -20.576 80.073 1.00 17.58 78 PRO B O 1
ATOM 2511 N N . THR B 1 88 ? 21.407 -21.916 78.350 1.00 17.02 79 THR B N 1
ATOM 2512 C CA . THR B 1 88 ? 21.835 -23.008 79.192 1.00 17.88 79 THR B CA 1
ATOM 2513 C C . THR B 1 88 ? 23.136 -23.613 78.692 1.00 18.50 79 THR B C 1
ATOM 2514 O O . THR B 1 88 ? 23.630 -23.337 77.601 1.00 18.24 79 THR B O 1
ATOM 2518 N N . MET B 1 89 ? 23.662 -24.495 79.527 1.00 19.28 80 MET B N 1
ATOM 2519 C CA . MET B 1 89 ? 24.889 -25.196 79.209 1.00 20.26 80 MET B CA 1
ATOM 2520 C C . MET B 1 89 ? 24.704 -26.036 77.949 1.00 19.86 80 MET B C 1
ATOM 2521 O O . MET B 1 89 ? 25.657 -26.252 77.200 1.00 20.52 80 MET B O 1
ATOM 2526 N N . LYS B 1 90 ? 23.484 -26.502 77.686 1.00 21.03 81 LYS B N 1
ATOM 2527 C CA . LYS B 1 90 ? 23.223 -27.247 76.460 1.00 21.03 81 LYS B CA 1
ATOM 2528 C C . LYS B 1 90 ? 23.599 -26.429 75.235 1.00 19.36 81 LYS B C 1
ATOM 2529 O O . LYS B 1 90 ? 24.229 -26.923 74.308 1.00 18.79 81 LYS B O 1
ATOM 2535 N N . GLU B 1 91 ? 23.187 -25.165 75.203 1.00 18.62 82 GLU B N 1
ATOM 2536 C CA . GLU B 1 91 ? 23.569 -24.295 74.082 1.00 17.32 82 GLU B CA 1
ATOM 2537 C C . GLU B 1 91 ? 25.048 -23.956 74.038 1.00 16.87 82 GLU B C 1
ATOM 2538 O O . GLU B 1 91 ? 25.654 -23.922 72.974 1.00 17.80 82 GLU B O 1
ATOM 2544 N N . VAL B 1 92 ? 25.627 -23.709 75.205 1.00 17.96 83 VAL B N 1
ATOM 2545 C CA . VAL B 1 92 ? 27.064 -23.472 75.255 1.00 17.92 83 VAL B CA 1
ATOM 2546 C C . VAL B 1 92 ? 27.842 -24.645 74.631 1.00 18.91 83 VAL B C 1
ATOM 2547 O O . VAL B 1 92 ? 28.734 -24.446 73.795 1.00 18.80 83 VAL B O 1
ATOM 2551 N N . ASP B 1 93 ? 27.487 -25.867 75.023 1.00 20.10 84 ASP B N 1
ATOM 2552 C CA . ASP B 1 93 ? 28.153 -27.054 74.524 1.00 21.88 84 ASP B CA 1
ATOM 2553 C C . ASP B 1 93 ? 27.977 -27.195 73.030 1.00 21.81 84 ASP B C 1
ATOM 2554 O O . ASP B 1 93 ? 28.912 -27.534 72.308 1.00 21.73 84 ASP B O 1
ATOM 2559 N N . GLU B 1 94 ? 26.776 -26.937 72.543 1.00 20.46 85 GLU B N 1
ATOM 2560 C CA . GLU B 1 94 ? 26.571 -26.977 71.116 1.00 21.03 85 GLU B CA 1
ATOM 2561 C C . GLU B 1 94 ? 27.462 -25.961 70.379 1.00 19.73 85 GLU B C 1
ATOM 2562 O O . GLU B 1 94 ? 28.056 -26.291 69.349 1.00 18.83 85 GLU B O 1
ATOM 2568 N N . LEU B 1 95 ? 27.574 -24.741 70.913 1.00 18.42 86 LEU B N 1
ATOM 2569 C CA . LEU B 1 95 ? 28.403 -23.702 70.297 1.00 17.60 86 LEU B CA 1
ATOM 2570 C C . LEU B 1 95 ? 29.880 -24.029 70.359 1.00 18.88 86 LEU B C 1
ATOM 2571 O O . LEU B 1 95 ? 30.632 -23.699 69.474 1.00 19.12 86 LEU B O 1
ATOM 2576 N N . LEU B 1 96 ? 30.294 -24.660 71.439 1.00 19.84 87 LEU B N 1
ATOM 2577 C CA . LEU B 1 96 ? 31.702 -25.048 71.598 1.00 21.12 87 LEU B CA 1
ATOM 2578 C C . LEU B 1 96 ? 32.164 -26.122 70.597 1.00 22.76 87 LEU B C 1
ATOM 2579 O O . LEU B 1 96 ? 33.360 -26.340 70.417 1.00 27.32 87 LEU B O 1
ATOM 2584 N N . LYS B 1 97 ? 31.220 -26.806 69.964 1.00 24.34 88 LYS B N 1
ATOM 2585 C CA . LYS B 1 97 ? 31.520 -27.677 68.823 1.00 24.73 88 LYS B CA 1
ATOM 2586 C C . LYS B 1 97 ? 31.711 -26.968 67.479 1.00 24.86 88 LYS B C 1
ATOM 2587 O O . LYS B 1 97 ? 32.151 -27.574 66.497 1.00 26.04 88 LYS B O 1
ATOM 2593 N N . THR B 1 98 ? 31.348 -25.694 67.411 1.00 20.99 89 THR B N 1
ATOM 2594 C CA . THR B 1 98 ? 31.670 -24.870 66.243 1.00 21.19 89 THR B CA 1
ATOM 2595 C C . THR B 1 98 ? 33.046 -24.245 66.499 1.00 20.95 89 THR B C 1
ATOM 2596 O O . THR B 1 98 ? 33.625 -24.353 67.597 1.00 23.21 89 THR B O 1
ATOM 2600 N N . ASP B 1 99 ? 33.586 -23.583 65.497 1.00 22.28 90 ASP B N 1
ATOM 2601 C CA . ASP B 1 99 ? 34.837 -22.874 65.708 1.00 24.23 90 ASP B CA 1
ATOM 2602 C C . ASP B 1 99 ? 34.673 -21.422 66.099 1.00 23.28 90 ASP B C 1
ATOM 2603 O O . ASP B 1 99 ? 35.612 -20.657 66.025 1.00 26.03 90 ASP B O 1
ATOM 2608 N N . CYS B 1 100 ? 33.493 -21.019 66.548 1.00 21.20 91 CYS B N 1
ATOM 2609 C CA . CYS B 1 100 ? 33.349 -19.632 66.889 1.00 19.09 91 CYS B CA 1
ATOM 2610 C C . CYS B 1 100 ? 34.241 -19.212 68.063 1.00 18.46 91 CYS B C 1
ATOM 2611 O O . CYS B 1 100 ? 34.323 -19.858 69.082 1.00 20.26 91 CYS B O 1
ATOM 2614 N N . GLU B 1 101 ? 34.885 -18.073 67.914 1.00 17.17 92 GLU B N 1
ATOM 2615 C CA . GLU B 1 101 ? 35.895 -17.604 68.860 1.00 17.36 92 GLU B CA 1
ATOM 2616 C C . GLU B 1 101 ? 35.272 -16.979 7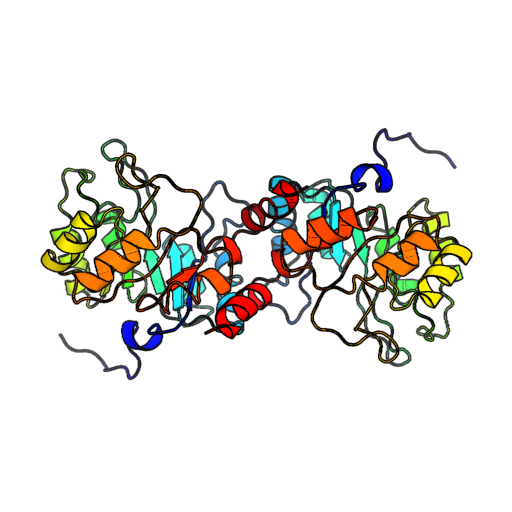0.109 1.00 16.74 92 GLU B C 1
ATOM 2617 O O . GLU B 1 101 ? 35.913 -16.959 71.163 1.00 17.87 92 GLU B O 1
ATOM 2623 N N . MET B 1 102 ? 34.071 -16.409 69.969 1.00 15.25 93 MET B N 1
ATOM 2624 C CA A MET B 1 102 ? 33.365 -15.753 71.069 0.60 15.63 93 MET B CA 1
ATOM 2625 C CA B MET B 1 102 ? 33.378 -15.802 71.098 0.40 16.09 93 MET B CA 1
ATOM 2626 C C . MET B 1 102 ? 31.949 -16.326 71.100 1.00 15.12 93 MET B C 1
ATOM 2627 O O . MET B 1 102 ? 31.369 -16.631 70.049 1.00 13.99 93 MET B O 1
ATOM 2636 N N . ILE B 1 103 ? 31.419 -16.504 72.296 1.00 15.06 94 ILE B N 1
ATOM 2637 C CA . ILE B 1 103 ? 30.058 -16.932 72.495 1.00 15.27 94 ILE B CA 1
ATOM 2638 C C . ILE B 1 103 ? 29.399 -15.813 73.279 1.00 14.67 94 ILE B C 1
ATOM 2639 O O . ILE B 1 103 ? 29.903 -15.398 74.331 1.00 15.06 94 ILE B O 1
ATOM 2644 N N . ALA B 1 104 ? 28.267 -15.332 72.785 1.00 13.77 95 ALA B N 1
ATOM 2645 C CA . ALA B 1 104 ? 27.467 -14.343 73.495 1.00 14.13 95 ALA B CA 1
ATOM 2646 C C . ALA B 1 104 ? 26.297 -15.026 74.192 1.00 14.79 95 ALA B C 1
ATOM 2647 O O . ALA B 1 104 ? 25.753 -16.013 73.689 1.00 14.21 95 ALA B O 1
ATOM 2649 N N . LEU B 1 105 ? 25.975 -14.577 75.403 1.00 14.53 96 LEU B N 1
ATOM 2650 C CA A LEU B 1 105 ? 24.831 -15.107 76.161 0.60 14.32 96 LEU B CA 1
ATOM 2651 C CA B LEU B 1 105 ? 24.778 -15.073 76.077 0.40 14.65 96 LEU B CA 1
ATOM 2652 C C . LEU B 1 105 ? 24.102 -13.975 76.890 1.00 14.52 96 LEU B C 1
ATOM 2653 O O . LEU B 1 105 ? 24.737 -12.977 77.300 1.00 14.78 96 LEU B O 1
ATOM 2662 N N . ASP B 1 106 ? 22.790 -14.127 77.033 1.00 14.24 97 ASP B N 1
ATOM 2663 C CA . ASP B 1 106 ? 22.027 -13.278 77.910 1.00 14.02 97 ASP B CA 1
ATOM 2664 C C . ASP B 1 106 ? 22.729 -13.301 79.283 1.00 15.13 97 ASP B C 1
ATOM 2665 O O . ASP B 1 106 ? 22.996 -14.366 79.841 1.00 16.08 97 ASP B O 1
ATOM 2670 N N . ALA B 1 107 ? 23.051 -12.125 79.803 1.00 15.40 98 ALA B N 1
ATOM 2671 C CA . ALA B 1 107 ? 23.656 -11.990 81.123 1.00 15.44 98 ALA B CA 1
ATOM 2672 C C . ALA B 1 107 ? 22.790 -11.027 81.911 1.00 16.40 98 ALA B C 1
ATOM 2673 O O . ALA B 1 107 ? 23.249 -10.191 82.677 1.00 18.17 98 ALA B O 1
ATOM 2675 N N . THR B 1 108 ? 21.476 -11.151 81.726 1.00 15.73 99 THR B N 1
ATOM 2676 C CA . THR B 1 108 ? 20.557 -10.365 82.508 1.00 17.33 99 THR B CA 1
ATOM 2677 C C . THR B 1 108 ? 20.407 -10.946 83.916 1.00 18.48 99 THR B C 1
ATOM 2678 O O . THR B 1 108 ? 20.896 -12.028 84.231 1.00 18.45 99 THR B O 1
ATOM 2682 N N . LYS B 1 109 ? 19.731 -10.185 84.770 1.00 18.52 100 LYS B N 1
ATOM 2683 C CA . LYS B 1 109 ? 19.505 -10.603 86.152 1.00 20.01 100 LYS B CA 1
ATOM 2684 C C . LYS B 1 109 ? 18.477 -11.707 86.317 1.00 21.07 100 LYS B C 1
ATOM 2685 O O . LYS B 1 109 ? 18.229 -12.164 87.424 1.00 24.52 100 LYS B O 1
ATOM 2691 N N . ARG B 1 110 ? 17.897 -12.174 85.231 1.00 20.88 101 ARG B N 1
ATOM 2692 C CA . ARG B 1 110 ? 16.750 -13.041 85.277 1.00 20.75 101 ARG B CA 1
ATOM 2693 C C . ARG B 1 110 ? 17.150 -14.496 85.472 1.00 21.80 101 ARG B C 1
ATOM 2694 O O . ARG B 1 110 ? 18.287 -14.918 85.162 1.00 22.16 101 ARG B O 1
ATOM 2702 N N . LYS B 1 111 ? 16.211 -15.271 85.993 1.00 22.69 102 LYS B N 1
ATOM 2703 C CA . LYS B 1 111 ? 16.449 -16.688 86.194 1.00 24.31 102 LYS B CA 1
ATOM 2704 C C . LYS B 1 111 ? 16.548 -17.419 84.857 1.00 22.79 102 LYS B C 1
ATOM 2705 O O . LYS B 1 111 ? 15.778 -17.157 83.930 1.00 21.06 102 LYS B O 1
ATOM 2711 N N . ARG B 1 112 ? 17.479 -18.357 84.793 1.00 21.87 103 ARG B N 1
ATOM 2712 C CA . ARG B 1 112 ? 17.720 -19.140 83.594 1.00 21.60 103 ARG B CA 1
ATOM 2713 C C . ARG B 1 112 ? 16.912 -20.451 83.632 1.00 22.02 103 ARG B C 1
ATOM 2714 O O . ARG B 1 112 ? 16.412 -20.869 84.704 1.00 24.86 103 ARG B O 1
ATOM 2722 N N . PRO B 1 113 ? 16.791 -21.123 82.474 1.00 21.36 104 PRO B N 1
ATOM 2723 C CA . PRO B 1 113 ? 16.142 -22.426 82.523 1.00 22.51 104 PRO B CA 1
ATOM 2724 C C . PRO B 1 113 ? 16.866 -23.382 83.455 1.00 24.69 104 PRO B C 1
ATOM 2725 O O . PRO B 1 113 ? 18.073 -23.289 83.644 1.00 24.35 104 PRO B O 1
ATOM 2729 N N . ASN B 1 114 ? 16.110 -24.291 84.060 1.00 24.89 105 ASN B N 1
ATOM 2730 C CA . ASN B 1 114 ? 16.659 -25.284 84.983 1.00 27.07 105 ASN B CA 1
ATOM 2731 C C . ASN B 1 114 ? 17.361 -24.636 86.183 1.00 27.19 105 ASN B C 1
ATOM 2732 O O . ASN B 1 114 ? 18.088 -25.308 86.894 1.00 28.99 105 ASN B O 1
ATOM 2737 N N . GLY B 1 115 ? 17.154 -23.338 86.408 1.00 27.32 106 GLY B N 1
ATOM 2738 C CA . GLY B 1 115 ? 17.850 -22.611 87.479 1.00 27.14 106 GLY B CA 1
ATOM 2739 C C . GLY B 1 115 ? 19.361 -22.517 87.340 1.00 26.76 106 GLY B C 1
ATOM 2740 O O . GLY B 1 115 ? 20.083 -22.315 88.329 1.00 27.92 106 GLY B O 1
ATOM 2741 N N . GLU B 1 116 ? 19.848 -22.657 86.109 1.00 26.67 107 GLU B N 1
ATOM 2742 C CA . GLU B 1 116 ? 21.270 -22.627 85.844 1.00 25.98 107 GLU B CA 1
ATOM 2743 C C . GLU B 1 116 ? 21.827 -21.245 86.115 1.00 25.80 107 GLU B C 1
ATOM 2744 O O . GLU B 1 116 ? 21.106 -20.243 86.082 1.00 26.30 107 GLU B O 1
ATOM 2750 N N . ASN B 1 117 ? 23.120 -21.202 86.380 1.00 27.24 108 ASN B N 1
ATOM 2751 C CA A ASN B 1 117 ? 23.798 -19.963 86.732 0.60 27.41 108 ASN B CA 1
ATOM 2752 C CA B ASN B 1 117 ? 23.804 -19.958 86.734 0.40 27.46 108 ASN B CA 1
ATOM 2753 C C . ASN B 1 117 ? 24.750 -19.506 85.622 1.00 26.88 108 ASN B C 1
ATOM 2754 O O . ASN B 1 117 ? 25.542 -20.293 85.102 1.00 26.77 108 ASN B O 1
ATOM 2763 N N . VAL B 1 118 ? 24.668 -18.234 85.281 1.00 25.97 109 VAL B N 1
ATOM 2764 C CA . VAL B 1 118 ? 25.467 -17.656 84.203 1.00 25.49 109 VAL B CA 1
ATOM 2765 C C . VAL B 1 118 ? 26.989 -17.834 84.422 1.00 25.80 109 VAL B C 1
ATOM 2766 O O . VAL B 1 118 ? 27.750 -18.056 83.477 1.00 24.25 109 VAL B O 1
ATOM 2770 N N . LYS B 1 119 ? 27.440 -17.760 85.671 1.00 26.35 110 LYS B N 1
ATOM 2771 C CA . LYS B 1 119 ? 28.861 -18.003 85.952 1.00 27.28 110 LYS B CA 1
ATOM 2772 C C . LYS B 1 119 ? 29.357 -19.376 85.444 1.00 26.30 110 LYS B C 1
ATOM 2773 O O . LYS B 1 119 ? 30.460 -19.487 84.936 1.00 26.58 110 LYS B O 1
ATOM 2779 N N . ASP B 1 120 ? 28.548 -20.417 85.590 1.00 25.79 111 ASP B N 1
ATOM 2780 C CA . ASP B 1 120 ? 28.914 -21.748 85.109 1.00 25.91 111 ASP B CA 1
ATOM 2781 C C . ASP B 1 120 ? 29.083 -21.771 83.593 1.00 24.89 111 ASP B C 1
ATOM 2782 O O . ASP B 1 120 ? 29.961 -22.448 83.076 1.00 25.20 111 ASP B O 1
ATOM 2787 N N . LEU B 1 121 ? 28.244 -21.008 82.903 1.00 23.77 112 LEU B N 1
ATOM 2788 C CA . LEU B 1 121 ? 28.334 -20.914 81.473 1.00 23.29 112 LEU B CA 1
ATOM 2789 C C . LEU B 1 121 ? 29.628 -20.211 81.059 1.00 22.32 112 LEU B C 1
ATOM 2790 O O . LEU B 1 121 ? 30.334 -20.687 80.166 1.00 21.32 112 LEU B O 1
ATOM 2795 N N . VAL B 1 122 ? 29.933 -19.088 81.701 1.00 22.58 113 VAL B N 1
ATOM 2796 C CA . VAL B 1 122 ? 31.166 -18.354 81.408 1.00 22.50 113 VAL B CA 1
ATOM 2797 C C . VAL B 1 122 ? 32.390 -19.223 81.639 1.00 23.37 113 VAL B C 1
ATOM 2798 O O . VAL B 1 122 ? 33.292 -19.247 80.820 1.00 22.82 113 VAL B O 1
ATOM 2802 N N . ASP B 1 123 ? 32.391 -19.956 82.750 1.00 23.67 114 ASP B N 1
ATOM 2803 C CA . ASP B 1 123 ? 33.525 -20.792 83.099 1.00 25.72 114 ASP B CA 1
ATOM 2804 C C . ASP B 1 123 ? 33.726 -21.892 82.063 1.00 25.89 114 ASP B C 1
ATOM 2805 O O . ASP B 1 123 ? 34.856 -22.223 81.705 1.00 25.82 114 ASP B O 1
ATOM 2810 N N . ALA B 1 124 ? 32.635 -22.451 81.555 1.00 24.49 115 ALA B N 1
ATOM 2811 C CA . ALA B 1 124 ? 32.746 -23.500 80.538 1.00 25.03 115 ALA B CA 1
ATOM 2812 C C . ALA B 1 124 ? 33.288 -22.962 79.213 1.00 24.84 115 ALA B C 1
ATOM 2813 O O . ALA B 1 124 ? 34.110 -23.610 78.548 1.00 25.17 115 ALA B O 1
ATOM 2815 N N . ILE B 1 125 ? 32.852 -21.764 78.833 1.00 23.07 116 ILE B N 1
ATOM 2816 C CA . ILE B 1 125 ? 33.397 -21.117 77.651 1.00 22.90 116 ILE B CA 1
ATOM 2817 C C . ILE B 1 125 ? 34.876 -20.882 77.819 1.00 24.43 116 ILE B C 1
ATOM 2818 O O . ILE B 1 125 ? 35.673 -21.157 76.921 1.00 25.70 116 ILE B O 1
ATOM 2823 N N . HIS B 1 126 ? 35.257 -20.398 78.983 1.00 25.78 117 HIS B N 1
ATOM 2824 C CA . HIS B 1 126 ? 36.657 -20.173 79.249 1.00 26.30 117 HIS B CA 1
ATOM 2825 C C . HIS B 1 126 ? 37.486 -21.455 79.341 1.00 28.17 117 HIS B C 1
ATOM 2826 O O . HIS B 1 126 ? 38.652 -21.476 78.928 1.00 28.12 117 HIS B O 1
ATOM 2833 N N . ALA B 1 127 ? 36.893 -22.524 79.856 1.00 28.85 118 ALA B N 1
ATOM 2834 C CA . ALA B 1 127 ? 37.600 -23.798 79.934 1.00 29.77 118 ALA B CA 1
ATOM 2835 C C . ALA B 1 127 ? 38.017 -24.328 78.550 1.00 30.07 118 ALA B C 1
ATOM 2836 O O . ALA B 1 127 ? 38.978 -25.082 78.434 1.00 32.01 118 ALA B O 1
ATOM 2838 N N . LYS B 1 128 ? 37.323 -23.930 77.491 1.00 28.70 119 LYS B N 1
ATOM 2839 C CA . LYS B 1 128 ? 37.724 -24.267 76.114 1.00 30.55 119 LYS B CA 1
ATOM 2840 C C . LYS B 1 128 ? 38.502 -23.170 75.410 1.00 30.37 119 LYS B C 1
ATOM 2841 O O . LYS B 1 128 ? 38.733 -23.251 74.215 1.00 32.27 119 LYS B O 1
ATOM 2847 N N . GLY B 1 129 ? 38.913 -22.144 76.137 1.00 30.56 120 GLY B N 1
ATOM 2848 C CA . GLY B 1 129 ? 39.728 -21.085 75.554 1.00 29.86 120 GLY B CA 1
ATOM 2849 C C . GLY B 1 129 ? 39.013 -20.108 74.636 1.00 29.19 120 GLY B C 1
ATOM 2850 O O . GLY B 1 129 ? 39.678 -19.422 73.853 1.00 29.77 120 GLY B O 1
ATOM 2851 N N . ARG B 1 130 ? 37.673 -20.048 74.717 1.00 26.89 121 ARG B N 1
ATOM 2852 C CA . ARG B 1 130 ? 36.850 -19.098 73.968 1.00 25.13 121 ARG B CA 1
ATOM 2853 C C . ARG B 1 130 ? 36.553 -17.852 74.826 1.00 22.87 121 ARG B C 1
ATOM 2854 O O . ARG B 1 130 ? 36.701 -17.865 76.060 1.00 22.44 121 ARG B O 1
ATOM 2862 N N . LEU B 1 131 ? 36.139 -16.780 74.148 1.00 20.54 122 LEU B N 1
ATOM 2863 C CA . LEU B 1 131 ? 35.761 -15.537 74.771 1.00 20.13 122 LEU B CA 1
ATOM 2864 C C . LEU B 1 131 ? 34.279 -15.569 75.073 1.00 18.92 122 LEU B C 1
ATOM 2865 O O . LEU B 1 131 ? 33.515 -16.191 74.339 1.00 17.47 122 LEU B O 1
ATOM 2870 N N . ALA B 1 132 ? 33.860 -14.887 76.134 1.00 18.18 123 ALA B N 1
ATOM 2871 C CA . ALA B 1 132 ? 32.423 -14.758 76.465 1.00 17.69 123 ALA B CA 1
ATOM 2872 C C . ALA B 1 132 ? 31.982 -13.301 76.402 1.00 17.05 123 ALA B C 1
ATOM 2873 O O . ALA B 1 132 ? 32.637 -12.432 77.006 1.00 17.80 123 ALA B O 1
ATOM 2875 N N . MET B 1 133 ? 30.868 -13.051 75.725 1.00 15.67 124 MET B N 1
ATOM 2876 C CA . MET B 1 133 ? 30.248 -11.739 75.599 1.00 16.00 124 MET B CA 1
ATOM 2877 C C . MET B 1 133 ? 28.948 -11.744 76.369 1.00 15.16 124 MET B C 1
ATOM 2878 O O . MET B 1 133 ? 28.125 -12.639 76.193 1.00 14.90 124 MET B O 1
ATOM 2883 N N . ALA B 1 134 ? 28.786 -10.751 77.235 1.00 15.16 125 ALA B N 1
ATOM 2884 C CA . ALA B 1 134 ? 27.585 -10.620 78.074 1.00 14.94 125 ALA B CA 1
ATOM 2885 C C . ALA B 1 134 ? 26.598 -9.698 77.377 1.00 14.48 125 ALA B C 1
ATOM 2886 O O . ALA B 1 134 ? 26.827 -8.481 77.277 1.00 14.42 125 ALA B O 1
ATOM 2888 N N . ASP B 1 135 ? 25.492 -10.260 76.922 1.00 13.35 126 ASP B N 1
ATOM 2889 C CA . ASP B 1 135 ? 24.425 -9.433 76.364 1.00 13.57 126 ASP B CA 1
ATOM 2890 C C . ASP B 1 135 ? 23.602 -8.953 77.553 1.00 13.91 126 ASP B C 1
ATOM 2891 O O . ASP B 1 135 ? 23.010 -9.742 78.290 1.00 14.03 126 ASP B O 1
ATOM 2896 N N . ILE B 1 136 ? 23.615 -7.653 77.777 1.00 13.55 127 ILE B N 1
ATOM 2897 C CA . ILE B 1 136 ? 22.938 -7.044 78.947 1.00 14.62 127 ILE B CA 1
ATOM 2898 C C . ILE B 1 136 ? 21.883 -6.020 78.563 1.00 14.88 127 ILE B C 1
ATOM 2899 O O . ILE B 1 136 ? 21.809 -5.578 77.394 1.00 13.45 127 ILE B O 1
ATOM 2904 N N . SER B 1 137 ? 21.078 -5.621 79.554 1.00 14.94 128 SER B N 1
ATOM 2905 C CA . SER B 1 137 ? 20.062 -4.618 79.334 1.00 15.00 128 SER B CA 1
ATOM 2906 C C . SER B 1 137 ? 20.170 -3.383 80.197 1.00 15.82 128 SER B C 1
ATOM 2907 O O . SER B 1 137 ? 19.549 -2.368 79.858 1.00 16.77 128 SER B O 1
ATOM 2910 N N . THR B 1 138 ? 20.889 -3.462 81.309 1.00 16.33 129 THR B N 1
ATOM 2911 C CA . THR B 1 138 ? 21.057 -2.335 82.228 1.00 17.45 129 THR B CA 1
ATOM 2912 C C . THR B 1 138 ? 22.509 -2.139 82.642 1.00 18.19 129 THR B C 1
ATOM 2913 O O . THR B 1 138 ? 23.352 -3.026 82.519 1.00 17.49 129 THR B O 1
ATOM 2917 N N . LEU B 1 139 ? 22.780 -0.968 83.202 1.00 18.82 130 LEU B N 1
ATOM 2918 C CA . LEU B 1 139 ? 24.071 -0.671 83.764 1.00 19.33 130 LEU B CA 1
ATOM 2919 C C . LEU B 1 139 ? 24.487 -1.714 84.785 1.00 19.62 130 LEU B C 1
ATOM 2920 O O . LEU B 1 139 ? 25.624 -2.185 84.810 1.00 19.21 130 LEU B O 1
ATOM 2925 N N . GLU B 1 140 ? 23.570 -2.040 85.688 1.00 20.09 131 GLU B N 1
ATOM 2926 C CA . GLU B 1 140 ? 23.887 -2.926 86.787 1.00 21.57 131 GLU B CA 1
ATOM 2927 C C . GLU B 1 140 ? 24.219 -4.320 86.281 1.00 21.12 131 GLU B C 1
ATOM 2928 O O . GLU B 1 140 ? 25.094 -4.985 86.784 1.00 22.12 131 GLU B O 1
ATOM 2934 N N . GLU B 1 141 ? 23.551 -4.734 85.225 1.00 19.26 132 GLU B N 1
ATOM 2935 C CA . GLU B 1 141 ? 23.853 -6.039 84.610 1.00 18.41 132 GLU B CA 1
ATOM 2936 C C . GLU B 1 141 ? 25.238 -6.067 83.999 1.00 18.56 132 GLU B C 1
ATOM 2937 O O . GLU B 1 141 ? 25.973 -7.060 84.083 1.00 18.96 132 GLU B O 1
ATOM 2943 N N . GLY B 1 142 ? 25.615 -4.956 83.392 1.00 18.15 133 GLY B N 1
ATOM 2944 C CA . GLY B 1 142 ? 26.953 -4.803 82.849 1.00 18.17 133 GLY B CA 1
ATOM 2945 C C . GLY B 1 142 ? 28.035 -4.883 83.896 1.00 19.06 133 GLY B C 1
ATOM 2946 O O . GLY B 1 142 ? 29.028 -5.599 83.738 1.00 19.54 133 GLY B O 1
ATOM 2947 N N . ILE B 1 143 ? 27.815 -4.187 85.005 1.00 19.51 134 ILE B N 1
ATOM 2948 C CA . ILE B 1 143 ? 28.773 -4.175 86.099 1.00 21.33 134 ILE B CA 1
ATOM 2949 C C . ILE B 1 143 ? 28.939 -5.589 86.648 1.00 21.67 134 ILE B C 1
ATOM 2950 O O . ILE B 1 143 ? 30.059 -6.051 86.900 1.00 23.78 134 ILE B O 1
ATOM 2955 N N . GLU B 1 144 ? 27.823 -6.291 86.812 1.00 21.96 135 GLU B N 1
ATOM 2956 C CA . GLU B 1 144 ? 27.881 -7.639 87.311 1.00 22.15 135 GLU B CA 1
ATOM 2957 C C . GLU B 1 144 ? 28.547 -8.577 86.321 1.00 20.95 135 GLU B C 1
ATOM 2958 O O . GLU B 1 144 ? 29.257 -9.479 86.732 1.00 21.85 135 GLU B O 1
ATOM 2964 N N . ALA B 1 145 ? 28.290 -8.383 85.032 1.00 19.88 136 ALA B N 1
ATOM 2965 C CA . ALA B 1 145 ? 28.906 -9.235 84.024 1.00 19.29 136 ALA B CA 1
ATOM 2966 C C . ALA B 1 145 ? 30.442 -9.144 84.113 1.00 19.77 136 ALA B C 1
ATOM 2967 O O . ALA B 1 145 ? 31.157 -10.143 84.004 1.00 19.88 136 ALA B O 1
ATOM 2969 N N . GLU B 1 146 ? 30.968 -7.936 84.283 1.00 20.71 137 GLU B N 1
ATOM 2970 C CA . GLU B 1 146 ? 32.406 -7.766 84.457 1.00 22.09 137 GLU B CA 1
ATOM 2971 C C . GLU B 1 146 ? 32.894 -8.525 85.672 1.00 23.86 137 GLU B C 1
ATOM 2972 O O . GLU B 1 146 ? 33.927 -9.186 85.612 1.00 24.16 137 GLU B O 1
ATOM 2978 N N . LYS B 1 147 ? 32.148 -8.442 86.767 1.00 23.79 138 LYS B N 1
ATOM 2979 C CA . LYS B 1 147 ? 32.529 -9.140 87.992 1.00 26.19 138 LYS B CA 1
ATOM 2980 C C . LYS B 1 147 ? 32.532 -10.637 87.807 1.00 26.42 138 LYS B C 1
ATOM 2981 O O . LYS B 1 147 ? 33.310 -11.329 88.437 1.00 29.17 138 LYS B O 1
ATOM 2987 N N . LEU B 1 148 ? 31.664 -11.138 86.950 1.00 25.65 139 LEU B N 1
ATOM 2988 C CA . LEU B 1 148 ? 31.573 -12.584 86.707 1.00 25.98 139 LEU B CA 1
ATOM 2989 C C . LEU B 1 148 ? 32.670 -13.084 85.768 1.00 26.45 139 LEU B C 1
ATOM 2990 O O . LEU B 1 148 ? 32.777 -14.295 85.527 1.00 27.75 139 LEU B O 1
ATOM 2995 N N . GLY B 1 149 ? 33.449 -12.170 85.191 1.00 25.27 140 GLY B N 1
ATOM 2996 C CA . GLY B 1 149 ? 34.593 -12.562 84.370 1.00 23.97 140 GLY B CA 1
ATOM 2997 C C . GLY B 1 149 ? 34.323 -12.648 82.876 1.00 21.49 140 GLY B C 1
ATOM 2998 O O . GLY B 1 149 ? 35.123 -13.249 82.131 1.00 22.07 140 GLY B O 1
ATOM 2999 N N . PHE B 1 150 ? 33.220 -12.064 82.403 1.00 19.44 141 PHE B N 1
ATOM 3000 C CA . PHE B 1 150 ? 33.022 -11.916 80.971 1.00 19.58 141 PHE B CA 1
ATOM 3001 C C . PHE B 1 150 ? 34.178 -11.129 80.363 1.00 19.54 141 PHE B C 1
ATOM 3002 O O . PHE B 1 150 ? 34.730 -10.248 80.974 1.00 21.08 141 PHE B O 1
ATOM 3010 N N . ASP B 1 151 ? 34.535 -11.458 79.138 1.00 19.23 142 ASP B N 1
ATOM 3011 C CA . ASP B 1 151 ? 35.534 -10.715 78.393 1.00 19.13 142 ASP B CA 1
ATOM 3012 C C . ASP B 1 151 ? 35.084 -9.381 77.816 1.00 18.94 142 ASP B C 1
ATOM 3013 O O . ASP B 1 151 ? 35.910 -8.511 77.553 1.00 19.75 142 ASP B O 1
ATOM 3018 N N . CYS B 1 152 ? 33.782 -9.218 77.598 1.00 17.93 143 CYS B N 1
ATOM 3019 C CA . CYS B 1 152 ? 33.220 -7.983 77.080 1.00 17.53 143 CYS B CA 1
ATOM 3020 C C . CYS B 1 152 ? 31.725 -8.012 77.363 1.00 17.05 143 CYS B C 1
ATOM 3021 O O . CYS B 1 152 ? 31.152 -9.055 77.722 1.00 14.83 143 CYS B O 1
ATOM 3024 N N . VAL B 1 153 ? 31.133 -6.831 77.256 1.00 15.36 144 VAL B N 1
ATOM 3025 C CA A VAL B 1 153 ? 29.694 -6.643 77.455 0.50 16.62 144 VAL B CA 1
ATOM 3026 C CA B VAL B 1 153 ? 29.700 -6.663 77.455 0.50 15.88 144 VAL B CA 1
ATOM 3027 C C . VAL B 1 153 ? 29.129 -5.996 76.207 1.00 15.96 144 VAL B C 1
ATOM 3028 O O . VAL B 1 153 ? 29.832 -5.253 75.526 1.00 17.13 144 VAL B O 1
ATOM 3035 N N . SER B 1 154 ? 27.876 -6.317 75.893 1.00 15.31 145 SER B N 1
ATOM 3036 C CA A SER B 1 154 ? 27.182 -5.700 74.792 0.60 13.80 145 SER B CA 1
ATOM 3037 C CA B SER B 1 154 ? 27.155 -5.725 74.762 0.40 14.28 145 SER B CA 1
ATOM 3038 C C . SER B 1 154 ? 25.807 -5.208 75.209 1.00 13.67 145 SER B C 1
ATOM 3039 O O . SER B 1 154 ? 25.188 -5.781 76.086 1.00 13.66 145 SER B O 1
ATOM 3044 N N . THR B 1 155 ? 25.344 -4.122 74.580 1.00 14.01 146 THR B N 1
ATOM 3045 C CA . THR B 1 155 ? 24.066 -3.499 74.990 1.00 13.57 146 THR B CA 1
ATOM 3046 C C . THR B 1 155 ? 22.855 -4.121 74.303 1.00 13.33 146 THR B C 1
ATOM 3047 O O . THR B 1 155 ? 21.763 -3.560 74.343 1.00 12.23 146 THR B O 1
ATOM 3051 N N . THR B 1 156 ? 23.060 -5.316 73.753 1.00 11.99 147 THR B N 1
ATOM 3052 C CA . THR B 1 156 ? 22.089 -6.084 72.986 1.00 12.44 147 THR B CA 1
ATOM 3053 C C . THR B 1 156 ? 20.680 -6.096 73.503 1.00 12.67 147 THR B C 1
ATOM 3054 O O . THR B 1 156 ? 19.749 -6.030 72.686 1.00 12.15 147 THR B O 1
ATOM 3058 N N . LEU B 1 157 ? 20.514 -6.270 74.811 1.00 12.34 148 LEU B N 1
ATOM 3059 C CA . LEU B 1 157 ? 19.205 -6.497 75.349 1.00 11.65 148 LEU B CA 1
ATOM 3060 C C . LEU B 1 157 ? 18.528 -5.263 75.949 1.00 12.37 148 LEU B C 1
ATOM 3061 O O . LEU B 1 157 ? 17.398 -5.352 76.425 1.00 13.57 148 LEU B O 1
ATOM 3066 N N . SER B 1 158 ? 19.165 -4.105 75.824 1.00 12.56 149 SER B N 1
ATOM 3067 C CA . SER B 1 158 ? 18.527 -2.880 76.260 1.00 13.75 149 SER B CA 1
ATOM 3068 C C . SER B 1 158 ? 17.283 -2.631 75.408 1.00 14.63 149 SER B C 1
ATOM 3069 O O . SER B 1 158 ? 17.361 -2.582 74.183 1.00 13.81 149 SER B O 1
ATOM 3072 N N . GLY B 1 159 ? 16.139 -2.518 76.089 1.00 14.24 150 GLY B N 1
ATOM 3073 C CA . GLY B 1 159 ? 14.852 -2.318 75.449 1.00 15.04 150 GLY B CA 1
ATOM 3074 C C . GLY B 1 159 ? 14.169 -3.631 75.156 1.00 16.45 150 GLY B C 1
ATOM 3075 O O . GLY B 1 159 ? 13.064 -3.624 74.642 1.00 17.02 150 GLY B O 1
ATOM 3076 N N . TYR B 1 160 ? 14.814 -4.757 75.502 1.00 15.09 151 TYR B N 1
ATOM 3077 C CA . TYR B 1 160 ? 14.264 -6.081 75.251 1.00 15.18 151 TYR B CA 1
ATOM 3078 C C . TYR B 1 160 ? 14.047 -6.855 76.555 1.00 16.99 151 TYR B C 1
ATOM 3079 O O . TYR B 1 160 ? 13.811 -8.068 76.537 1.00 18.05 151 TYR B O 1
ATOM 3088 N N . THR B 1 161 ? 14.144 -6.142 77.677 1.00 16.16 152 THR B N 1
ATOM 3089 C CA . THR B 1 161 ? 13.717 -6.614 78.994 1.00 16.82 152 THR B CA 1
ATOM 3090 C C . THR B 1 161 ? 12.770 -5.563 79.569 1.00 18.65 152 THR B C 1
ATOM 3091 O O . THR B 1 161 ? 12.837 -4.392 79.211 1.00 19.00 152 THR B O 1
ATOM 3095 N N . PRO B 1 162 ? 11.809 -6.003 80.398 1.00 20.54 153 PRO B N 1
ATOM 3096 C CA . PRO B 1 162 ? 10.775 -5.038 80.825 1.00 20.98 153 PRO B CA 1
ATOM 3097 C C . PRO B 1 162 ? 11.271 -3.908 81.733 1.00 21.52 153 PRO B C 1
ATOM 3098 O O . PRO B 1 162 ? 10.628 -2.868 81.814 1.00 23.20 153 PRO B O 1
ATOM 3102 N N . TYR B 1 163 ? 12.415 -4.096 82.386 1.00 20.51 154 TYR B N 1
ATOM 3103 C CA . TYR B 1 163 ? 12.939 -3.160 83.381 1.00 21.05 154 TYR B CA 1
ATOM 3104 C C . TYR B 1 163 ? 14.037 -2.290 82.807 1.00 21.63 154 TYR B C 1
ATOM 3105 O O . TYR B 1 163 ? 14.594 -1.465 83.524 1.00 22.48 154 TYR B O 1
ATOM 3114 N N . SER B 1 164 ? 14.367 -2.442 81.520 1.00 19.44 155 SER B N 1
ATOM 3115 C CA . SER B 1 164 ? 15.375 -1.612 80.887 1.00 19.57 155 SER B CA 1
ATOM 3116 C C . SER B 1 164 ? 14.669 -0.493 80.162 1.00 20.57 155 SER B C 1
ATOM 3117 O O . SER B 1 164 ? 13.459 -0.486 80.086 1.00 20.48 155 SER B O 1
ATOM 3120 N N . LYS B 1 165 ? 15.424 0.458 79.652 1.00 21.32 156 LYS B N 1
ATOM 3121 C CA . LYS B 1 165 ? 14.848 1.570 78.881 1.00 22.30 156 LYS B CA 1
ATOM 3122 C C . LYS B 1 165 ? 14.101 1.095 77.648 1.00 20.89 156 LYS B C 1
ATOM 3123 O O . LYS B 1 165 ? 14.630 0.355 76.813 1.00 19.26 156 LYS B O 1
ATOM 3129 N N . GLN B 1 166 ? 12.850 1.519 77.530 1.00 20.94 157 GLN B N 1
ATOM 3130 C CA . GLN B 1 166 ? 12.016 1.193 76.389 1.00 20.80 157 GLN B CA 1
ATOM 3131 C C . GLN B 1 166 ? 12.243 2.256 75.314 1.00 21.36 157 GLN B C 1
ATOM 3132 O O . GLN B 1 166 ? 12.054 3.453 75.557 1.00 23.58 157 GLN B O 1
ATOM 3138 N N . SER B 1 167 ? 12.710 1.820 74.151 1.00 20.25 158 SER B N 1
ATOM 3139 C CA . SER B 1 167 ? 13.127 2.742 73.082 1.00 19.88 158 SER B CA 1
ATOM 3140 C C . SER B 1 167 ? 13.096 2.034 71.738 1.00 19.63 158 SER B C 1
ATOM 3141 O O . SER B 1 167 ? 13.350 0.823 71.615 1.00 19.84 158 SER B O 1
ATOM 3144 N N . ASN B 1 168 ? 12.844 2.797 70.693 1.00 20.47 159 ASN B N 1
ATOM 3145 C CA . ASN B 1 168 ? 12.971 2.309 69.348 1.00 19.77 159 ASN B CA 1
ATOM 3146 C C . ASN B 1 168 ? 14.255 2.755 68.660 1.00 18.25 159 ASN B C 1
ATOM 3147 O O . ASN B 1 168 ? 14.415 2.590 67.450 1.00 20.73 159 ASN B O 1
ATOM 3152 N N . SER B 1 169 ? 15.145 3.365 69.426 1.00 17.59 160 SER B N 1
ATOM 3153 C CA . SER B 1 169 ? 16.411 3.806 68.860 1.00 17.64 160 SER B CA 1
ATOM 3154 C C . SER B 1 169 ? 17.551 3.356 69.754 1.00 17.40 160 SER B C 1
ATOM 3155 O O . SER B 1 169 ? 17.329 2.817 70.825 1.00 16.30 160 SER B O 1
ATOM 3158 N N . VAL B 1 170 ? 18.772 3.556 69.276 1.00 16.40 161 VAL B N 1
ATOM 3159 C CA . VAL B 1 170 ? 19.938 3.080 69.973 1.00 16.44 161 VAL B CA 1
ATOM 3160 C C . VAL B 1 170 ? 19.946 3.657 71.377 1.00 17.06 161 VAL B C 1
ATOM 3161 O O . VAL B 1 170 ? 19.719 4.869 71.578 1.00 17.78 161 VAL B O 1
ATOM 3165 N N . ASP B 1 171 ? 20.274 2.808 72.349 1.00 15.71 162 ASP B N 1
ATOM 3166 C CA . ASP B 1 171 ? 20.471 3.268 73.729 1.00 15.94 162 ASP B CA 1
ATOM 3167 C C . ASP B 1 171 ? 21.893 3.763 73.946 1.00 16.95 162 ASP B C 1
ATOM 3168 O O . ASP B 1 171 ? 22.767 3.032 74.446 1.00 16.94 162 ASP B O 1
ATOM 3173 N N . PHE B 1 172 ? 22.108 5.036 73.618 1.00 16.67 163 PHE B N 1
ATOM 3174 C CA . PHE B 1 172 ? 23.386 5.694 73.851 1.00 17.42 163 PHE B CA 1
ATOM 3175 C C . PHE B 1 172 ? 23.635 5.982 75.320 1.00 18.46 163 PHE B C 1
ATOM 3176 O O . PHE B 1 172 ? 24.779 6.006 75.747 1.00 19.09 163 PHE B O 1
ATOM 3184 N N . GLU B 1 173 ? 22.570 6.200 76.091 1.00 19.42 164 GLU B N 1
ATOM 3185 C CA A GLU B 1 173 ? 22.734 6.493 77.512 0.60 20.97 164 GLU B CA 1
ATOM 3186 C CA B GLU B 1 173 ? 22.683 6.486 77.528 0.40 20.51 164 GLU B CA 1
ATOM 3187 C C . GLU B 1 173 ? 23.378 5.336 78.249 1.00 20.14 164 GLU B C 1
ATOM 3188 O O . GLU B 1 173 ? 24.341 5.535 79.004 1.00 21.17 164 GLU B O 1
ATOM 3199 N N . LEU B 1 174 ? 22.902 4.120 78.004 1.00 18.74 165 LEU B N 1
ATOM 3200 C CA . LEU B 1 174 ? 23.486 2.939 78.623 1.00 18.89 165 LEU B CA 1
ATOM 3201 C C . LEU B 1 174 ? 24.958 2.781 78.232 1.00 18.93 165 LEU B C 1
ATOM 3202 O O . LEU B 1 174 ? 25.819 2.474 79.042 1.00 18.71 165 LEU B O 1
ATOM 3207 N N . LEU B 1 175 ? 25.233 2.955 76.944 1.00 17.65 166 LEU B N 1
ATOM 3208 C CA . LEU B 1 175 ? 26.603 2.922 76.441 1.00 19.37 166 LEU B CA 1
ATOM 3209 C C . LEU B 1 175 ? 27.504 3.899 77.205 1.00 19.77 166 LEU B C 1
ATOM 3210 O O . LEU B 1 175 ? 28.583 3.532 77.695 1.00 20.87 166 LEU B O 1
ATOM 3215 N N . GLU B 1 176 ? 27.045 5.142 77.341 1.00 21.21 167 GLU B N 1
ATOM 3216 C CA . GLU B 1 176 ? 27.813 6.197 78.037 1.00 23.68 167 GLU B CA 1
ATOM 3217 C C . GLU B 1 176 ? 28.070 5.809 79.485 1.00 23.94 167 GLU B C 1
ATOM 3218 O O . GLU B 1 176 ? 29.187 5.945 79.983 1.00 25.56 167 GLU B O 1
ATOM 3224 N N . GLU B 1 177 ? 27.038 5.336 80.175 1.00 23.48 168 GLU B N 1
ATOM 3225 C CA . GLU B 1 177 ? 27.190 4.932 81.577 1.00 24.16 168 GLU B CA 1
ATOM 3226 C C . GLU B 1 177 ? 28.133 3.755 81.765 1.00 22.62 168 GLU B C 1
ATOM 3227 O O . GLU B 1 177 ? 28.925 3.747 82.702 1.00 21.93 168 GLU B O 1
ATOM 3233 N N . LEU B 1 178 ? 28.072 2.762 80.869 1.00 20.26 169 LEU B N 1
ATOM 3234 C CA . LEU B 1 178 ? 28.929 1.573 80.968 1.00 21.12 169 LEU B CA 1
ATOM 3235 C C . LEU B 1 178 ? 30.395 1.921 80.779 1.00 22.54 169 LEU B C 1
ATOM 3236 O O . LEU B 1 178 ? 31.236 1.452 81.535 1.00 22.04 169 LEU B O 1
ATOM 3241 N N . VAL B 1 179 ? 30.700 2.745 79.771 1.00 23.67 170 VAL B N 1
ATOM 3242 C CA . VAL B 1 179 ? 32.102 3.022 79.449 1.00 25.43 170 VAL B CA 1
ATOM 3243 C C . VAL B 1 179 ? 32.781 3.799 80.561 1.00 27.21 170 VAL B C 1
ATOM 3244 O O . VAL B 1 179 ? 34.005 3.712 80.729 1.00 28.63 170 VAL B O 1
ATOM 3248 N N . LYS B 1 180 ? 32.027 4.552 81.358 1.00 27.43 171 LYS B N 1
ATOM 3249 C CA . LYS B 1 180 ? 32.660 5.257 82.464 1.00 29.54 171 LYS B CA 1
ATOM 3250 C C . LYS B 1 180 ? 32.775 4.419 83.724 1.00 29.67 171 LYS B C 1
ATOM 3251 O O . LYS B 1 180 ? 33.394 4.850 84.683 1.00 31.79 171 LYS B O 1
ATOM 3257 N N . THR B 1 181 ? 32.241 3.201 83.700 1.00 29.16 172 THR B N 1
ATOM 3258 C CA . THR B 1 181 ? 32.148 2.341 84.864 1.00 29.83 172 THR B CA 1
ATOM 3259 C C . THR B 1 181 ? 32.941 1.039 84.702 1.00 29.80 172 THR B C 1
ATOM 3260 O O . THR B 1 181 ? 33.741 0.682 85.555 1.00 31.49 172 THR B O 1
ATOM 3264 N N . VAL B 1 182 ? 32.741 0.316 83.606 1.00 26.74 173 VAL B N 1
ATOM 3265 C CA . VAL B 1 182 ? 33.452 -0.964 83.459 1.00 26.79 173 VAL B CA 1
ATOM 3266 C C . VAL B 1 182 ? 34.761 -0.794 82.675 1.00 27.16 173 VAL B C 1
ATOM 3267 O O . VAL B 1 182 ? 34.904 0.122 81.875 1.00 28.67 173 VAL B O 1
ATOM 3271 N N . LYS B 1 183 ? 35.709 -1.688 82.904 1.00 26.67 174 LYS B N 1
ATOM 3272 C CA . LYS B 1 183 ? 37.005 -1.623 82.246 1.00 27.13 174 LYS B CA 1
ATOM 3273 C C . LYS B 1 183 ? 37.090 -2.499 81.023 1.00 25.66 174 LYS B C 1
ATOM 3274 O O . LYS B 1 183 ? 37.875 -2.204 80.115 1.00 26.81 174 LYS B O 1
ATOM 3280 N N . ILE B 1 184 ? 36.278 -3.560 80.982 1.00 23.19 175 ILE B N 1
ATOM 3281 C CA . ILE B 1 184 ? 36.272 -4.443 79.836 1.00 22.13 175 ILE B CA 1
ATOM 3282 C C . ILE B 1 184 ? 35.607 -3.746 78.654 1.00 20.46 175 ILE B C 1
ATOM 3283 O O . ILE B 1 184 ? 34.882 -2.769 78.819 1.00 20.49 175 ILE B O 1
ATOM 3288 N N . PRO B 1 185 ? 35.881 -4.223 77.440 1.00 19.87 176 PRO B N 1
ATOM 3289 C CA . PRO B 1 185 ? 35.225 -3.648 76.269 1.00 18.27 176 PRO B CA 1
ATOM 3290 C C . PRO B 1 185 ? 33.700 -3.609 76.352 1.00 16.93 176 PRO B C 1
ATOM 3291 O O . PRO B 1 185 ? 33.080 -4.610 76.711 1.00 16.32 176 PRO B O 1
ATOM 3295 N N . VAL B 1 186 ? 33.134 -2.471 75.962 1.00 16.83 177 VAL B N 1
ATOM 3296 C CA . VAL B 1 186 ? 31.694 -2.283 75.857 1.00 16.33 177 VAL B CA 1
ATOM 3297 C C . VAL B 1 186 ? 31.319 -2.137 74.405 1.00 16.20 177 VAL B C 1
ATOM 3298 O O . VAL B 1 186 ? 31.757 -1.217 73.733 1.00 16.42 177 VAL B O 1
ATOM 3302 N N . ILE B 1 187 ? 30.522 -3.071 73.930 1.00 14.90 178 ILE B N 1
ATOM 3303 C CA . ILE B 1 187 ? 30.087 -3.104 72.542 1.00 15.83 178 ILE B CA 1
ATOM 3304 C C . ILE B 1 187 ? 28.662 -2.579 72.406 1.00 14.92 178 ILE B C 1
ATOM 3305 O O . ILE B 1 187 ? 27.764 -2.971 73.163 1.00 15.58 178 ILE B O 1
ATOM 3310 N N . CYS B 1 188 ? 28.445 -1.641 71.495 1.00 13.45 179 CYS B N 1
ATOM 3311 C CA . CYS B 1 188 ? 27.131 -1.093 71.287 1.00 13.53 179 CYS B CA 1
ATOM 3312 C C . CYS B 1 188 ? 26.393 -1.990 70.286 1.00 12.53 179 CYS B C 1
ATOM 3313 O O . CYS B 1 188 ? 26.847 -2.211 69.165 1.00 12.32 179 CYS B O 1
ATOM 3316 N N . GLU B 1 189 ? 25.268 -2.524 70.716 1.00 12.32 180 GLU B N 1
ATOM 3317 C CA . GLU B 1 189 ? 24.466 -3.415 69.901 1.00 11.62 180 GLU B CA 1
ATOM 3318 C C . GLU B 1 189 ? 22.987 -3.257 70.183 1.00 12.27 180 GLU B C 1
ATOM 3319 O O . GLU B 1 189 ? 22.558 -3.363 71.328 1.00 12.44 180 GLU B O 1
ATOM 3325 N N . GLY B 1 190 ? 22.253 -2.960 69.124 1.00 11.45 181 GLY B N 1
ATOM 3326 C CA . GLY B 1 190 ? 20.792 -2.809 69.170 1.00 11.87 181 GLY B CA 1
ATOM 3327 C C . GLY B 1 190 ? 20.289 -1.521 68.527 1.00 12.74 181 GLY B C 1
ATOM 3328 O O . GLY B 1 190 ? 20.497 -0.416 69.043 1.00 12.75 181 GLY B O 1
ATOM 3329 N N . ARG B 1 191 ? 19.587 -1.692 67.424 1.00 11.34 182 ARG B N 1
ATOM 3330 C CA . ARG B 1 191 ? 18.861 -0.622 66.758 1.00 12.13 182 ARG B CA 1
ATOM 3331 C C . ARG B 1 191 ? 19.722 0.465 66.131 1.00 13.33 182 ARG B C 1
ATOM 3332 O O . ARG B 1 191 ? 19.214 1.560 65.884 1.00 15.01 182 ARG B O 1
ATOM 3340 N N . ILE B 1 192 ? 20.988 0.165 65.824 1.00 12.59 183 ILE B N 1
ATOM 3341 C CA . ILE B 1 192 ? 21.803 1.107 65.055 1.00 12.64 183 ILE B CA 1
ATOM 3342 C C . ILE B 1 192 ? 21.293 1.065 63.617 1.00 12.82 183 ILE B C 1
ATOM 3343 O O . ILE B 1 192 ? 21.404 0.051 62.937 1.00 13.12 183 ILE B O 1
ATOM 3348 N N . ASN B 1 193 ? 20.728 2.164 63.157 1.00 12.99 184 ASN B N 1
ATOM 3349 C CA . ASN B 1 193 ? 20.131 2.220 61.824 1.00 13.25 184 ASN B CA 1
ATOM 3350 C C . ASN B 1 193 ? 20.954 2.991 60.815 1.00 14.47 184 ASN B C 1
ATOM 3351 O O . ASN B 1 193 ? 20.795 2.744 59.615 1.00 14.46 184 ASN B O 1
ATOM 3356 N N . THR B 1 194 ? 21.810 3.927 61.253 1.00 13.59 185 THR B N 1
ATOM 3357 C CA . THR B 1 194 ? 22.490 4.819 60.317 1.00 13.32 185 THR B CA 1
ATOM 3358 C C . THR B 1 194 ? 23.976 4.866 60.582 1.00 13.79 185 THR B C 1
ATOM 3359 O O . THR B 1 194 ? 24.419 4.624 61.699 1.00 13.50 185 THR B O 1
ATOM 3363 N N . PRO B 1 195 ? 24.756 5.146 59.531 1.00 13.98 186 PRO B N 1
ATOM 3364 C CA . PRO B 1 195 ? 26.168 5.366 59.761 1.00 14.03 186 PRO B CA 1
ATOM 3365 C C . PRO B 1 195 ? 26.442 6.401 60.845 1.00 13.83 186 PRO B C 1
ATOM 3366 O O . PRO B 1 195 ? 27.421 6.297 61.574 1.00 14.84 186 PRO B O 1
ATOM 3370 N N . GLU B 1 196 ? 25.637 7.451 60.913 1.00 14.28 187 GLU B N 1
ATOM 3371 C CA . GLU B 1 196 ? 25.864 8.522 61.854 1.00 15.36 187 GLU B CA 1
ATOM 3372 C C . GLU B 1 196 ? 25.695 8.013 63.296 1.00 15.22 187 GLU B C 1
ATOM 3373 O O . GLU B 1 196 ? 26.444 8.407 64.189 1.00 15.53 187 GLU B O 1
ATOM 3379 N N . GLU B 1 197 ? 24.751 7.108 63.512 1.00 14.67 188 GLU B N 1
ATOM 3380 C CA . GLU B 1 197 ? 24.603 6.460 64.824 1.00 13.85 188 GLU B CA 1
ATOM 3381 C C . GLU B 1 197 ? 25.778 5.554 65.180 1.00 13.52 188 GLU B C 1
ATOM 3382 O O . GLU B 1 197 ? 26.196 5.513 66.313 1.00 14.11 188 GLU B O 1
ATOM 3388 N N . LEU B 1 198 ? 26.293 4.820 64.193 1.00 14.05 189 LEU B N 1
ATOM 3389 C CA . LEU B 1 198 ? 27.482 3.998 64.392 1.00 13.78 189 LEU B CA 1
ATOM 3390 C C . LEU B 1 198 ? 28.663 4.822 64.813 1.00 14.85 189 LEU B C 1
ATOM 3391 O O . LEU B 1 198 ? 29.356 4.494 65.793 1.00 15.14 189 LEU B O 1
ATOM 3396 N N . LYS B 1 199 ? 28.890 5.909 64.078 1.00 15.57 190 LYS B N 1
ATOM 3397 C CA . LYS B 1 199 ? 29.951 6.853 64.385 1.00 16.76 190 LYS B CA 1
ATOM 3398 C C . LYS B 1 199 ? 29.808 7.410 65.817 1.00 16.99 190 LYS B C 1
ATOM 3399 O O . LYS B 1 199 ? 30.765 7.465 66.589 1.00 17.31 190 LYS B O 1
ATOM 3405 N N . LYS B 1 200 ? 28.596 7.801 66.174 1.00 17.30 191 LYS B N 1
ATOM 3406 C CA . LYS B 1 200 ? 28.308 8.311 67.528 1.00 18.31 191 LYS B CA 1
ATOM 3407 C C . LYS B 1 200 ? 28.612 7.291 68.615 1.00 17.61 191 LYS B C 1
ATOM 3408 O O . LYS B 1 200 ? 29.202 7.640 69.644 1.00 19.27 191 LYS B O 1
ATOM 3414 N N . ALA B 1 201 ? 28.279 6.018 68.376 1.00 16.85 192 ALA B N 1
ATOM 3415 C CA . ALA B 1 201 ? 28.556 4.998 69.352 1.00 16.80 192 ALA B CA 1
ATOM 3416 C C . ALA B 1 201 ? 30.039 4.905 69.597 1.00 17.34 192 ALA B C 1
ATOM 3417 O O . ALA B 1 201 ? 30.492 4.848 70.766 1.00 16.50 192 ALA B O 1
ATOM 3419 N N . LEU B 1 202 ? 30.823 4.903 68.517 1.00 17.00 193 LEU B N 1
ATOM 3420 C CA . LEU B 1 202 ? 32.271 4.815 68.669 1.00 18.73 193 LEU B CA 1
ATOM 3421 C C . LEU B 1 202 ? 32.805 6.072 69.334 1.00 19.38 193 LEU B C 1
ATOM 3422 O O . LEU B 1 202 ? 33.701 6.001 70.189 1.00 20.75 193 LEU B O 1
ATOM 3427 N N . ASP B 1 203 ? 32.255 7.224 68.988 1.00 19.47 194 ASP B N 1
ATOM 3428 C CA . ASP B 1 203 ? 32.726 8.496 69.556 1.00 20.50 194 ASP B CA 1
ATOM 3429 C C . ASP B 1 203 ? 32.470 8.586 71.064 1.00 20.51 194 ASP B C 1
ATOM 3430 O O . ASP B 1 203 ? 33.227 9.225 71.808 1.00 21.62 194 ASP B O 1
ATOM 3435 N N . LEU B 1 204 ? 31.421 7.907 71.507 1.00 19.67 195 LEU B N 1
ATOM 3436 C CA . LEU B 1 204 ? 31.086 7.821 72.924 1.00 20.58 195 LEU B CA 1
ATOM 3437 C C . LEU B 1 204 ? 31.877 6.757 73.678 1.00 21.27 195 LEU B C 1
ATOM 3438 O O . LEU B 1 204 ? 31.671 6.564 74.882 1.00 23.53 195 LEU B O 1
ATOM 3443 N N . GLY B 1 205 ? 32.771 6.054 72.984 1.00 20.47 196 GLY B N 1
ATOM 3444 C CA . GLY B 1 205 ? 33.685 5.117 73.654 1.00 20.40 196 GLY B CA 1
ATOM 3445 C C . GLY B 1 205 ? 33.307 3.656 73.510 1.00 19.55 196 GLY B C 1
ATOM 3446 O O . GLY B 1 205 ? 33.903 2.808 74.172 1.00 19.16 196 GLY B O 1
ATOM 3447 N N . ALA B 1 206 ? 32.329 3.325 72.659 1.00 17.99 197 ALA B N 1
ATOM 3448 C CA . ALA B 1 206 ? 32.097 1.929 72.375 1.00 17.41 197 ALA B CA 1
ATOM 3449 C C . ALA B 1 206 ? 33.389 1.345 71.830 1.00 17.94 197 ALA B C 1
ATOM 3450 O O . ALA B 1 206 ? 34.026 1.927 70.981 1.00 19.15 197 ALA B O 1
ATOM 3452 N N . TYR B 1 207 ? 33.758 0.170 72.302 1.00 17.60 198 TYR B N 1
ATOM 3453 C CA . TYR B 1 207 ? 34.964 -0.489 71.813 1.00 16.68 198 TYR B CA 1
ATOM 3454 C C . TYR B 1 207 ? 34.803 -0.958 70.374 1.00 15.70 198 TYR B C 1
ATOM 3455 O O . TYR B 1 207 ? 35.723 -0.859 69.568 1.00 15.85 198 TYR B O 1
ATOM 3464 N N . SER B 1 208 ? 33.607 -1.475 70.093 1.00 14.67 199 SER B N 1
ATOM 3465 C CA . SER B 1 208 ? 33.154 -1.889 68.777 1.00 13.79 199 SER B CA 1
ATOM 3466 C C . SER B 1 208 ? 31.640 -1.767 68.764 1.00 12.16 199 SER B C 1
ATOM 3467 O O . SER B 1 208 ? 31.022 -1.381 69.754 1.00 13.30 199 SER B O 1
ATOM 3470 N N . ALA B 1 209 ? 30.999 -2.143 67.665 1.00 13.05 200 ALA B N 1
ATOM 3471 C CA . ALA B 1 209 ? 29.564 -2.069 67.562 1.00 12.93 200 ALA B CA 1
ATOM 3472 C C . ALA B 1 209 ? 29.109 -3.164 66.645 1.00 11.89 200 ALA B C 1
ATOM 3473 O O . ALA B 1 209 ? 29.845 -3.596 65.753 1.00 12.35 200 ALA B O 1
ATOM 3475 N N . VAL B 1 210 ? 27.856 -3.624 66.858 1.00 11.73 201 VAL B N 1
ATOM 3476 C CA . VAL B 1 210 ? 27.212 -4.677 66.053 1.00 10.74 201 VAL B CA 1
ATOM 3477 C C . VAL B 1 210 ? 25.982 -4.066 65.403 1.00 11.27 201 VAL B C 1
ATOM 3478 O O . VAL B 1 210 ? 25.165 -3.456 66.095 1.00 11.80 201 VAL B O 1
ATOM 3482 N N . VAL B 1 211 ? 25.884 -4.192 64.079 1.00 10.01 202 VAL B N 1
ATOM 3483 C CA . VAL B 1 211 ? 24.681 -3.836 63.302 1.00 10.41 202 VAL B CA 1
ATOM 3484 C C . VAL B 1 211 ? 24.178 -5.103 62.688 1.00 10.11 202 VAL B C 1
ATOM 3485 O O . VAL B 1 211 ? 24.950 -5.805 61.999 1.00 9.96 202 VAL B O 1
ATOM 3489 N N . GLY B 1 212 ? 22.912 -5.433 62.932 1.00 9.91 203 GLY B N 1
ATOM 3490 C CA . GLY B 1 212 ? 22.268 -6.572 62.334 1.00 8.85 203 GLY B CA 1
ATOM 3491 C C . GLY B 1 212 ? 21.233 -6.168 61.310 1.00 9.20 203 GLY B C 1
ATOM 3492 O O . GLY B 1 212 ? 21.547 -6.071 60.115 1.00 10.47 203 GLY B O 1
ATOM 3493 N N . GLY B 1 213 ? 20.024 -5.884 61.757 1.00 8.57 204 GLY B N 1
ATOM 3494 C CA . GLY B 1 213 ? 18.922 -5.721 60.824 1.00 8.73 204 GLY B CA 1
ATOM 3495 C C . GLY B 1 213 ? 19.055 -4.635 59.801 1.00 8.78 204 GLY B C 1
ATOM 3496 O O . GLY B 1 213 ? 18.509 -4.789 58.708 1.00 8.97 204 GLY B O 1
ATOM 3497 N N . ALA B 1 214 ? 19.741 -3.542 60.137 1.00 9.03 205 ALA B N 1
ATOM 3498 C CA . ALA B 1 214 ? 19.897 -2.430 59.183 1.00 8.74 205 ALA B CA 1
ATOM 3499 C C . ALA B 1 214 ? 20.759 -2.853 58.015 1.00 9.54 205 ALA B C 1
ATOM 3500 O O . ALA B 1 214 ? 20.811 -2.106 57.018 1.00 11.01 205 ALA B O 1
ATOM 3502 N N . ILE B 1 215 ? 21.436 -4.006 58.089 1.00 8.86 206 ILE B N 1
ATOM 3503 C CA . ILE B 1 215 ? 22.192 -4.543 56.972 1.00 8.93 206 ILE B CA 1
ATOM 3504 C C . ILE B 1 215 ? 21.572 -5.806 56.424 1.00 9.41 206 ILE B C 1
ATOM 3505 O O . ILE B 1 215 ? 21.491 -5.995 55.209 1.00 10.35 206 ILE B O 1
ATOM 3510 N N . THR B 1 216 ? 21.140 -6.724 57.302 1.00 8.88 207 THR B N 1
ATOM 3511 C CA . THR B 1 216 ? 20.822 -8.090 56.913 1.00 8.78 207 THR B CA 1
ATOM 3512 C C . THR B 1 216 ? 19.364 -8.493 57.065 1.00 8.14 207 THR B C 1
ATOM 3513 O O . THR B 1 216 ? 19.051 -9.638 56.829 1.00 9.33 207 THR B O 1
ATOM 3517 N N . ARG B 1 217 ? 18.487 -7.558 57.400 1.00 7.91 208 ARG B N 1
ATOM 3518 C CA . ARG B 1 217 ? 17.025 -7.847 57.420 1.00 8.63 208 ARG B CA 1
ATOM 3519 C C . ARG B 1 217 ? 16.358 -6.895 56.441 1.00 8.23 208 ARG B C 1
ATOM 3520 O O . ARG B 1 217 ? 15.797 -5.866 56.831 1.00 8.58 208 ARG B O 1
ATOM 3528 N N . PRO B 1 218 ? 16.379 -7.254 55.166 1.00 7.68 209 PRO B N 1
ATOM 3529 C CA . PRO B 1 218 ? 15.722 -6.386 54.168 1.00 8.68 209 PRO B CA 1
ATOM 3530 C C . PRO B 1 218 ? 14.239 -6.073 54.459 1.00 8.98 209 PRO B C 1
ATOM 3531 O O . PRO B 1 218 ? 13.771 -5.013 54.060 1.00 8.60 209 PRO B O 1
ATOM 3535 N N . GLN B 1 219 ? 13.498 -6.934 55.162 1.00 8.42 210 GLN B N 1
ATOM 3536 C CA . GLN B 1 219 ? 12.151 -6.596 55.540 1.00 9.10 210 GLN B CA 1
ATOM 3537 C C . GLN B 1 219 ? 12.107 -5.382 56.446 1.00 7.69 210 GLN B C 1
ATOM 3538 O O . GLN B 1 219 ? 11.270 -4.467 56.273 1.00 9.71 210 GLN B O 1
ATOM 3544 N N . GLN B 1 220 ? 13.004 -5.346 57.422 1.00 9.54 211 GLN B N 1
ATOM 3545 C CA . GLN B 1 220 ? 13.100 -4.247 58.374 1.00 9.42 211 GLN B CA 1
ATOM 3546 C C . GLN B 1 220 ? 13.561 -2.976 57.668 1.00 9.50 211 GLN B C 1
ATOM 3547 O O . GLN B 1 220 ? 13.046 -1.875 57.920 1.00 10.75 211 GLN B O 1
ATOM 35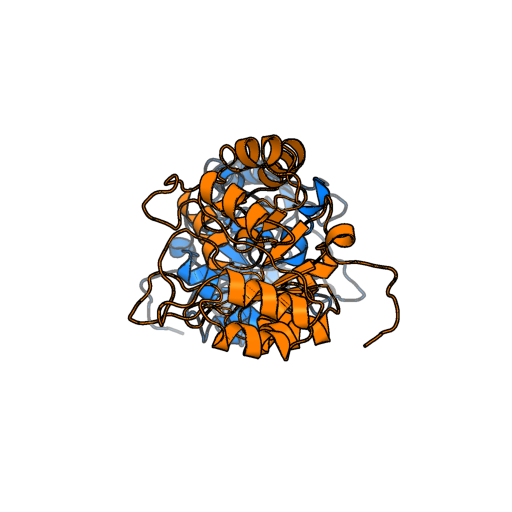53 N N . ILE B 1 221 ? 14.504 -3.111 56.759 1.00 8.72 212 ILE B N 1
ATOM 3554 C CA . ILE B 1 221 ? 15.035 -1.960 56.042 1.00 9.46 212 ILE B CA 1
ATOM 3555 C C . ILE B 1 221 ? 13.936 -1.376 55.158 1.00 9.27 212 ILE B C 1
ATOM 3556 O O . ILE B 1 221 ? 13.714 -0.183 55.131 1.00 10.56 212 ILE B O 1
ATOM 3561 N N . THR B 1 222 ? 13.234 -2.262 54.456 1.00 8.88 213 THR B N 1
ATOM 3562 C CA . THR B 1 222 ? 12.108 -1.867 53.636 1.00 9.15 213 THR B CA 1
ATOM 3563 C C . THR B 1 222 ? 11.058 -1.103 54.449 1.00 9.10 213 THR B C 1
ATOM 3564 O O . THR B 1 222 ? 10.516 -0.093 54.009 1.00 10.33 213 THR B O 1
ATOM 3568 N N . LYS B 1 223 ? 10.689 -1.689 55.594 1.00 10.64 214 LYS B N 1
ATOM 3569 C CA . LYS B 1 223 ? 9.696 -1.079 56.435 1.00 10.85 214 LYS B CA 1
ATOM 3570 C C . LYS B 1 223 ? 10.112 0.297 56.876 1.00 11.49 214 LYS B C 1
ATOM 3571 O O . LYS B 1 223 ? 9.266 1.184 56.940 1.00 12.55 214 LYS B O 1
ATOM 3577 N N . ARG B 1 224 ? 11.367 0.521 57.164 1.00 12.25 215 ARG B N 1
ATOM 3578 C CA . ARG B 1 224 ? 11.785 1.857 57.584 1.00 14.01 215 ARG B CA 1
ATOM 3579 C C . ARG B 1 224 ? 11.599 2.831 56.406 1.00 14.31 215 ARG B C 1
ATOM 3580 O O . ARG B 1 224 ? 11.234 3.991 56.617 1.00 14.72 215 ARG B O 1
ATOM 3588 N N . PHE B 1 225 ? 11.770 2.374 55.160 1.00 12.60 216 PHE B N 1
ATOM 3589 C CA . PHE B 1 225 ? 11.448 3.195 53.993 1.00 13.05 216 PHE B CA 1
ATOM 3590 C C . PHE B 1 225 ? 9.977 3.445 53.824 1.00 13.45 216 PHE B C 1
ATOM 3591 O O . PHE B 1 225 ? 9.510 4.569 53.684 1.00 14.66 216 PHE B O 1
ATOM 3599 N N . THR B 1 226 ? 9.172 2.386 53.866 1.00 12.24 217 THR B N 1
ATOM 3600 C CA . THR B 1 226 ? 7.736 2.527 53.593 1.00 13.35 217 THR B CA 1
ATOM 3601 C C . THR B 1 226 ? 7.018 3.279 54.741 1.00 14.06 217 THR B C 1
ATOM 3602 O O . THR B 1 226 ? 5.997 3.951 54.482 1.00 16.71 217 THR B O 1
ATOM 3606 N N . ASP B 1 227 ? 7.537 3.182 55.958 1.00 14.09 218 ASP B N 1
ATOM 3607 C CA . ASP B 1 227 ? 6.918 3.869 57.114 1.00 15.67 218 ASP B CA 1
ATOM 3608 C C . ASP B 1 227 ? 6.900 5.390 56.891 1.00 17.19 218 ASP B C 1
ATOM 3609 O O . ASP B 1 227 ? 6.022 6.098 57.414 1.00 19.00 218 ASP B O 1
ATOM 3614 N N . ILE B 1 228 ? 7.850 5.926 56.132 1.00 16.66 219 ILE B N 1
ATOM 3615 C CA . ILE B 1 228 ? 7.870 7.389 55.918 1.00 18.95 219 ILE B CA 1
ATOM 3616 C C . ILE B 1 228 ? 6.847 7.895 54.902 1.00 20.43 219 ILE B C 1
ATOM 3617 O O . ILE B 1 228 ? 6.549 9.097 54.847 1.00 21.64 219 ILE B O 1
ATOM 3622 N N . LEU B 1 229 ? 6.296 7.012 54.091 1.00 21.34 220 LEU B N 1
ATOM 3623 C CA . LEU B 1 229 ? 5.352 7.369 53.036 1.00 22.04 220 LEU B CA 1
ATOM 3624 C C . LEU B 1 229 ? 3.908 7.537 53.537 1.00 25.30 220 LEU B C 1
ATOM 3625 O O . LEU B 1 229 ? 3.571 7.013 54.605 1.00 27.34 220 LEU B O 1
#

Nearest PDB structures (foldseek):
  4utu-assembly1_B  TM=1.004E+00  e=3.361E-47  Clostridium perfringens str. 13
  4utt-assembly2_C-2  TM=1.003E+00  e=6.196E-47  Clostridium perfringens str. 13
  4utt-assembly2_B  TM=1.004E+00  e=4.387E-46  Clostridium perfringens str. 13
  5zkn-assembly1_A-2  TM=9.601E-01  e=1.680E-31  Fusobacterium nucleatum subsp. nucleatum ATCC 25586
  3q58-assembly1_B  TM=9.416E-01  e=1.354E-24  Salmonella enterica subsp. enterica serovar Typhi

Organism: Clostridium perfringens (strain 13 / Type A) (NCBI:txid195102)

B-factor: mean 18.6, std 7.53, range [6.3, 50.91]

Solvent-accessible surface area: 19877 Å² total; per-residue (Å²): 139,121,109,173,156,125,158,129,79,12,33,97,43,3,127,33,59,0,2,0,9,0,23,4,62,94,129,40,20,5,90,27,30,81,0,0,1,64,0,0,39,0,0,90,102,5,45,8,14,0,0,3,0,26,15,43,109,16,0,69,44,0,30,118,52,2,152,18,23,0,0,0,6,6,29,78,134,49,164,58,16,133,1,80,8,0,0,2,59,126,0,0,75,49,0,23,182,2,101,1,60,3,0,0,0,1,6,9,159,47,141,9,0,107,60,49,93,22,110,67,0,1,64,23,0,69,79,126,68,63,47,0,0,0,0,0,3,35,54,134,10,0,71,58,0,34,172,37,36,5,36,0,0,0,5,17,2,3,16,108,4,116,110,8,122,110,33,145,57,12,17,28,122,13,0,60,63,0,60,152,66,13,178,35,28,6,0,1,18,19,44,6,36,32,5,103,38,0,97,101,0,36,99,54,39,6,48,0,0,4,2,17,10,13,0,2,73,2,60,75,17,0,108,84,4,25,94,51,81,138,121,106,152,155,108,158,130,78,13,32,98,40,0,129,31,59,0,1,0,9,0,24,5,63,98,126,38,20,4,87,23,33,80,0,0,0,66,0,0,38,0,0,91,100,4,44,7,14,0,0,3,0,28,14,48,112,15,0,69,45,0,25,119,52,3,146,19,23,0,0,0,6,7,29,81,133,50,165,62,13,129,1,87,8,0,0,2,57,115,0,0,64,46,0,23,171,2,105,0,58,0,0,0,0,1,9,9,151,44,140,8,0,108,65,51,66,21,84,74,0,1,66,23,0,70,88,132,70,40,48,0,0,0,0,0,3,22,47,118,9,0,52,81,0,45,155,30,36,5,35,0,0,0,6,15,2,3,15,112,3,116,77,10,83,124,36,145,56,8,9,27,110,14,0,70,67,0,49,151,63,11,196,38,26,4,0,0,17,19,45,6,36,33,4,104,38,0,95,98,0,33,99,49,43,6,46,0,0,4,2,16,11,12,1,3,75,2,61,76,16,0,114,88,4,25,91,56,78

Radius of gyration: 24.77 Å; Cα contacts (8 Å, |Δi|>4): 1090; chains: 2; bounding box: 59×48×73 Å